Protein AF-A0A7G5ZIV3-F1 (afdb_monomer_lite)

Structure (mmCIF, N/CA/C/O backbone):
data_AF-A0A7G5ZIV3-F1
#
_entry.id   AF-A0A7G5ZIV3-F1
#
loop_
_atom_site.group_PDB
_atom_site.id
_atom_site.type_symbol
_atom_site.label_atom_id
_atom_site.label_alt_id
_atom_site.label_comp_id
_atom_site.label_asym_id
_atom_site.label_entity_id
_atom_site.label_seq_id
_atom_site.pdbx_PDB_ins_code
_atom_site.Cartn_x
_atom_site.Cartn_y
_atom_site.Cartn_z
_atom_site.occupancy
_atom_site.B_iso_or_equiv
_atom_site.auth_seq_id
_atom_site.auth_comp_id
_atom_site.auth_asym_id
_atom_site.auth_atom_id
_atom_site.pdbx_PDB_model_num
ATOM 1 N N . MET A 1 1 ? 13.479 -3.022 -31.106 1.00 50.84 1 MET A N 1
ATOM 2 C CA . MET A 1 1 ? 14.374 -3.658 -30.122 1.00 50.84 1 MET A CA 1
ATOM 3 C C . MET A 1 1 ? 15.587 -2.771 -29.956 1.00 50.84 1 MET A C 1
ATOM 5 O O . MET A 1 1 ? 16.370 -2.646 -30.895 1.00 50.84 1 MET A O 1
ATOM 9 N N . ALA A 1 2 ? 15.677 -2.111 -28.808 1.00 49.75 2 ALA A N 1
ATOM 10 C CA . ALA A 1 2 ? 16.757 -1.187 -28.486 1.00 49.75 2 ALA A CA 1
ATOM 11 C C . ALA A 1 2 ? 18.114 -1.908 -28.330 1.00 49.75 2 ALA A C 1
ATOM 13 O O . ALA A 1 2 ? 18.186 -3.049 -27.858 1.00 49.75 2 ALA A O 1
ATOM 14 N N . THR A 1 3 ? 19.214 -1.254 -28.712 1.00 56.09 3 THR A N 1
ATOM 15 C CA . THR A 1 3 ? 20.564 -1.765 -28.408 1.00 56.09 3 THR A CA 1
ATOM 16 C C . THR A 1 3 ? 20.894 -1.567 -26.920 1.00 56.09 3 THR A C 1
ATOM 18 O O . THR A 1 3 ? 20.277 -0.767 -26.223 1.00 56.09 3 THR A O 1
ATOM 21 N N . VAL A 1 4 ? 21.900 -2.274 -26.391 1.00 53.88 4 VAL A N 1
ATOM 22 C CA . VAL A 1 4 ? 22.325 -2.174 -24.970 1.00 53.88 4 VAL A CA 1
ATOM 23 C C . VAL A 1 4 ? 22.643 -0.733 -24.555 1.00 53.88 4 VAL A C 1
ATOM 25 O O . VAL A 1 4 ? 22.423 -0.357 -23.407 1.00 53.88 4 VAL A O 1
ATOM 28 N N . GLY A 1 5 ? 23.140 0.077 -25.496 1.00 61.19 5 GLY A N 1
ATOM 29 C CA . GLY A 1 5 ? 23.425 1.495 -25.275 1.00 61.19 5 GLY A CA 1
ATOM 30 C C . GLY A 1 5 ? 22.175 2.359 -25.078 1.00 61.19 5 GLY A C 1
ATOM 31 O O . GLY A 1 5 ? 22.263 3.406 -24.449 1.00 61.19 5 GLY A O 1
ATOM 32 N N . GLU A 1 6 ? 21.009 1.915 -25.551 1.00 72.00 6 GLU A N 1
ATOM 33 C CA . GLU A 1 6 ? 19.741 2.656 -25.491 1.00 72.00 6 GLU A CA 1
ATOM 34 C C . GLU A 1 6 ? 18.886 2.281 -24.267 1.00 72.00 6 GLU A C 1
ATOM 36 O O . GLU A 1 6 ? 18.101 3.102 -23.786 1.00 72.00 6 GLU A O 1
ATOM 41 N N . ALA A 1 7 ? 19.075 1.080 -23.708 1.00 71.88 7 ALA A N 1
ATOM 42 C CA . ALA A 1 7 ? 18.306 0.598 -22.558 1.00 71.88 7 ALA A CA 1
ATOM 43 C C . ALA A 1 7 ? 18.580 1.395 -21.269 1.00 71.88 7 ALA A C 1
ATOM 45 O O . ALA A 1 7 ? 17.646 1.719 -20.536 1.00 71.88 7 ALA A O 1
ATOM 46 N N . ALA A 1 8 ? 19.841 1.750 -20.994 1.00 78.25 8 ALA A N 1
ATOM 47 C CA . ALA A 1 8 ? 20.199 2.492 -19.781 1.00 78.25 8 ALA A CA 1
ATOM 48 C C . ALA A 1 8 ? 19.650 3.939 -19.772 1.00 78.25 8 ALA A C 1
ATOM 50 O O . ALA A 1 8 ? 19.022 4.318 -18.781 1.00 78.25 8 ALA A O 1
ATOM 51 N N . PRO A 1 9 ? 19.773 4.737 -20.855 1.00 86.50 9 PRO A N 1
ATOM 52 C CA . PRO A 1 9 ? 19.121 6.046 -20.935 1.00 86.50 9 PRO A CA 1
ATOM 53 C C . PRO A 1 9 ? 17.595 5.981 -20.810 1.00 86.50 9 PRO A C 1
ATOM 55 O O . PRO A 1 9 ? 16.996 6.853 -20.175 1.00 86.50 9 PRO A O 1
ATOM 58 N N . LEU A 1 10 ? 16.958 4.960 -21.398 1.00 87.25 10 LEU A N 1
ATOM 59 C CA . LEU A 1 10 ? 15.514 4.761 -21.275 1.00 87.25 10 LEU A CA 1
ATOM 60 C C . LEU A 1 10 ? 15.119 4.441 -19.826 1.00 87.25 10 LEU A C 1
ATOM 62 O O . LEU A 1 10 ? 14.209 5.081 -19.305 1.00 87.25 10 LEU A O 1
ATOM 66 N N . ALA A 1 11 ? 15.826 3.517 -19.165 1.00 86.25 11 ALA A N 1
ATOM 67 C CA . ALA A 1 11 ? 15.585 3.147 -17.770 1.00 86.25 11 ALA A CA 1
ATOM 68 C C . ALA A 1 11 ? 15.794 4.329 -16.807 1.00 86.25 11 ALA A C 1
ATOM 70 O O . ALA A 1 11 ? 14.958 4.570 -15.941 1.00 86.25 11 ALA A O 1
ATOM 71 N N . SER A 1 12 ? 16.866 5.107 -16.988 1.00 87.06 12 SER A N 1
ATOM 72 C CA . SER A 1 12 ? 17.149 6.295 -16.167 1.00 87.06 12 SER A CA 1
ATOM 73 C C . SER A 1 12 ? 16.023 7.331 -16.267 1.00 87.06 12 SER A C 1
ATOM 75 O O . SER A 1 12 ? 15.488 7.792 -15.256 1.00 87.06 12 SER A O 1
ATOM 77 N N . ARG A 1 13 ? 15.574 7.637 -17.494 1.00 91.62 13 ARG A N 1
ATOM 78 C CA . ARG A 1 13 ? 14.450 8.562 -17.713 1.00 91.62 13 ARG A CA 1
ATOM 79 C C . ARG A 1 13 ? 13.128 8.009 -17.187 1.00 91.62 13 ARG A C 1
ATOM 81 O O . ARG A 1 13 ? 12.363 8.766 -16.605 1.00 91.62 13 ARG A O 1
ATOM 88 N N . PHE A 1 14 ? 12.877 6.711 -17.357 1.00 92.81 14 PHE A N 1
ATOM 89 C CA . PHE A 1 14 ? 11.710 6.040 -16.787 1.00 92.81 14 PHE A CA 1
ATOM 90 C C . PHE A 1 14 ? 11.654 6.220 -15.264 1.00 92.81 14 PHE A C 1
ATOM 92 O O . PHE A 1 14 ? 10.630 6.639 -14.733 1.00 92.81 14 PHE A O 1
ATOM 99 N N . TRP A 1 15 ? 12.755 5.979 -14.551 1.00 90.81 15 TRP A N 1
ATOM 100 C CA . TRP A 1 15 ? 12.778 6.116 -13.093 1.00 90.81 15 TRP A CA 1
ATOM 101 C C . TRP A 1 15 ? 12.691 7.567 -12.613 1.00 90.81 15 TRP A C 1
ATOM 103 O O . TRP A 1 15 ? 12.091 7.830 -11.568 1.00 90.81 15 TRP A O 1
ATOM 113 N N . ALA A 1 16 ? 13.222 8.524 -13.379 1.00 91.19 16 ALA A N 1
ATOM 114 C CA . ALA A 1 16 ? 12.957 9.943 -13.147 1.00 91.19 16 ALA A CA 1
ATOM 115 C C . ALA A 1 16 ? 11.456 10.263 -13.276 1.00 91.19 16 ALA A C 1
ATOM 117 O O . ALA A 1 16 ? 10.886 10.861 -12.367 1.00 91.19 16 ALA A O 1
ATOM 118 N N . ASP A 1 17 ? 10.806 9.769 -14.333 1.00 95.12 17 ASP A N 1
ATOM 119 C CA . ASP A 1 17 ? 9.369 9.954 -14.553 1.00 95.12 17 ASP A CA 1
ATOM 120 C C . ASP A 1 17 ? 8.525 9.337 -13.418 1.00 95.12 17 ASP A C 1
ATOM 122 O O . ASP A 1 17 ? 7.592 9.969 -12.922 1.00 95.12 17 ASP A O 1
ATOM 126 N N . ILE A 1 18 ? 8.871 8.128 -12.951 1.00 95.19 18 ILE A N 1
ATOM 127 C CA . ILE A 1 18 ? 8.202 7.485 -11.806 1.00 95.19 18 ILE A CA 1
ATOM 128 C C . ILE A 1 18 ? 8.345 8.327 -10.531 1.00 95.19 18 ILE A C 1
ATOM 130 O O . ILE A 1 18 ? 7.365 8.490 -9.802 1.00 95.19 18 ILE A O 1
ATOM 134 N N . ARG A 1 19 ? 9.527 8.901 -10.264 1.00 92.69 19 ARG A N 1
ATOM 135 C CA . ARG A 1 19 ? 9.733 9.801 -9.114 1.00 92.69 19 ARG A CA 1
ATOM 136 C C . ARG A 1 19 ? 8.887 11.069 -9.216 1.00 92.69 19 ARG A C 1
ATOM 138 O O . ARG A 1 19 ? 8.292 11.468 -8.216 1.00 92.69 19 ARG A O 1
ATOM 145 N N . ASP A 1 20 ? 8.783 11.664 -10.402 1.00 95.00 20 ASP A N 1
ATOM 146 C CA . ASP A 1 20 ? 7.951 12.851 -10.622 1.00 95.00 20 ASP A CA 1
ATOM 147 C C . ASP A 1 20 ? 6.464 12.565 -10.395 1.00 95.00 20 ASP A C 1
ATOM 149 O O . ASP A 1 20 ? 5.793 13.333 -9.699 1.00 95.00 20 ASP A O 1
ATOM 153 N N . ILE A 1 21 ? 5.960 11.438 -10.912 1.00 96.69 21 ILE A N 1
ATOM 154 C CA . ILE A 1 21 ? 4.589 10.982 -10.641 1.00 96.69 21 ILE A CA 1
ATOM 155 C C . ILE A 1 21 ? 4.397 10.808 -9.135 1.00 96.69 21 ILE A C 1
ATOM 157 O O . ILE A 1 21 ? 3.449 11.348 -8.566 1.00 96.69 21 ILE A O 1
ATOM 161 N N . ASN A 1 22 ? 5.310 10.093 -8.479 1.00 95.38 22 ASN A N 1
ATOM 162 C CA . ASN A 1 22 ? 5.215 9.782 -7.059 1.00 95.38 22 ASN A CA 1
ATOM 163 C C . ASN A 1 22 ? 5.196 11.044 -6.180 1.00 95.38 22 ASN A C 1
ATOM 165 O O . ASN A 1 22 ? 4.379 11.138 -5.266 1.00 95.38 22 ASN A O 1
ATOM 169 N N . ARG A 1 23 ? 6.014 12.056 -6.506 1.00 95.56 23 ARG A N 1
ATOM 170 C CA . ARG A 1 23 ? 6.021 13.361 -5.824 1.00 95.56 23 ARG A CA 1
ATOM 171 C C . ARG A 1 23 ? 4.648 14.032 -5.864 1.00 95.56 23 ARG A C 1
ATOM 173 O O . ARG A 1 23 ? 4.171 14.509 -4.836 1.00 95.56 23 ARG A O 1
ATOM 180 N N . VAL A 1 24 ? 4.012 14.067 -7.037 1.00 96.69 24 VAL A N 1
ATOM 181 C CA . VAL A 1 24 ? 2.680 14.674 -7.191 1.00 96.69 24 VAL A CA 1
ATOM 182 C C . VAL A 1 24 ? 1.627 13.837 -6.471 1.00 96.69 24 VAL A C 1
ATOM 184 O O . VAL A 1 24 ? 0.825 14.373 -5.712 1.00 96.69 24 VAL A O 1
ATOM 187 N N . VAL A 1 25 ? 1.656 12.516 -6.662 1.00 96.69 25 VAL A N 1
ATOM 188 C CA . VAL A 1 25 ? 0.693 11.596 -6.051 1.00 96.69 25 VAL A CA 1
ATOM 189 C C . VAL A 1 25 ? 0.732 11.672 -4.527 1.00 96.69 25 VAL A C 1
ATOM 191 O O . VAL A 1 25 ? -0.319 11.796 -3.899 1.00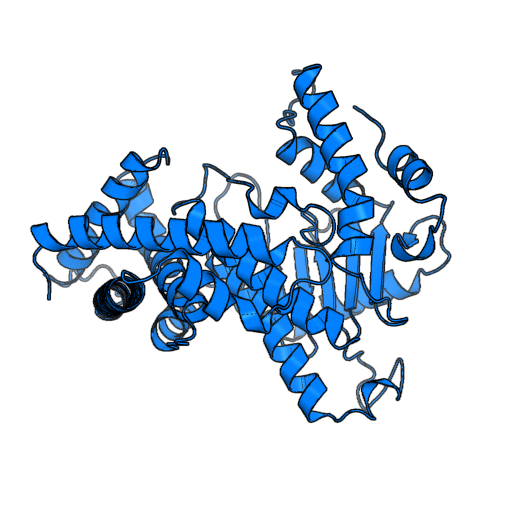 96.69 25 VAL A O 1
ATOM 194 N N . SER A 1 26 ? 1.927 11.657 -3.937 1.00 94.44 26 SER A N 1
ATOM 195 C CA . SER A 1 26 ? 2.112 11.761 -2.491 1.00 94.44 26 SER A CA 1
ATOM 196 C C . SER A 1 26 ? 1.568 13.082 -1.945 1.00 94.44 26 SER A C 1
ATOM 198 O O . SER A 1 26 ? 0.845 13.086 -0.950 1.00 94.44 26 SER A O 1
ATOM 200 N N . ALA A 1 27 ? 1.846 14.198 -2.631 1.00 95.12 27 ALA A N 1
ATOM 201 C CA . ALA A 1 27 ? 1.375 15.517 -2.221 1.00 95.12 27 ALA A CA 1
ATOM 202 C C . ALA A 1 27 ? -0.155 15.644 -2.265 1.00 95.12 27 ALA A C 1
ATOM 204 O O . ALA A 1 27 ? -0.731 16.315 -1.412 1.00 95.12 27 ALA A O 1
ATOM 205 N N . GLU A 1 28 ? -0.818 15.015 -3.238 1.00 95.31 28 GLU A N 1
ATOM 206 C CA . GLU A 1 28 ? -2.273 15.093 -3.393 1.00 95.31 28 GLU A CA 1
ATOM 207 C C . GLU A 1 28 ? -3.035 14.110 -2.496 1.00 95.31 28 GLU A C 1
ATOM 209 O O . GLU A 1 28 ? -4.037 14.492 -1.892 1.00 95.31 28 GLU A O 1
ATOM 214 N N . LEU A 1 29 ? -2.581 12.855 -2.381 1.00 93.56 29 LEU A N 1
ATOM 215 C CA . LEU A 1 29 ? -3.330 11.804 -1.674 1.00 93.56 29 LEU A CA 1
ATOM 216 C C . LEU A 1 29 ? -3.468 12.051 -0.172 1.00 93.56 29 LEU A C 1
ATOM 218 O O . LEU A 1 29 ? -4.449 11.616 0.426 1.00 93.56 29 LEU A O 1
ATOM 222 N N . VAL A 1 30 ? -2.497 12.731 0.435 1.00 92.75 30 VAL A N 1
ATOM 223 C CA . VAL A 1 30 ? -2.477 12.969 1.885 1.00 92.75 30 VAL A CA 1
ATOM 224 C C . VAL A 1 30 ? -3.296 14.188 2.311 1.00 92.75 30 VAL A C 1
ATOM 226 O O . VAL A 1 30 ? -3.423 14.435 3.509 1.00 92.75 30 VAL A O 1
ATOM 229 N N . LYS A 1 31 ? -3.844 14.960 1.361 1.00 93.31 31 LYS A N 1
ATOM 230 C CA . LYS A 1 31 ? -4.659 16.138 1.676 1.00 93.31 31 LYS A CA 1
ATOM 231 C C . LYS A 1 31 ? -6.011 15.708 2.265 1.00 93.31 31 LYS A C 1
ATOM 233 O O . LYS A 1 31 ? -6.705 14.890 1.648 1.00 93.31 31 LYS A O 1
ATOM 238 N N . PRO A 1 32 ? -6.446 16.300 3.390 1.00 91.00 32 PRO A N 1
ATOM 239 C CA . PRO A 1 32 ? -7.809 16.136 3.884 1.00 91.00 32 PRO A CA 1
ATOM 240 C C . PRO A 1 32 ? -8.831 16.434 2.782 1.00 91.00 32 PRO A C 1
ATOM 242 O O . PRO A 1 32 ? -8.736 17.442 2.080 1.00 91.00 32 PRO A O 1
ATOM 245 N N . GLY A 1 33 ? -9.779 15.519 2.569 1.00 87.75 33 GLY A N 1
ATOM 246 C CA . GLY A 1 33 ? -10.807 15.674 1.534 1.00 87.75 33 GLY A CA 1
ATOM 247 C C . GLY A 1 33 ? -10.303 15.658 0.080 1.00 87.75 33 GLY A C 1
ATOM 248 O O . GLY A 1 33 ? -11.062 16.049 -0.808 1.00 87.75 33 GLY A O 1
ATOM 249 N N . ALA A 1 34 ? -9.072 15.193 -0.193 1.00 91.00 34 ALA A N 1
ATOM 250 C CA . ALA A 1 34 ? -8.479 15.163 -1.538 1.00 91.00 34 ALA A CA 1
ATOM 251 C C . ALA A 1 34 ? -9.459 14.651 -2.602 1.00 91.00 34 ALA A C 1
ATOM 253 O O . ALA A 1 34 ? -10.043 13.578 -2.437 1.00 91.00 34 ALA A O 1
ATOM 254 N N . LYS A 1 35 ? -9.630 15.359 -3.720 1.00 93.44 35 LYS A N 1
ATOM 255 C CA . LYS A 1 35 ? -10.476 14.894 -4.828 1.00 93.44 35 LYS A CA 1
ATOM 256 C C . LYS A 1 35 ? -9.729 13.851 -5.653 1.00 93.44 35 LYS A C 1
ATOM 258 O O . LYS A 1 35 ? -9.036 14.162 -6.614 1.00 93.44 35 LYS A O 1
ATOM 263 N N . LEU A 1 36 ? -9.883 12.586 -5.271 1.00 92.12 36 LEU A N 1
ATOM 264 C CA . LEU A 1 36 ? -9.096 11.470 -5.812 1.00 92.12 36 LEU A CA 1
ATOM 265 C C . LEU A 1 36 ? -9.226 11.297 -7.336 1.00 92.12 36 LEU A C 1
ATOM 267 O O . LEU A 1 36 ? -8.306 10.793 -7.973 1.00 92.12 36 LEU A O 1
ATOM 271 N N . TRP A 1 37 ? -10.340 11.732 -7.935 1.00 89.25 37 TRP A N 1
ATOM 272 C CA . TRP A 1 37 ? -10.552 11.696 -9.388 1.00 89.25 37 TRP A CA 1
ATOM 273 C C . TRP A 1 37 ? -9.797 12.795 -10.156 1.00 89.25 37 TRP A C 1
ATOM 275 O O . TRP A 1 37 ? -9.647 12.685 -11.369 1.00 89.25 37 TRP A O 1
ATOM 285 N N . GLU A 1 38 ? -9.305 13.839 -9.481 1.00 93.81 38 GLU A N 1
ATOM 286 C CA . GLU A 1 38 ? -8.514 14.917 -10.095 1.00 93.81 38 GLU A CA 1
ATOM 287 C C . GLU A 1 38 ? -7.013 14.588 -10.134 1.00 93.81 38 GLU A C 1
ATOM 289 O O . GLU A 1 38 ? -6.235 15.325 -10.734 1.00 93.81 38 GLU A O 1
ATOM 294 N N . LEU A 1 39 ? -6.589 13.458 -9.558 1.00 94.06 39 LEU A N 1
ATOM 295 C CA . LEU A 1 39 ? -5.181 13.072 -9.482 1.00 94.06 39 LEU A CA 1
ATOM 296 C C . LEU A 1 39 ? -4.474 13.025 -10.854 1.00 94.06 39 LEU A C 1
ATOM 298 O O . LEU A 1 39 ? -3.392 13.604 -10.970 1.00 94.06 39 LEU A O 1
ATOM 302 N N . PRO A 1 40 ? -5.065 12.454 -11.928 1.00 93.44 40 PRO A N 1
ATOM 303 C CA . PRO A 1 40 ? -4.450 12.511 -13.257 1.00 93.44 40 PRO A CA 1
ATOM 304 C C . PRO A 1 40 ? -4.304 13.944 -13.793 1.00 93.44 40 PRO A C 1
ATOM 306 O O . PRO A 1 40 ? -3.342 14.245 -14.501 1.00 93.44 40 PRO A O 1
ATOM 309 N N . LEU A 1 41 ? -5.234 14.844 -13.444 1.00 94.69 41 LEU A N 1
ATOM 310 C CA . LEU A 1 41 ? -5.169 16.258 -13.824 1.00 94.69 41 LEU A CA 1
ATOM 311 C C . LEU A 1 41 ? -4.061 16.985 -13.061 1.00 94.69 41 LEU A C 1
ATOM 313 O O . LEU A 1 41 ? -3.329 17.759 -13.674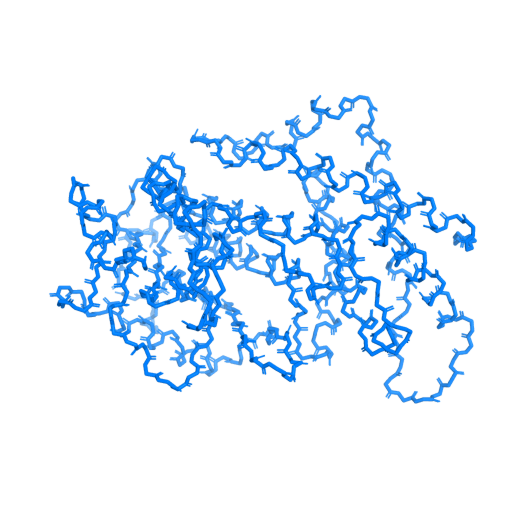 1.00 94.69 41 LEU A O 1
ATOM 317 N N . ALA A 1 42 ? -3.893 16.703 -11.766 1.00 96.25 42 ALA A N 1
ATOM 318 C CA . ALA A 1 42 ? -2.805 17.250 -10.959 1.00 96.25 42 ALA A CA 1
ATOM 319 C C . ALA A 1 42 ? -1.434 16.826 -11.509 1.00 96.25 42 ALA A C 1
ATOM 321 O O . ALA A 1 42 ? -0.553 17.664 -11.697 1.00 96.25 42 ALA A O 1
ATOM 322 N N . ILE A 1 43 ? -1.284 15.545 -11.865 1.00 96.50 43 ILE A N 1
ATOM 323 C CA . ILE A 1 43 ? -0.073 15.015 -12.505 1.00 96.50 43 ILE A CA 1
ATOM 324 C C . ILE A 1 43 ? 0.181 15.723 -13.841 1.00 96.50 43 ILE A C 1
ATOM 326 O O . ILE A 1 43 ? 1.283 16.218 -14.084 1.00 96.50 43 ILE A O 1
ATOM 330 N N . ARG A 1 44 ? -0.847 15.847 -14.691 1.00 96.62 44 ARG A N 1
ATOM 331 C CA . ARG A 1 44 ? -0.738 16.562 -15.971 1.00 96.62 44 ARG A CA 1
ATOM 332 C C . ARG A 1 44 ? -0.343 18.028 -15.790 1.00 96.62 44 ARG A C 1
ATOM 334 O O . ARG A 1 44 ? 0.510 18.509 -16.532 1.00 96.62 44 ARG A O 1
ATOM 341 N N . GLY A 1 45 ? -0.941 18.724 -14.826 1.00 96.88 45 GLY A N 1
ATOM 342 C CA . GLY A 1 45 ? -0.632 20.120 -14.520 1.00 96.88 45 GLY A CA 1
ATOM 343 C C . GLY A 1 45 ? 0.801 20.305 -14.025 1.00 96.88 45 GLY A C 1
ATOM 344 O O . GLY A 1 45 ? 1.499 21.194 -14.504 1.00 96.88 45 GLY A O 1
ATOM 345 N N . ALA A 1 46 ? 1.262 19.429 -13.131 1.00 96.94 46 ALA A N 1
ATOM 346 C CA . ALA A 1 46 ? 2.607 19.486 -12.565 1.00 96.94 46 ALA A CA 1
ATOM 347 C C . ALA A 1 46 ? 3.713 19.165 -13.585 1.00 96.94 46 ALA A C 1
ATOM 349 O O . ALA A 1 46 ? 4.786 19.760 -13.524 1.00 96.94 46 ALA A O 1
ATOM 350 N N . ILE A 1 47 ? 3.466 18.235 -14.515 1.00 95.44 47 ILE A N 1
ATOM 351 C CA . ILE A 1 47 ? 4.439 17.860 -15.558 1.00 95.44 47 ILE A CA 1
ATOM 352 C C . ILE A 1 47 ? 4.392 18.835 -16.750 1.00 95.44 47 ILE A C 1
ATOM 354 O O . ILE A 1 47 ? 5.392 19.036 -17.445 1.00 95.44 47 ILE A O 1
ATOM 358 N N . GLY A 1 48 ? 3.233 19.438 -17.024 1.00 96.25 48 GLY A N 1
ATOM 359 C CA . GLY A 1 48 ? 3.057 20.403 -18.106 1.00 96.25 48 GLY A CA 1
ATOM 360 C C . GLY A 1 48 ? 3.287 19.796 -19.495 1.00 96.25 48 GLY A C 1
ATOM 361 O O . GLY A 1 48 ? 2.759 18.735 -19.838 1.00 96.25 48 GLY A O 1
ATOM 362 N N . SER A 1 49 ? 4.083 20.476 -20.326 1.00 96.25 49 SER A N 1
ATOM 363 C CA . SER A 1 49 ? 4.345 20.076 -21.719 1.00 96.25 49 SER A CA 1
ATOM 364 C C . SER A 1 49 ? 5.115 18.755 -21.856 1.00 96.25 49 SER A C 1
ATOM 366 O O . SER A 1 49 ? 5.062 18.124 -22.912 1.00 96.25 49 SER A O 1
ATOM 368 N N . GLY A 1 50 ? 5.783 18.290 -20.792 1.00 96.50 50 GLY A N 1
ATOM 369 C CA . GLY A 1 50 ? 6.499 17.011 -20.770 1.00 96.50 50 GLY A CA 1
ATOM 370 C C . GLY A 1 50 ? 5.594 15.773 -20.709 1.00 96.50 50 GLY A C 1
ATOM 371 O O . GLY A 1 50 ? 6.066 14.660 -20.954 1.00 96.50 50 GLY A O 1
ATOM 372 N N . TYR A 1 51 ? 4.299 15.945 -20.425 1.00 96.12 51 TYR A N 1
ATOM 373 C CA . TYR A 1 51 ? 3.377 14.848 -20.121 1.00 96.12 51 TYR A CA 1
ATOM 374 C C . TYR A 1 51 ? 3.235 13.815 -21.259 1.00 96.12 51 TYR A C 1
ATOM 376 O O . TYR A 1 51 ? 3.391 12.619 -21.000 1.00 96.12 51 TYR A O 1
ATOM 384 N N . PRO A 1 52 ? 3.058 14.205 -22.542 1.00 96.69 52 PRO A N 1
ATOM 385 C CA . PRO A 1 52 ? 3.012 13.231 -23.636 1.00 96.69 52 PRO A CA 1
ATOM 386 C C . PRO A 1 52 ? 4.334 12.476 -23.830 1.00 96.69 52 PRO A C 1
ATOM 388 O O . PRO A 1 52 ? 4.334 11.307 -24.215 1.00 96.69 52 PRO A O 1
ATOM 391 N N . ALA A 1 53 ? 5.472 13.132 -23.579 1.00 96.31 53 ALA A N 1
ATOM 392 C CA . ALA A 1 53 ? 6.784 12.504 -23.708 1.00 96.31 53 ALA A CA 1
ATOM 393 C C . ALA A 1 53 ? 7.020 11.467 -22.598 1.00 96.31 53 ALA A C 1
ATOM 395 O O . ALA A 1 53 ? 7.574 10.405 -22.877 1.00 96.31 53 ALA A O 1
ATOM 396 N N . MET A 1 54 ? 6.556 11.749 -21.378 1.00 96.75 54 MET A N 1
ATOM 397 C CA . MET A 1 54 ? 6.568 10.807 -20.256 1.00 96.75 54 MET A CA 1
ATOM 398 C C . MET A 1 54 ? 5.753 9.546 -20.570 1.00 96.75 54 MET A C 1
ATOM 400 O O . MET A 1 54 ? 6.276 8.439 -20.454 1.00 96.75 54 MET A O 1
ATOM 404 N N . ILE A 1 55 ? 4.517 9.701 -21.065 1.00 96.50 55 ILE A N 1
ATOM 405 C CA . ILE A 1 55 ? 3.676 8.567 -21.491 1.00 96.50 55 ILE A CA 1
ATOM 406 C C . ILE A 1 55 ? 4.418 7.685 -22.500 1.00 96.50 55 ILE A C 1
ATOM 408 O O . ILE A 1 55 ? 4.493 6.471 -22.324 1.00 96.50 55 ILE A O 1
ATOM 412 N N . LYS A 1 56 ? 4.996 8.291 -23.547 1.00 95.81 56 LYS A N 1
ATOM 413 C CA . LYS A 1 56 ? 5.732 7.554 -24.585 1.00 95.81 56 LYS A CA 1
ATOM 414 C C . LYS A 1 56 ? 6.919 6.781 -24.012 1.00 95.81 56 LYS A C 1
ATOM 416 O O . LYS A 1 56 ? 7.134 5.644 -24.417 1.00 95.81 56 LYS A O 1
ATOM 421 N N . ARG A 1 57 ? 7.672 7.371 -23.077 1.00 95.19 57 ARG A N 1
ATOM 422 C CA . ARG A 1 57 ? 8.815 6.705 -22.433 1.00 95.19 57 ARG A CA 1
ATOM 423 C C . ARG A 1 57 ? 8.384 5.530 -21.569 1.00 95.19 57 ARG A C 1
ATOM 425 O O . ARG A 1 57 ? 8.954 4.455 -21.712 1.00 95.19 57 ARG A O 1
ATOM 432 N N . ILE A 1 58 ? 7.367 5.711 -20.727 1.00 95.50 58 ILE A N 1
ATOM 433 C CA . ILE A 1 58 ? 6.856 4.633 -19.874 1.00 95.50 58 ILE A CA 1
ATOM 434 C C . ILE A 1 58 ? 6.266 3.504 -20.728 1.00 95.50 58 ILE A C 1
ATOM 436 O O . ILE A 1 58 ? 6.534 2.339 -20.450 1.00 95.50 58 ILE A O 1
ATOM 440 N N . LEU A 1 59 ? 5.527 3.820 -21.800 1.00 94.94 59 LEU A N 1
ATOM 441 C CA . LEU A 1 59 ? 5.032 2.811 -22.745 1.00 94.94 59 LEU A CA 1
ATOM 442 C C . LEU A 1 59 ? 6.173 2.074 -23.451 1.00 94.94 59 LEU A C 1
ATOM 444 O O . LEU A 1 59 ? 6.144 0.850 -23.513 1.00 94.94 59 LEU A O 1
ATOM 448 N N . ALA A 1 60 ? 7.181 2.791 -23.954 1.00 92.00 60 ALA A N 1
ATOM 449 C CA . ALA A 1 60 ? 8.341 2.170 -24.593 1.00 92.00 60 ALA A CA 1
ATOM 450 C C . ALA A 1 60 ? 9.072 1.231 -23.623 1.00 92.00 60 ALA A C 1
ATOM 452 O O . ALA A 1 60 ? 9.392 0.101 -23.980 1.00 92.00 60 ALA A O 1
ATOM 453 N N . TYR A 1 61 ? 9.258 1.666 -22.376 1.00 91.31 61 TYR A N 1
ATOM 454 C CA . TYR A 1 61 ? 9.842 0.844 -21.323 1.00 91.31 61 TYR A CA 1
ATOM 455 C C . TYR A 1 61 ? 8.987 -0.395 -21.018 1.00 91.31 61 TYR A C 1
ATOM 457 O O . TYR A 1 61 ? 9.512 -1.502 -20.937 1.00 91.31 61 TYR A O 1
ATOM 465 N N . ALA A 1 62 ? 7.662 -0.236 -20.921 1.00 92.38 62 ALA A N 1
ATOM 466 C CA . ALA A 1 62 ? 6.730 -1.341 -20.712 1.00 92.38 62 ALA A CA 1
ATOM 467 C C . ALA A 1 62 ? 6.773 -2.370 -21.853 1.00 92.38 62 ALA A C 1
ATOM 469 O O . ALA A 1 62 ? 6.750 -3.566 -21.585 1.00 92.38 62 ALA A O 1
ATOM 470 N N . VAL A 1 63 ? 6.847 -1.925 -23.111 1.00 90.44 63 VAL A N 1
ATOM 471 C CA . VAL A 1 63 ? 6.950 -2.814 -24.280 1.00 90.44 63 VAL A CA 1
ATOM 472 C C . VAL A 1 63 ? 8.261 -3.596 -24.252 1.00 90.44 63 VAL A C 1
ATOM 474 O O . VAL A 1 63 ? 8.229 -4.819 -24.359 1.00 90.44 63 VAL A O 1
ATOM 477 N N . GLU A 1 64 ? 9.390 -2.927 -24.000 1.00 87.00 64 GLU A N 1
ATOM 478 C CA . GLU A 1 64 ? 10.688 -3.605 -23.876 1.00 87.00 64 GLU A CA 1
ATOM 479 C C . GLU A 1 64 ? 10.667 -4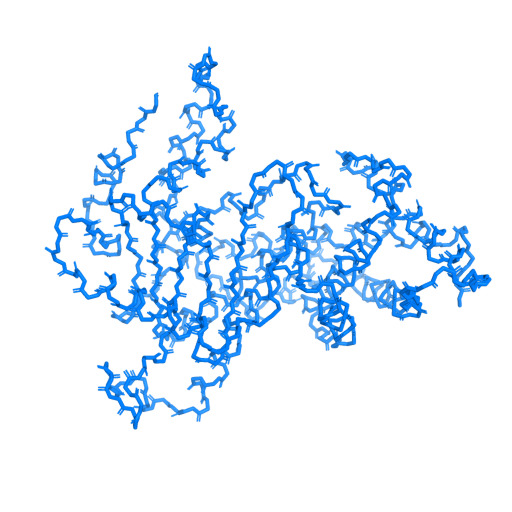.653 -22.747 1.00 87.00 64 GLU A C 1
ATOM 481 O O . GLU A 1 64 ? 11.169 -5.758 -22.933 1.00 87.00 64 GLU A O 1
ATOM 486 N N . LEU A 1 65 ? 10.013 -4.364 -21.611 1.00 86.94 65 LEU A N 1
ATOM 487 C CA . LEU A 1 65 ? 9.810 -5.332 -20.524 1.00 86.94 65 LEU A CA 1
ATOM 488 C C . LEU A 1 65 ? 8.890 -6.501 -20.911 1.00 86.94 65 LEU A C 1
ATOM 490 O O . LEU A 1 65 ? 9.083 -7.628 -20.441 1.00 86.94 65 LEU A O 1
ATOM 494 N N . LEU A 1 66 ? 7.854 -6.256 -21.715 1.00 87.81 66 LEU A N 1
ATOM 495 C CA . LEU A 1 66 ? 6.890 -7.273 -22.144 1.00 87.81 66 LEU A CA 1
ATOM 496 C C . LEU A 1 66 ? 7.511 -8.279 -23.109 1.00 87.81 66 LEU A C 1
ATOM 498 O O . LEU A 1 66 ? 7.255 -9.476 -22.953 1.00 87.81 66 LEU A O 1
ATOM 502 N N . ASP A 1 67 ? 8.384 -7.813 -23.997 1.00 82.75 67 ASP A N 1
ATOM 503 C CA . ASP A 1 67 ? 9.095 -8.649 -24.967 1.00 82.75 67 ASP A CA 1
ATOM 504 C C . ASP A 1 67 ? 10.123 -9.578 -24.317 1.00 82.75 67 ASP A C 1
ATOM 506 O O . ASP A 1 67 ? 10.577 -10.540 -24.939 1.00 82.75 67 ASP A O 1
ATOM 510 N N . VAL A 1 68 ? 10.484 -9.340 -23.052 1.00 76.25 68 VAL A N 1
ATOM 511 C CA . VAL A 1 68 ? 11.449 -10.200 -22.376 1.00 76.25 68 VAL A CA 1
ATOM 512 C C . VAL A 1 68 ? 10.839 -11.582 -22.097 1.00 76.25 68 VAL A C 1
ATOM 514 O O . VAL A 1 68 ? 9.899 -11.681 -21.307 1.00 76.25 68 VAL A O 1
ATOM 517 N N . PRO A 1 69 ? 11.333 -12.676 -22.695 1.00 69.50 69 PRO A N 1
ATOM 518 C CA . PRO A 1 69 ? 10.726 -13.985 -22.491 1.00 69.50 69 PRO A CA 1
ATOM 519 C C . PRO A 1 69 ? 10.874 -14.446 -21.037 1.00 69.50 69 PRO A C 1
ATOM 521 O O . PRO A 1 69 ? 11.819 -14.079 -20.336 1.00 69.50 69 PRO A O 1
ATOM 524 N N . ARG A 1 70 ? 9.942 -15.295 -20.591 1.00 66.56 70 ARG A N 1
ATOM 525 C CA . ARG A 1 70 ? 10.110 -16.070 -19.353 1.00 66.56 70 ARG A CA 1
ATOM 526 C C . ARG A 1 70 ? 11.310 -17.014 -19.517 1.00 66.56 70 ARG A C 1
ATOM 528 O O . ARG A 1 70 ? 11.527 -17.541 -20.608 1.00 66.56 70 ARG A O 1
ATOM 535 N N . MET A 1 71 ? 12.058 -17.277 -18.445 1.00 55.44 71 MET A N 1
ATOM 536 C CA . MET A 1 71 ? 13.068 -18.339 -18.473 1.00 55.44 71 MET A CA 1
ATOM 537 C C . MET A 1 71 ? 12.418 -19.730 -18.431 1.00 55.44 71 MET A C 1
ATOM 539 O O . MET A 1 71 ? 11.448 -19.957 -17.710 1.00 55.44 71 MET A O 1
ATOM 543 N N . ALA A 1 72 ? 12.965 -20.670 -19.203 1.00 56.06 72 ALA A N 1
ATOM 544 C CA . ALA A 1 72 ? 12.619 -22.080 -19.076 1.00 56.06 72 ALA A CA 1
ATOM 545 C C . ALA A 1 72 ? 13.212 -22.661 -17.779 1.00 56.06 72 ALA A C 1
ATOM 547 O O . ALA A 1 72 ? 14.376 -22.425 -17.462 1.00 56.06 72 ALA A O 1
ATOM 548 N N . ASP A 1 73 ? 12.421 -23.468 -17.075 1.00 50.09 73 ASP A N 1
ATOM 549 C CA . ASP A 1 73 ? 12.705 -24.018 -15.735 1.00 50.09 73 ASP A CA 1
ATOM 550 C C . ASP A 1 73 ? 13.867 -25.019 -15.691 1.00 50.09 73 ASP A C 1
ATOM 552 O O . ASP A 1 73 ? 14.262 -25.496 -14.632 1.00 50.09 73 ASP A O 1
ATOM 556 N N . SER A 1 74 ? 14.420 -25.377 -16.846 1.00 42.22 74 SER A N 1
ATOM 557 C CA . SER A 1 74 ? 15.472 -26.378 -16.966 1.00 42.22 74 SER A CA 1
ATOM 558 C C . SER A 1 74 ? 16.604 -25.810 -17.803 1.00 42.22 74 SER A C 1
ATOM 560 O O . SER A 1 74 ? 16.361 -25.175 -18.825 1.00 42.22 74 SER A O 1
ATOM 562 N N . GLY A 1 75 ? 17.844 -26.034 -17.360 1.00 45.25 75 GLY A N 1
ATOM 563 C CA . GLY A 1 75 ? 19.090 -25.446 -17.862 1.00 45.25 75 GLY A CA 1
ATOM 564 C C . GLY A 1 75 ? 19.479 -25.759 -19.313 1.00 45.25 75 GLY A C 1
ATOM 565 O O . GLY A 1 75 ? 20.665 -25.880 -19.621 1.00 45.25 75 GLY A O 1
ATOM 566 N N . ARG A 1 76 ? 18.525 -25.845 -20.242 1.00 46.75 76 ARG A N 1
ATOM 567 C CA . ARG A 1 76 ? 18.795 -25.671 -21.662 1.00 46.75 76 ARG A CA 1
ATOM 568 C C . ARG A 1 76 ? 19.119 -24.202 -21.884 1.00 46.75 76 ARG A C 1
ATOM 570 O O . ARG A 1 76 ? 18.243 -23.345 -21.886 1.00 46.75 76 ARG A O 1
ATOM 577 N N . ARG A 1 77 ? 20.413 -23.929 -22.048 1.00 48.47 77 ARG A N 1
ATOM 578 C CA . ARG A 1 77 ? 20.962 -22.651 -22.507 1.00 48.47 77 ARG A CA 1
ATOM 579 C C . ARG A 1 77 ? 20.306 -22.264 -23.839 1.00 48.47 77 ARG A C 1
ATOM 581 O O . ARG A 1 77 ? 20.839 -22.571 -24.900 1.00 48.47 77 ARG A O 1
ATOM 588 N N . SER A 1 78 ? 19.153 -21.603 -23.807 1.00 45.78 78 SER A N 1
ATOM 589 C CA . SER A 1 78 ? 18.634 -20.911 -24.980 1.00 45.78 78 SER A CA 1
ATOM 590 C C . SER A 1 78 ? 19.459 -19.638 -25.159 1.00 45.78 78 SER A C 1
ATOM 592 O O . SER A 1 78 ? 19.506 -18.781 -24.271 1.00 45.78 78 SER A O 1
ATOM 594 N N . GLY A 1 79 ? 20.167 -19.563 -26.286 1.00 59.06 79 GLY A N 1
ATOM 595 C CA . GLY A 1 79 ? 20.962 -18.411 -26.698 1.00 59.06 79 GLY A CA 1
ATOM 596 C C . GLY A 1 79 ? 20.160 -17.109 -26.815 1.00 59.06 79 GLY A C 1
ATOM 597 O O . GLY A 1 79 ? 18.941 -17.110 -26.685 1.00 59.06 79 GLY A O 1
ATOM 598 N N . SER A 1 80 ? 20.908 -16.017 -27.028 1.00 57.03 80 SER A N 1
ATOM 599 C CA . SER A 1 80 ? 20.535 -14.602 -27.273 1.00 57.03 80 SER A CA 1
ATOM 600 C C . SER A 1 80 ? 19.495 -13.931 -26.352 1.00 57.03 80 SER A C 1
ATOM 602 O O . SER A 1 80 ? 19.772 -12.843 -25.845 1.00 57.03 80 SER A O 1
ATOM 604 N N . ALA A 1 81 ? 18.351 -14.556 -26.077 1.00 56.16 81 ALA A N 1
ATOM 605 C CA . ALA A 1 81 ? 17.256 -14.029 -25.263 1.00 56.16 81 ALA A CA 1
ATOM 606 C C . ALA A 1 81 ? 17.650 -13.807 -23.791 1.00 56.16 81 ALA A C 1
ATOM 608 O O . ALA A 1 81 ? 17.434 -12.726 -23.244 1.00 56.16 81 ALA A O 1
ATOM 609 N N . ASN A 1 82 ? 18.334 -14.778 -23.172 1.00 65.44 82 ASN A N 1
ATOM 610 C CA . ASN A 1 82 ? 18.845 -14.628 -21.802 1.00 65.44 82 ASN A CA 1
ATOM 611 C C . ASN A 1 82 ? 19.901 -13.517 -21.703 1.00 65.44 82 ASN A C 1
ATOM 613 O O . ASN A 1 82 ? 19.939 -12.781 -20.721 1.00 65.44 82 ASN A O 1
ATOM 617 N N . ALA A 1 83 ? 20.712 -13.340 -22.750 1.00 69.12 83 ALA A N 1
ATOM 618 C CA . ALA A 1 83 ? 21.688 -12.258 -22.808 1.00 69.12 83 ALA A CA 1
ATOM 619 C C . ALA A 1 83 ? 21.017 -10.883 -22.965 1.00 69.12 83 ALA A C 1
ATOM 621 O O . ALA A 1 83 ? 21.572 -9.880 -22.531 1.00 69.12 83 ALA A O 1
ATOM 622 N N . GLN A 1 84 ? 19.842 -10.787 -23.592 1.00 67.75 84 GLN A N 1
ATOM 623 C CA . GLN A 1 84 ? 19.095 -9.528 -23.680 1.00 67.75 84 GLN A CA 1
ATOM 624 C C . GLN A 1 84 ? 18.473 -9.140 -22.333 1.00 67.75 84 GLN A C 1
ATOM 626 O O . GLN A 1 84 ? 18.670 -8.008 -21.898 1.00 67.75 84 GLN A O 1
ATOM 631 N N . MET A 1 85 ? 17.822 -10.087 -21.645 1.00 69.06 85 MET A N 1
ATOM 632 C CA . MET A 1 85 ? 17.335 -9.906 -20.268 1.00 69.06 85 MET A CA 1
ATOM 633 C C . MET A 1 85 ? 18.464 -9.441 -19.343 1.00 69.06 85 MET A C 1
ATOM 635 O O . MET A 1 85 ? 18.326 -8.444 -18.641 1.00 69.06 85 MET A O 1
ATOM 639 N N . GLU A 1 86 ? 19.606 -10.136 -19.364 1.00 71.94 86 GLU A N 1
ATOM 640 C CA . GLU A 1 86 ? 20.751 -9.779 -18.524 1.00 71.94 86 GLU A CA 1
ATOM 641 C C . GLU A 1 86 ? 21.253 -8.367 -18.797 1.00 71.94 86 GLU A C 1
ATOM 643 O O . GLU A 1 86 ? 21.536 -7.637 -17.853 1.00 71.94 86 GLU A O 1
ATOM 648 N N . ARG A 1 87 ? 21.323 -7.960 -20.067 1.00 73.94 87 ARG A N 1
ATOM 649 C CA . ARG A 1 87 ? 21.778 -6.618 -20.450 1.00 73.94 87 ARG A CA 1
ATOM 650 C C . ARG A 1 87 ? 20.785 -5.537 -20.029 1.00 73.94 87 ARG A C 1
ATOM 652 O O . ARG A 1 87 ? 21.207 -4.483 -19.560 1.00 73.94 87 ARG A O 1
ATOM 659 N N . PHE A 1 88 ? 19.487 -5.803 -20.143 1.00 72.69 88 PHE A N 1
ATOM 660 C CA . PHE A 1 88 ? 18.450 -4.878 -19.696 1.00 72.69 88 PHE A CA 1
ATOM 661 C C . PHE A 1 88 ? 18.435 -4.730 -18.166 1.00 72.69 88 PHE A C 1
ATOM 663 O O . PHE A 1 88 ? 18.467 -3.606 -17.663 1.00 72.69 88 PHE A O 1
ATOM 670 N N . LEU A 1 89 ? 18.480 -5.842 -17.424 1.00 72.19 89 LEU A N 1
ATOM 671 C CA . LEU A 1 89 ? 18.556 -5.820 -15.959 1.00 72.19 89 LEU A CA 1
ATOM 672 C C . LEU A 1 89 ? 19.861 -5.176 -15.471 1.00 72.19 89 LEU A C 1
ATOM 674 O O . LEU A 1 89 ? 19.832 -4.385 -14.542 1.00 72.19 89 LEU A O 1
ATOM 678 N N . GLN A 1 90 ? 20.997 -5.410 -16.137 1.00 74.44 90 GLN A N 1
ATOM 679 C CA . GLN A 1 90 ? 22.248 -4.691 -15.845 1.00 74.44 90 GLN A CA 1
ATOM 680 C C . GLN A 1 90 ? 22.118 -3.176 -16.052 1.00 74.44 90 GLN A C 1
ATOM 682 O O . GLN A 1 90 ? 22.689 -2.399 -15.287 1.00 74.44 90 GLN A O 1
ATOM 687 N N . GLY A 1 91 ? 21.383 -2.751 -17.085 1.00 71.94 91 GLY A N 1
ATOM 688 C CA . GLY A 1 91 ? 21.057 -1.343 -17.306 1.00 71.94 91 GLY A CA 1
ATOM 689 C C . GLY A 1 91 ? 20.204 -0.766 -16.177 1.00 71.94 91 GLY A C 1
ATOM 690 O O . GLY A 1 91 ? 20.472 0.344 -15.726 1.00 71.94 91 GLY A O 1
ATOM 691 N N . CYS A 1 92 ? 19.232 -1.534 -15.684 1.00 70.94 92 CYS A N 1
ATOM 692 C CA . CYS A 1 92 ? 18.391 -1.151 -14.552 1.00 70.94 92 CYS A CA 1
ATOM 693 C C . CYS A 1 92 ? 19.197 -1.044 -13.252 1.00 70.94 92 CYS A C 1
ATOM 695 O O . CYS A 1 92 ? 19.128 -0.013 -12.594 1.00 70.94 92 CYS A O 1
ATOM 697 N N . ASP A 1 93 ? 20.030 -2.037 -12.938 1.00 70.38 93 ASP A N 1
ATOM 698 C CA . ASP A 1 93 ? 20.892 -2.061 -11.750 1.00 70.38 93 ASP A CA 1
ATOM 699 C C . ASP A 1 93 ? 21.860 -0.877 -11.678 1.00 70.38 93 ASP A C 1
ATOM 701 O O . ASP A 1 93 ? 22.133 -0.364 -10.593 1.00 70.38 93 ASP A O 1
ATOM 705 N N . ARG A 1 94 ? 22.366 -0.413 -12.828 1.00 72.56 94 ARG A N 1
ATOM 706 C CA . ARG A 1 94 ? 23.189 0.803 -12.876 1.00 72.56 94 ARG A CA 1
ATOM 707 C C . ARG A 1 94 ? 22.411 2.013 -12.360 1.00 72.56 94 ARG A C 1
ATOM 709 O O . ARG A 1 94 ? 22.940 2.770 -11.555 1.00 72.56 94 ARG A O 1
ATOM 716 N N . VAL A 1 95 ? 21.153 2.144 -12.776 1.00 71.56 95 VAL A N 1
ATOM 717 C CA . VAL A 1 95 ? 20.259 3.216 -12.320 1.00 71.56 95 VAL A CA 1
ATOM 718 C C . VAL A 1 95 ? 19.910 3.056 -10.834 1.00 71.56 95 VAL A C 1
ATOM 720 O O . VAL A 1 95 ? 19.774 4.057 -10.139 1.00 71.56 95 VAL A O 1
ATOM 723 N N . LEU A 1 96 ? 19.830 1.824 -10.310 1.00 69.19 96 LEU A N 1
ATOM 724 C CA . LEU A 1 96 ? 19.642 1.594 -8.867 1.00 69.19 96 LEU A CA 1
ATOM 725 C C . LEU A 1 96 ? 20.816 2.147 -8.050 1.00 69.19 96 LEU A C 1
ATOM 727 O O . LEU A 1 96 ? 20.599 2.828 -7.049 1.00 69.19 96 LEU A O 1
ATOM 731 N N . GLY A 1 97 ? 22.051 1.914 -8.509 1.00 68.88 97 GLY A N 1
ATOM 732 C CA . GLY A 1 97 ? 23.253 2.462 -7.872 1.00 68.88 97 GLY A CA 1
ATOM 733 C C . GLY A 1 97 ? 23.303 3.995 -7.889 1.00 68.88 97 GLY A C 1
ATOM 734 O O . GLY A 1 97 ? 23.763 4.604 -6.928 1.00 68.88 97 GLY A O 1
ATOM 735 N N . GLU A 1 98 ? 22.774 4.628 -8.940 1.00 72.06 98 GLU A N 1
ATOM 736 C CA . GLU A 1 98 ? 22.632 6.093 -9.045 1.00 72.06 98 GLU A CA 1
ATOM 737 C C . GLU A 1 98 ? 21.533 6.667 -8.127 1.00 72.06 98 GLU A C 1
ATOM 739 O O . GLU A 1 98 ? 21.459 7.879 -7.920 1.00 72.06 98 GLU A O 1
ATOM 744 N N . HIS A 1 99 ? 20.666 5.815 -7.576 1.00 67.00 99 HIS A N 1
ATOM 745 C CA . HIS A 1 99 ? 19.576 6.182 -6.669 1.00 67.00 99 HIS A CA 1
ATOM 746 C C . HIS A 1 99 ? 19.804 5.684 -5.238 1.00 67.00 99 HIS A C 1
ATOM 748 O O . HIS A 1 99 ? 18.842 5.443 -4.513 1.00 67.00 99 HIS A O 1
ATOM 754 N N . GLU A 1 100 ? 21.075 5.547 -4.843 1.00 63.59 100 GLU A N 1
ATOM 755 C CA . GLU A 1 100 ? 21.507 5.194 -3.481 1.00 63.59 100 GLU A CA 1
ATOM 756 C C . GLU A 1 100 ? 20.984 3.835 -2.986 1.00 63.59 100 GLU A C 1
ATOM 758 O O . GLU A 1 100 ? 20.952 3.563 -1.786 1.00 63.59 100 GLU A O 1
ATOM 763 N N . GLN A 1 101 ? 20.610 2.939 -3.902 1.00 69.50 101 GLN A N 1
ATOM 764 C CA . GLN A 1 101 ? 20.217 1.584 -3.541 1.00 69.50 101 GLN A CA 1
ATOM 765 C C . GLN A 1 101 ? 21.392 0.624 -3.576 1.00 69.50 101 GLN A C 1
ATOM 767 O O . GLN A 1 101 ? 22.296 0.723 -4.412 1.00 69.50 101 GLN A O 1
ATOM 772 N N . ARG A 1 102 ? 21.355 -0.358 -2.671 1.00 67.19 102 ARG A N 1
ATOM 773 C CA . ARG A 1 102 ? 22.365 -1.407 -2.613 1.00 67.19 102 ARG A CA 1
ATOM 774 C C . ARG A 1 102 ? 22.336 -2.201 -3.916 1.00 67.19 102 ARG A C 1
ATOM 776 O O . ARG A 1 102 ? 21.399 -2.948 -4.182 1.00 67.19 102 ARG A O 1
ATOM 783 N N . ALA A 1 103 ? 23.388 -2.056 -4.717 1.00 68.75 103 ALA A N 1
ATOM 784 C CA . ALA A 1 103 ? 23.553 -2.852 -5.922 1.00 68.75 103 ALA A CA 1
ATOM 785 C C . ALA A 1 103 ? 23.562 -4.344 -5.559 1.00 68.75 103 ALA A C 1
ATOM 787 O O . ALA A 1 103 ? 24.309 -4.778 -4.675 1.00 68.75 103 ALA A O 1
ATOM 788 N N . LEU A 1 104 ? 22.743 -5.133 -6.253 1.00 72.50 104 LEU A N 1
ATOM 789 C CA . LEU A 1 104 ? 22.698 -6.574 -6.042 1.00 72.50 104 LEU A CA 1
ATOM 790 C C . LEU A 1 104 ? 23.995 -7.222 -6.509 1.00 72.50 104 LEU A C 1
ATOM 792 O O . LEU A 1 104 ? 24.561 -6.863 -7.552 1.00 72.50 104 LEU A O 1
ATOM 796 N N . SER A 1 105 ? 24.444 -8.233 -5.762 1.00 78.62 105 SER A N 1
ATOM 797 C CA . SER A 1 105 ? 25.554 -9.056 -6.223 1.00 78.62 105 SER A CA 1
ATOM 798 C C . SER A 1 105 ? 25.165 -9.750 -7.542 1.00 78.62 105 SER A C 1
ATOM 800 O O . SER A 1 105 ? 23.987 -10.031 -7.785 1.00 78.62 105 SER A O 1
ATOM 802 N N . PRO A 1 106 ? 26.123 -10.091 -8.422 1.00 78.06 106 PRO A N 1
ATOM 803 C CA . PRO A 1 106 ? 25.818 -10.848 -9.639 1.00 78.06 106 PRO A CA 1
ATOM 804 C C . PRO A 1 106 ? 25.138 -12.205 -9.381 1.00 78.06 106 PRO A C 1
ATOM 806 O O . PRO A 1 106 ? 24.526 -12.773 -10.290 1.00 78.06 106 PRO A O 1
ATOM 809 N N . VAL A 1 107 ? 25.285 -12.762 -8.174 1.00 79.44 107 VAL A N 1
ATOM 810 C CA . VAL A 1 107 ? 24.616 -13.996 -7.743 1.00 79.44 107 VAL A CA 1
ATOM 811 C C . VAL A 1 107 ? 23.166 -13.700 -7.363 1.00 79.44 107 VAL A C 1
ATOM 813 O O . VAL A 1 107 ? 22.278 -14.315 -7.946 1.00 79.44 107 VAL A O 1
ATOM 816 N N . ASP A 1 108 ? 22.915 -12.704 -6.513 1.00 78.19 108 ASP A N 1
ATOM 817 C CA . ASP A 1 108 ? 21.553 -12.321 -6.098 1.00 78.19 108 ASP A CA 1
ATOM 818 C C . ASP A 1 108 ? 20.717 -11.839 -7.282 1.00 78.19 108 ASP A C 1
ATOM 820 O O . ASP A 1 108 ? 19.562 -12.221 -7.458 1.00 78.19 108 ASP A O 1
ATOM 824 N N . ARG A 1 109 ? 21.336 -11.072 -8.185 1.00 75.69 109 ARG A N 1
ATOM 825 C CA . ARG A 1 109 ? 20.696 -10.671 -9.439 1.00 75.69 109 ARG A CA 1
ATOM 826 C C . ARG A 1 109 ? 20.283 -11.882 -10.262 1.00 75.69 109 ARG A C 1
ATOM 828 O O . ARG A 1 109 ? 19.275 -11.824 -10.947 1.00 75.69 109 ARG A O 1
ATOM 835 N N . ARG A 1 110 ? 21.068 -12.964 -10.259 1.00 75.31 110 ARG A N 1
ATOM 836 C CA . ARG A 1 110 ? 20.753 -14.202 -10.989 1.00 75.31 110 ARG A CA 1
ATOM 837 C C . ARG A 1 110 ? 19.596 -14.963 -10.365 1.00 75.31 110 ARG A C 1
ATOM 839 O O . ARG A 1 110 ? 18.765 -15.483 -11.106 1.00 75.31 110 ARG A O 1
ATOM 846 N N . THR A 1 111 ? 19.544 -15.021 -9.043 1.00 77.88 111 THR A N 1
ATOM 847 C CA . THR A 1 111 ? 18.510 -15.762 -8.316 1.00 77.88 111 THR A CA 1
ATOM 848 C C . THR A 1 111 ? 17.173 -15.014 -8.298 1.00 77.88 111 THR A C 1
ATOM 850 O O . THR A 1 111 ? 16.129 -15.655 -8.421 1.00 77.88 111 THR A O 1
ATOM 853 N N . ARG A 1 112 ? 17.196 -13.672 -8.269 1.00 80.38 112 ARG A N 1
ATOM 854 C CA . ARG A 1 112 ? 16.014 -12.794 -8.124 1.00 80.38 112 ARG A CA 1
ATOM 855 C C . ARG A 1 112 ? 15.549 -12.111 -9.422 1.00 80.38 112 ARG A C 1
ATOM 857 O O . ARG A 1 112 ? 14.859 -11.098 -9.385 1.00 80.38 112 ARG A O 1
ATOM 864 N N . ARG A 1 113 ? 15.912 -12.645 -10.597 1.00 80.31 113 ARG A N 1
ATOM 865 C CA . ARG A 1 113 ? 15.593 -12.025 -11.909 1.00 80.31 113 ARG A CA 1
ATOM 866 C C . ARG A 1 113 ? 14.106 -11.815 -12.154 1.00 80.31 113 ARG A C 1
ATOM 868 O O . ARG A 1 113 ? 13.722 -10.765 -12.655 1.00 80.31 113 ARG A O 1
ATOM 875 N N . ASP A 1 114 ? 13.292 -12.818 -11.840 1.00 83.50 114 ASP A N 1
ATOM 876 C CA . ASP A 1 114 ? 11.851 -12.729 -12.075 1.00 83.50 114 ASP A CA 1
ATOM 877 C C . ASP A 1 114 ? 11.210 -11.711 -11.129 1.00 83.50 114 ASP A C 1
ATOM 879 O O . ASP A 1 114 ? 10.347 -10.960 -11.562 1.00 83.50 114 ASP A O 1
ATOM 883 N N . GLU A 1 115 ? 11.683 -11.617 -9.882 1.00 84.44 115 GLU A N 1
ATOM 884 C CA . GLU A 1 115 ? 11.226 -10.606 -8.918 1.00 84.44 115 GLU A CA 1
ATOM 885 C C . GLU A 1 115 ? 11.525 -9.192 -9.425 1.00 84.44 115 GLU A C 1
ATOM 887 O O . GLU A 1 115 ? 10.633 -8.348 -9.460 1.00 84.44 115 GLU A O 1
ATOM 892 N N . LEU A 1 116 ? 12.753 -8.961 -9.908 1.00 85.25 116 LEU A N 1
ATOM 893 C CA . LEU A 1 116 ? 13.137 -7.702 -10.547 1.00 85.25 116 LEU A CA 1
ATOM 894 C C . LEU A 1 116 ? 12.208 -7.388 -11.724 1.00 85.25 116 LEU A C 1
ATOM 896 O O . LEU A 1 116 ? 11.613 -6.313 -11.778 1.00 85.25 116 LEU A O 1
ATOM 900 N N . LEU A 1 117 ? 12.034 -8.334 -12.651 1.00 87.12 117 LEU A N 1
ATOM 901 C CA . LEU A 1 117 ? 11.146 -8.148 -13.798 1.00 87.12 117 LEU A CA 1
ATOM 902 C C . LEU A 1 117 ? 9.714 -7.803 -13.360 1.00 87.12 117 LEU A C 1
ATOM 904 O O . LEU A 1 117 ? 9.098 -6.913 -13.948 1.00 87.12 117 LEU A O 1
ATOM 908 N N . MET A 1 118 ? 9.191 -8.486 -12.341 1.00 90.06 118 MET A N 1
ATOM 909 C CA . MET A 1 118 ? 7.849 -8.253 -11.812 1.00 90.06 118 MET A CA 1
ATOM 910 C C . MET A 1 118 ? 7.696 -6.850 -11.217 1.00 90.06 118 MET A C 1
ATOM 912 O O . MET A 1 118 ? 6.719 -6.164 -11.528 1.00 90.06 118 MET A O 1
ATOM 916 N N . GLU A 1 119 ? 8.663 -6.388 -10.427 1.00 90.00 119 GLU A N 1
ATOM 917 C CA . GLU A 1 119 ? 8.653 -5.038 -9.853 1.00 90.00 119 GLU A CA 1
ATOM 918 C C . GLU A 1 119 ? 8.797 -3.954 -10.933 1.00 90.00 119 GLU A C 1
ATOM 920 O O . GLU A 1 119 ? 8.063 -2.966 -10.923 1.00 90.00 119 GLU A O 1
ATOM 925 N N . HIS A 1 120 ? 9.651 -4.161 -11.940 1.00 91.00 120 HIS A N 1
ATOM 926 C CA . HIS A 1 120 ? 9.777 -3.246 -13.080 1.00 91.00 120 HIS A CA 1
ATOM 927 C C . HIS A 1 120 ? 8.486 -3.159 -13.916 1.00 91.00 120 HIS A C 1
ATOM 929 O O . HIS A 1 120 ? 8.041 -2.062 -14.269 1.00 91.00 120 HIS A O 1
ATOM 935 N N . LEU A 1 121 ? 7.850 -4.299 -14.209 1.00 93.31 121 LEU A N 1
ATOM 936 C CA . LEU A 1 121 ? 6.545 -4.343 -14.883 1.00 93.31 121 LEU A CA 1
ATOM 937 C C . LEU A 1 121 ? 5.457 -3.667 -14.041 1.00 93.31 121 LEU A C 1
ATOM 939 O O . LEU A 1 121 ? 4.602 -2.967 -14.588 1.00 93.31 121 LEU A O 1
ATOM 943 N N . THR A 1 122 ? 5.505 -3.840 -12.719 1.00 94.88 122 THR A N 1
ATOM 944 C CA . THR A 1 122 ? 4.580 -3.192 -11.786 1.00 94.88 122 THR A CA 1
ATOM 945 C C . THR A 1 122 ? 4.792 -1.683 -11.740 1.00 94.88 122 THR A C 1
ATOM 947 O O . THR A 1 122 ? 3.814 -0.943 -11.819 1.00 94.88 122 THR A O 1
ATOM 950 N N . ALA A 1 123 ? 6.038 -1.202 -11.718 1.00 94.50 123 ALA A N 1
ATOM 951 C CA . ALA A 1 123 ? 6.359 0.221 -11.810 1.00 94.50 123 ALA A CA 1
ATOM 952 C C . ALA A 1 123 ? 5.803 0.840 -13.100 1.00 94.50 123 ALA A C 1
ATOM 954 O O . ALA A 1 123 ? 5.165 1.893 -13.063 1.00 94.50 123 ALA A O 1
ATOM 955 N N . ALA A 1 124 ? 5.987 0.160 -14.237 1.00 95.25 124 ALA A N 1
ATOM 956 C CA . ALA A 1 124 ? 5.451 0.610 -15.517 1.00 95.25 124 ALA A CA 1
ATOM 957 C C . ALA A 1 124 ? 3.916 0.645 -15.508 1.00 95.25 124 ALA A C 1
ATOM 959 O O . ALA A 1 124 ? 3.319 1.633 -15.937 1.00 95.25 124 ALA A O 1
ATOM 960 N N . TRP A 1 125 ? 3.271 -0.393 -14.964 1.00 97.12 125 TRP A N 1
ATOM 961 C CA . TRP A 1 125 ? 1.818 -0.425 -14.802 1.00 97.12 125 TRP A CA 1
ATOM 962 C C . TRP A 1 125 ? 1.310 0.727 -13.928 1.00 97.12 125 TRP A C 1
ATOM 964 O O . TRP A 1 125 ? 0.378 1.425 -14.325 1.00 97.12 125 TRP A O 1
ATOM 974 N N . LEU A 1 126 ? 1.935 0.953 -12.768 1.00 96.69 126 LEU A N 1
ATOM 975 C CA . LEU A 1 126 ? 1.571 2.017 -11.829 1.00 96.69 126 LEU A CA 1
ATOM 976 C C . LEU A 1 126 ? 1.738 3.399 -12.468 1.00 96.69 126 LEU A C 1
ATOM 978 O O . LEU A 1 126 ? 0.821 4.216 -12.397 1.00 96.69 126 LEU A O 1
ATOM 982 N N . GLY A 1 127 ? 2.864 3.642 -13.145 1.00 96.69 127 GLY A N 1
ATOM 983 C CA . GLY A 1 127 ? 3.103 4.887 -13.873 1.00 96.69 127 GLY A CA 1
ATOM 984 C C . GLY A 1 127 ? 2.009 5.160 -14.906 1.00 96.69 127 GLY A C 1
ATOM 985 O O . GLY A 1 127 ? 1.400 6.228 -14.896 1.00 96.69 127 GLY A O 1
ATOM 986 N N . LEU A 1 128 ? 1.682 4.173 -15.745 1.00 96.50 128 LEU A N 1
ATOM 987 C CA . LEU A 1 128 ? 0.615 4.302 -16.744 1.00 96.50 128 LEU A CA 1
ATOM 988 C C . LEU A 1 128 ? -0.773 4.480 -16.111 1.00 96.50 128 LEU A C 1
ATOM 990 O O . LEU A 1 128 ? -1.562 5.294 -16.591 1.00 96.50 128 LEU A O 1
ATOM 994 N N . TYR A 1 129 ? -1.058 3.777 -15.010 1.00 96.50 129 TYR A N 1
ATOM 995 C CA . TYR A 1 129 ? -2.309 3.909 -14.265 1.00 96.50 129 TYR A CA 1
ATOM 996 C C . TYR A 1 129 ? -2.522 5.347 -13.771 1.00 96.50 129 TYR A C 1
ATOM 998 O O . TYR A 1 129 ? -3.573 5.937 -14.025 1.00 96.50 129 TYR A O 1
ATOM 1006 N N . PHE A 1 130 ? -1.519 5.941 -13.117 1.00 96.44 130 PHE A N 1
ATOM 1007 C CA . PHE A 1 130 ? -1.608 7.316 -12.610 1.00 96.44 130 PHE A CA 1
ATOM 1008 C C . PHE A 1 130 ? -1.632 8.367 -13.729 1.00 96.44 130 PHE A C 1
ATOM 1010 O O . PHE A 1 130 ? -2.222 9.434 -13.561 1.00 96.44 130 PHE A O 1
ATOM 1017 N N . LEU A 1 131 ? -1.086 8.044 -14.903 1.00 95.12 131 LEU A N 1
ATOM 1018 C CA . LEU A 1 131 ? -1.235 8.844 -16.121 1.00 95.12 131 LEU A CA 1
ATOM 1019 C C . LEU A 1 131 ? -2.593 8.639 -16.825 1.00 95.12 131 LEU A C 1
ATOM 1021 O O . LEU A 1 131 ? -2.803 9.175 -17.908 1.00 95.12 131 LEU A O 1
ATOM 1025 N N . GLY A 1 132 ? -3.531 7.885 -16.242 1.00 93.25 132 GLY A N 1
ATOM 1026 C CA . GLY A 1 132 ? -4.869 7.679 -16.808 1.00 93.25 132 GLY A CA 1
ATOM 1027 C C . GLY A 1 132 ? -4.903 6.749 -18.026 1.00 93.25 132 GLY A C 1
ATOM 1028 O O . GLY A 1 132 ? -5.881 6.750 -18.770 1.00 93.25 132 GLY A O 1
ATOM 1029 N N . LEU A 1 133 ? -3.855 5.949 -18.232 1.00 91.69 133 LEU A N 1
ATOM 1030 C CA . LEU A 1 133 ? -3.726 4.995 -19.332 1.00 91.69 133 LEU A CA 1
ATOM 1031 C C . LEU A 1 133 ? -3.594 3.574 -18.772 1.00 91.69 133 LEU A C 1
ATOM 1033 O O . LEU A 1 133 ? -2.500 3.015 -18.789 1.00 91.69 133 LEU A O 1
ATOM 1037 N N . PRO A 1 134 ? -4.669 2.957 -18.253 1.00 79.62 134 PRO A N 1
ATOM 1038 C CA . PRO A 1 134 ? -4.579 1.617 -17.686 1.00 79.62 134 PRO A CA 1
ATOM 1039 C C . PRO A 1 134 ? -4.234 0.594 -18.780 1.00 79.62 134 PRO A C 1
ATOM 1041 O O . PRO A 1 134 ? -5.097 0.095 -19.499 1.00 79.62 134 PRO A O 1
ATOM 1044 N N . PHE A 1 135 ? -2.950 0.268 -18.905 1.00 86.81 135 PHE A N 1
ATOM 1045 C CA . PHE A 1 135 ? -2.446 -0.742 -19.824 1.00 86.81 135 PHE A CA 1
ATOM 1046 C C . PHE A 1 135 ? -2.288 -2.057 -19.065 1.00 86.81 135 PHE A C 1
ATOM 1048 O O . PHE A 1 135 ? -1.432 -2.177 -18.196 1.00 86.81 135 PHE A O 1
ATOM 1055 N N . ILE A 1 136 ? -3.145 -3.042 -19.345 1.00 84.69 136 ILE A N 1
ATOM 1056 C CA . ILE A 1 136 ? -3.257 -4.253 -18.513 1.00 84.69 136 ILE A CA 1
ATOM 1057 C C . ILE A 1 136 ? -2.102 -5.251 -18.694 1.00 84.69 136 ILE A C 1
ATOM 1059 O O . ILE A 1 136 ? -1.776 -5.987 -17.765 1.00 84.69 136 ILE A O 1
ATOM 1063 N N . HIS A 1 137 ? -1.455 -5.257 -19.862 1.00 90.25 137 HIS A N 1
ATOM 1064 C CA . HIS A 1 137 ? -0.484 -6.283 -20.254 1.00 90.25 137 HIS A CA 1
ATOM 1065 C C . HIS A 1 137 ? 0.706 -6.448 -19.292 1.00 90.25 137 HIS A C 1
ATOM 1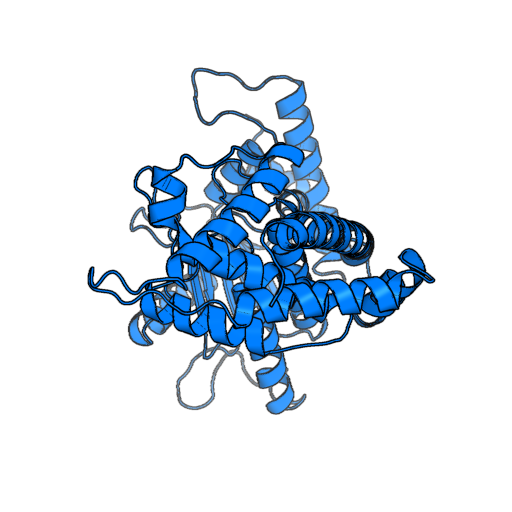067 O O . HIS A 1 137 ? 1.037 -7.597 -18.990 1.00 90.25 137 HIS A O 1
ATOM 1073 N N . PRO A 1 138 ? 1.338 -5.378 -18.757 1.00 92.44 138 PRO A N 1
ATOM 1074 C CA . PRO A 1 138 ? 2.421 -5.535 -17.793 1.00 92.44 138 PRO A CA 1
ATOM 1075 C C . PRO A 1 138 ? 1.977 -6.308 -16.554 1.00 92.44 138 PRO A C 1
ATOM 1077 O O . PRO A 1 138 ? 2.657 -7.238 -16.134 1.00 92.44 138 PRO A O 1
ATOM 1080 N N . TRP A 1 139 ? 0.793 -5.993 -16.021 1.00 93.25 139 TRP A N 1
ATOM 1081 C CA . TRP A 1 139 ? 0.271 -6.667 -14.836 1.00 93.25 139 TRP A CA 1
ATOM 1082 C C . TRP A 1 139 ? -0.132 -8.119 -15.100 1.00 93.25 139 TRP A C 1
ATOM 1084 O O . TRP A 1 139 ? 0.102 -8.982 -14.261 1.00 93.25 139 TRP A O 1
ATOM 1094 N N . GLU A 1 140 ? -0.696 -8.416 -16.269 1.00 90.19 140 GLU A N 1
ATOM 1095 C CA . GLU A 1 140 ? -1.017 -9.794 -16.657 1.00 90.19 140 GLU A CA 1
ATOM 1096 C C . GLU A 1 140 ? 0.241 -10.676 -16.692 1.00 90.19 140 GLU A C 1
ATOM 1098 O O . GLU A 1 140 ? 0.240 -11.809 -16.207 1.00 90.19 140 GLU A O 1
ATOM 1103 N N . LYS A 1 141 ? 1.355 -10.138 -17.198 1.00 91.75 141 LYS A N 1
ATOM 1104 C CA . LYS A 1 141 ? 2.642 -10.834 -17.163 1.00 91.75 141 LYS A CA 1
ATOM 1105 C C . LYS A 1 141 ? 3.154 -11.026 -15.733 1.00 91.75 141 LYS A C 1
ATOM 1107 O O . LYS A 1 141 ? 3.617 -12.120 -15.419 1.00 91.75 141 LYS A O 1
ATOM 1112 N N . VAL A 1 142 ? 3.028 -10.010 -14.871 1.00 91.19 142 VAL A N 1
ATOM 1113 C CA . VAL A 1 142 ? 3.353 -10.128 -13.437 1.00 91.19 142 VAL A CA 1
ATOM 1114 C C . VAL A 1 142 ? 2.551 -11.259 -12.802 1.00 91.19 142 VAL A C 1
ATOM 1116 O O . VAL A 1 142 ? 3.157 -12.129 -12.193 1.00 91.19 142 VAL A O 1
ATOM 1119 N N . ARG A 1 143 ? 1.227 -11.316 -13.006 1.00 88.31 143 ARG A N 1
ATOM 1120 C CA . ARG A 1 143 ? 0.373 -12.391 -12.470 1.00 88.31 143 ARG A CA 1
ATOM 1121 C C . ARG A 1 143 ? 0.866 -13.782 -12.866 1.00 88.31 143 ARG A C 1
ATOM 1123 O O . ARG A 1 143 ? 1.065 -14.618 -11.998 1.00 88.31 143 ARG A O 1
ATOM 1130 N N . ARG A 1 144 ? 1.149 -14.011 -14.153 1.00 86.62 144 ARG A N 1
ATOM 1131 C CA . ARG A 1 144 ? 1.638 -15.318 -14.638 1.00 86.62 144 ARG A CA 1
ATOM 1132 C C . ARG A 1 144 ? 2.994 -15.706 -14.048 1.00 86.62 144 ARG A C 1
ATOM 1134 O O . ARG A 1 144 ? 3.242 -16.884 -13.801 1.00 86.62 144 ARG A O 1
ATOM 1141 N N . LEU A 1 145 ? 3.890 -14.734 -13.868 1.00 86.62 145 LEU A N 1
ATOM 1142 C CA . LEU A 1 145 ? 5.183 -14.957 -13.214 1.00 86.62 145 LEU A CA 1
ATOM 1143 C C . LEU A 1 145 ? 5.000 -15.268 -11.730 1.00 86.62 145 LEU A C 1
ATOM 1145 O O . LEU A 1 145 ? 5.657 -16.170 -11.213 1.00 86.62 145 LEU A O 1
ATOM 1149 N N . ALA A 1 146 ? 4.079 -14.562 -11.080 1.00 85.06 146 ALA A N 1
ATOM 1150 C CA . ALA A 1 146 ? 3.725 -14.793 -9.697 1.00 85.06 146 ALA A CA 1
ATOM 1151 C C . ALA A 1 146 ? 3.195 -16.220 -9.525 1.00 85.06 146 ALA A C 1
ATOM 1153 O O . ALA A 1 146 ? 3.719 -16.960 -8.691 1.00 85.06 146 ALA A O 1
ATOM 1154 N N . ASP A 1 147 ? 2.215 -16.636 -10.341 1.00 81.12 147 ASP A N 1
ATOM 1155 C CA . ASP A 1 147 ? 1.610 -17.980 -10.326 1.00 81.12 147 ASP A CA 1
ATOM 1156 C C . ASP A 1 147 ? 2.670 -19.071 -10.447 1.00 81.12 147 ASP A C 1
ATOM 1158 O O . ASP A 1 147 ? 2.624 -20.085 -9.753 1.00 81.12 147 ASP A O 1
ATOM 1162 N N . TYR A 1 148 ? 3.671 -18.821 -11.287 1.00 77.88 148 TYR A N 1
ATOM 1163 C CA . TYR A 1 148 ? 4.798 -19.716 -11.461 1.00 77.88 148 TYR A CA 1
ATOM 1164 C C . TYR A 1 148 ? 5.738 -19.763 -10.242 1.00 77.88 148 TYR A C 1
ATOM 1166 O O . TYR A 1 148 ? 6.172 -20.842 -9.841 1.00 77.88 148 TYR A O 1
ATOM 1174 N N . ARG A 1 149 ? 6.059 -18.611 -9.643 1.00 74.94 149 ARG A N 1
ATOM 1175 C CA . ARG A 1 149 ? 6.961 -18.508 -8.481 1.00 74.94 149 ARG A CA 1
ATOM 1176 C C . ARG A 1 149 ? 6.299 -18.855 -7.147 1.00 74.94 149 ARG A C 1
ATOM 1178 O O . ARG A 1 149 ? 6.997 -18.995 -6.148 1.00 74.94 149 ARG A O 1
ATOM 1185 N N . GLY A 1 150 ? 4.978 -19.002 -7.129 1.00 74.31 150 GLY A N 1
ATOM 1186 C CA . GLY A 1 150 ? 4.205 -19.237 -5.914 1.00 74.31 150 GLY A CA 1
ATOM 1187 C C . GLY A 1 150 ? 3.886 -17.966 -5.125 1.00 74.31 150 GLY A C 1
ATOM 1188 O O . GLY A 1 150 ? 3.426 -18.074 -3.990 1.00 74.31 150 GLY A O 1
ATOM 1189 N N . GLY A 1 151 ? 4.092 -16.776 -5.700 1.00 81.12 151 GLY A N 1
ATOM 1190 C CA . GLY A 1 151 ? 3.683 -15.524 -5.070 1.00 81.12 151 GLY A CA 1
ATOM 1191 C C . GLY A 1 151 ? 4.162 -14.249 -5.763 1.00 81.12 151 GLY A C 1
ATOM 1192 O O . GLY A 1 151 ? 4.962 -14.293 -6.699 1.00 81.12 151 GLY A O 1
ATOM 1193 N N . PHE A 1 152 ? 3.728 -13.105 -5.240 1.00 84.94 152 PHE A N 1
ATOM 1194 C CA . PHE A 1 152 ? 4.276 -11.792 -5.586 1.00 84.94 152 PHE A CA 1
ATOM 1195 C C . PHE A 1 152 ? 5.512 -11.474 -4.733 1.00 84.94 152 PHE A C 1
ATOM 1197 O O . PHE A 1 152 ? 5.475 -11.759 -3.532 1.00 84.94 152 PHE A O 1
ATOM 1204 N N . PRO A 1 153 ? 6.564 -10.850 -5.301 1.00 82.12 153 PRO A N 1
ATOM 1205 C CA . PRO A 1 153 ? 7.666 -10.315 -4.512 1.00 82.12 153 PRO A CA 1
ATOM 1206 C C . PRO A 1 153 ? 7.177 -9.186 -3.599 1.00 82.12 153 PRO A C 1
ATOM 1208 O O . PRO A 1 153 ? 6.164 -8.536 -3.877 1.00 82.12 153 PRO A O 1
ATOM 1211 N N . SER A 1 154 ? 7.908 -8.938 -2.512 1.00 74.25 154 SER A N 1
ATOM 1212 C CA . SER A 1 154 ? 7.660 -7.790 -1.641 1.00 74.25 154 SER A CA 1
ATOM 1213 C C . SER A 1 154 ? 7.800 -6.456 -2.369 1.00 74.25 154 SER A C 1
ATOM 1215 O O . SER A 1 154 ? 8.519 -6.343 -3.354 1.00 74.25 154 SER A O 1
ATOM 1217 N N . GLY A 1 155 ? 7.124 -5.427 -1.847 1.00 83.75 155 GLY A N 1
ATOM 1218 C CA . GLY A 1 155 ? 7.208 -4.073 -2.384 1.00 83.75 155 GLY A CA 1
ATOM 1219 C C . GLY A 1 155 ? 6.029 -3.685 -3.268 1.00 83.75 155 GLY A C 1
ATOM 1220 O O . GLY A 1 155 ? 4.871 -3.733 -2.833 1.00 83.75 155 GLY A O 1
ATOM 1221 N N . GLY A 1 156 ? 6.326 -3.234 -4.489 1.00 89.00 156 GLY A N 1
ATOM 1222 C CA . GLY A 1 156 ? 5.348 -2.669 -5.413 1.00 89.00 156 GLY A CA 1
ATOM 1223 C C . GLY A 1 156 ? 4.286 -3.677 -5.842 1.00 89.00 156 GLY A C 1
ATOM 1224 O O . GLY A 1 156 ? 3.104 -3.323 -5.876 1.00 89.00 156 GLY A O 1
ATOM 1225 N N . CYS A 1 157 ? 4.670 -4.931 -6.110 1.00 90.50 157 CYS A N 1
ATOM 1226 C CA . CYS A 1 157 ? 3.743 -5.981 -6.547 1.00 90.50 157 CYS A CA 1
ATOM 1227 C C . CYS A 1 157 ? 2.665 -6.267 -5.497 1.00 90.50 157 CYS A C 1
ATOM 1229 O O . CYS A 1 157 ? 1.472 -6.239 -5.815 1.00 90.50 157 CYS A O 1
ATOM 1231 N N . ILE A 1 158 ? 3.069 -6.490 -4.240 1.00 87.50 158 ILE A N 1
ATOM 1232 C CA . ILE A 1 158 ? 2.131 -6.718 -3.131 1.00 87.50 158 ILE A CA 1
ATOM 1233 C C . ILE A 1 158 ? 1.264 -5.483 -2.898 1.00 87.50 158 ILE A C 1
ATOM 1235 O O . ILE A 1 158 ? 0.044 -5.613 -2.809 1.00 87.50 158 ILE A O 1
ATOM 1239 N N . ALA A 1 159 ? 1.848 -4.282 -2.845 1.00 91.19 159 ALA A N 1
ATOM 1240 C CA . ALA A 1 159 ? 1.074 -3.062 -2.614 1.00 91.19 159 ALA A CA 1
ATOM 1241 C C . ALA A 1 159 ? 0.027 -2.831 -3.721 1.00 91.19 159 ALA A C 1
ATOM 1243 O O . ALA A 1 159 ? -1.131 -2.500 -3.447 1.00 91.19 159 ALA A O 1
ATOM 1244 N N . LYS A 1 160 ? 0.390 -3.108 -4.977 1.00 93.25 160 LYS A N 1
ATOM 1245 C CA . LYS A 1 160 ? -0.550 -3.110 -6.099 1.00 93.25 160 LYS A CA 1
ATOM 1246 C C . LYS A 1 160 ? -1.653 -4.150 -5.890 1.00 93.25 160 LYS A C 1
ATOM 1248 O O . LYS A 1 160 ? -2.830 -3.811 -6.014 1.00 93.25 160 LYS A O 1
ATOM 1253 N N . TYR A 1 161 ? -1.312 -5.388 -5.539 1.00 90.88 161 TYR A N 1
ATOM 1254 C CA . TYR A 1 161 ? -2.306 -6.439 -5.302 1.00 90.88 161 TYR A CA 1
ATOM 1255 C C . TYR A 1 161 ? -3.284 -6.077 -4.173 1.00 90.88 161 TYR A C 1
ATOM 1257 O O . TYR A 1 161 ? -4.494 -6.231 -4.327 1.00 90.88 161 TYR A O 1
ATOM 1265 N N . ILE A 1 162 ? -2.784 -5.499 -3.077 1.00 91.19 162 ILE A N 1
ATOM 1266 C CA . ILE A 1 162 ? -3.607 -4.962 -1.986 1.00 91.19 162 ILE A CA 1
ATOM 1267 C C . ILE A 1 162 ? -4.620 -3.942 -2.521 1.00 91.19 162 ILE A C 1
ATOM 1269 O O . ILE A 1 162 ? -5.813 -4.043 -2.232 1.00 91.19 162 ILE A O 1
ATOM 1273 N N . GLY A 1 163 ? -4.172 -2.979 -3.332 1.00 93.25 163 GLY A N 1
ATOM 1274 C CA . GLY A 1 163 ? -5.074 -2.010 -3.955 1.00 93.25 163 GLY A CA 1
ATOM 1275 C C . GLY A 1 163 ? -6.124 -2.669 -4.858 1.00 93.25 163 GLY A C 1
ATOM 1276 O O . GLY A 1 163 ? -7.279 -2.242 -4.876 1.00 93.25 163 GLY A O 1
ATOM 1277 N N . ASP A 1 164 ? -5.768 -3.744 -5.564 1.00 92.38 164 ASP A N 1
ATOM 1278 C CA . ASP A 1 164 ? -6.725 -4.515 -6.361 1.00 92.38 164 ASP A CA 1
ATOM 1279 C C . ASP A 1 164 ? -7.796 -5.208 -5.515 1.00 92.38 164 ASP A C 1
ATOM 1281 O O . ASP A 1 164 ? -8.943 -5.237 -5.955 1.00 92.38 164 ASP A O 1
ATOM 1285 N N . VAL A 1 165 ? -7.483 -5.686 -4.304 1.00 90.88 165 VAL A N 1
ATOM 1286 C CA . VAL A 1 165 ? -8.500 -6.245 -3.392 1.00 90.88 165 VAL A CA 1
ATOM 1287 C C . VAL A 1 165 ? -9.573 -5.197 -3.081 1.00 90.88 165 VAL A C 1
ATOM 1289 O O . VAL A 1 165 ? -10.762 -5.467 -3.256 1.00 90.88 165 VAL A O 1
ATOM 1292 N N . TYR A 1 166 ? -9.173 -3.971 -2.719 1.00 93.69 166 TYR A N 1
ATOM 1293 C CA . TYR A 1 166 ? -10.118 -2.867 -2.497 1.00 93.69 166 TYR A CA 1
ATOM 1294 C C . TYR A 1 166 ? -10.886 -2.491 -3.769 1.00 93.69 166 TYR A C 1
ATOM 1296 O O . TYR A 1 166 ? -12.102 -2.287 -3.732 1.00 93.69 166 TYR A O 1
ATOM 1304 N N . ARG A 1 167 ? -10.196 -2.412 -4.915 1.00 92.81 167 ARG A N 1
ATOM 1305 C CA . ARG A 1 167 ? -10.809 -2.056 -6.202 1.00 92.81 167 ARG A CA 1
ATOM 1306 C C . ARG A 1 167 ? -11.865 -3.076 -6.627 1.00 92.81 167 ARG A C 1
ATOM 1308 O O . ARG A 1 167 ? -12.957 -2.681 -7.033 1.00 92.81 167 ARG A O 1
ATOM 1315 N N . LEU A 1 168 ? -11.554 -4.368 -6.535 1.00 89.75 168 LEU A N 1
ATOM 1316 C CA . LEU A 1 168 ? -12.462 -5.460 -6.887 1.00 89.75 168 LEU A CA 1
ATOM 1317 C C . LEU A 1 168 ? -13.657 -5.518 -5.936 1.00 89.75 168 LEU A C 1
ATOM 1319 O O . LEU A 1 168 ? -14.791 -5.595 -6.406 1.00 89.75 168 LEU A O 1
ATOM 1323 N N . ALA A 1 169 ? -13.423 -5.401 -4.626 1.00 89.75 169 ALA A N 1
ATOM 1324 C CA . ALA A 1 169 ? -14.496 -5.352 -3.638 1.00 89.75 169 ALA A CA 1
ATOM 1325 C C . ALA A 1 169 ? -15.441 -4.166 -3.889 1.00 89.75 169 ALA A C 1
ATOM 1327 O O . ALA A 1 169 ? -16.656 -4.343 -3.903 1.00 89.75 169 ALA A O 1
ATOM 1328 N N . ARG A 1 170 ? -14.900 -2.977 -4.196 1.00 91.12 170 ARG A N 1
ATOM 1329 C CA . ARG A 1 170 ? -15.691 -1.796 -4.581 1.00 91.12 170 ARG A CA 1
ATOM 1330 C C . ARG A 1 170 ? -16.558 -2.052 -5.814 1.00 91.12 170 ARG A C 1
ATOM 1332 O O . ARG A 1 170 ? -17.729 -1.687 -5.812 1.00 91.12 170 ARG A O 1
ATOM 1339 N N . HIS A 1 171 ? -16.002 -2.658 -6.865 1.00 89.50 171 HIS A N 1
ATOM 1340 C CA . HIS A 1 171 ? -16.774 -2.986 -8.068 1.00 89.50 171 HIS A CA 1
ATOM 1341 C C . HIS A 1 171 ? -17.891 -3.987 -7.782 1.00 89.50 171 HIS A C 1
ATOM 1343 O O . HIS A 1 171 ? -19.003 -3.805 -8.269 1.00 89.50 171 HIS A O 1
ATOM 1349 N N . TRP A 1 172 ? -17.603 -5.011 -6.983 1.00 85.38 172 TRP A N 1
ATOM 1350 C CA . TRP A 1 172 ? -18.593 -6.008 -6.600 1.00 85.38 172 TRP A CA 1
ATOM 1351 C C . TRP A 1 172 ? -19.727 -5.386 -5.773 1.00 85.38 172 TRP A C 1
ATOM 1353 O O . TRP A 1 172 ? -20.889 -5.548 -6.128 1.00 85.38 172 TRP A O 1
ATOM 1363 N N . MET A 1 173 ? -19.405 -4.578 -4.759 1.00 85.75 173 MET A N 1
ATOM 1364 C CA . MET A 1 173 ? -20.407 -3.858 -3.961 1.00 85.75 173 MET A CA 1
ATOM 1365 C C . MET A 1 173 ? -21.265 -2.914 -4.812 1.00 85.75 173 MET A C 1
ATOM 1367 O O . MET A 1 173 ? -22.475 -2.838 -4.630 1.00 85.75 173 MET A O 1
ATOM 1371 N N . ALA A 1 174 ? -20.665 -2.224 -5.787 1.00 87.12 174 ALA A N 1
ATOM 1372 C CA . ALA A 1 174 ? -21.409 -1.362 -6.702 1.00 87.12 174 ALA A CA 1
ATOM 1373 C C . ALA A 1 174 ? -22.404 -2.140 -7.588 1.00 87.12 174 ALA A C 1
ATOM 1375 O O . ALA A 1 174 ? -23.466 -1.612 -7.911 1.00 87.12 174 ALA A O 1
ATOM 1376 N N . GLN A 1 175 ? -22.088 -3.386 -7.963 1.00 84.88 175 GLN A N 1
ATOM 1377 C CA . GLN A 1 175 ? -22.981 -4.252 -8.748 1.00 84.88 175 GLN A CA 1
ATOM 1378 C C . GLN A 1 175 ? -24.185 -4.755 -7.943 1.00 84.88 175 GLN A C 1
ATOM 1380 O O . GLN A 1 175 ? -25.246 -4.957 -8.523 1.00 84.88 175 GLN A O 1
ATOM 1385 N N . GLN A 1 176 ? -24.042 -4.905 -6.623 1.00 78.50 176 GLN A N 1
ATOM 1386 C CA . GLN A 1 176 ? -25.130 -5.320 -5.726 1.00 78.50 176 GLN A CA 1
ATOM 1387 C C . GLN A 1 176 ? -26.169 -4.208 -5.472 1.00 78.50 176 GLN A C 1
ATOM 1389 O O . GLN A 1 176 ? -27.165 -4.425 -4.785 1.00 78.50 176 GLN A O 1
ATOM 1394 N N . GLY A 1 177 ? -25.947 -3.004 -6.008 1.00 65.06 177 GLY A N 1
ATOM 1395 C CA . GLY A 1 177 ? -26.862 -1.871 -5.911 1.00 65.06 177 GLY A CA 1
ATOM 1396 C C . GLY A 1 177 ? -26.859 -1.160 -4.545 1.00 65.06 177 GLY A C 1
ATOM 1397 O O . GLY A 1 177 ? -26.431 -1.712 -3.534 1.00 65.06 177 GLY A O 1
ATOM 1398 N N . PRO A 1 178 ? -27.356 0.088 -4.482 1.00 55.94 178 PRO A N 1
ATOM 1399 C CA . PRO A 1 178 ? -27.325 0.919 -3.272 1.00 55.94 178 PRO A CA 1
ATOM 1400 C C . PRO A 1 178 ? -28.213 0.424 -2.110 1.00 55.94 178 PRO A C 1
ATOM 1402 O O . PRO A 1 178 ? -28.126 0.980 -1.020 1.00 55.94 178 PRO A O 1
ATOM 1405 N N . GLY A 1 179 ? -29.044 -0.607 -2.316 1.00 52.19 179 GLY A N 1
ATOM 1406 C CA . GLY A 1 179 ? -29.930 -1.183 -1.292 1.00 52.19 179 GLY A CA 1
ATOM 1407 C C . GLY A 1 179 ? -29.359 -2.384 -0.526 1.00 52.19 179 GLY A C 1
ATOM 1408 O O . GLY A 1 179 ? -29.842 -2.687 0.560 1.00 52.19 179 GLY A O 1
ATOM 1409 N N . SER A 1 180 ? -28.315 -3.043 -1.039 1.00 50.16 180 SER A N 1
ATOM 1410 C CA . SER A 1 180 ? -27.694 -4.203 -0.373 1.00 50.16 180 SER A CA 1
ATOM 1411 C C . SER A 1 180 ? -26.744 -3.805 0.761 1.00 50.16 180 SER A C 1
ATOM 1413 O O . SER A 1 180 ? -26.499 -4.592 1.665 1.00 50.16 180 SER A O 1
ATOM 1415 N N . ALA A 1 181 ? -26.260 -2.558 0.771 1.00 47.25 181 ALA A N 1
ATOM 1416 C CA . ALA A 1 181 ? -25.379 -2.046 1.822 1.00 47.25 181 ALA A CA 1
ATOM 1417 C C . ALA A 1 181 ? -26.102 -1.793 3.162 1.00 47.25 181 ALA A C 1
ATOM 1419 O O . ALA A 1 181 ? -25.460 -1.822 4.206 1.00 47.25 181 ALA A O 1
ATOM 1420 N N . GLN A 1 182 ? -27.423 -1.562 3.147 1.00 44.53 182 GLN A N 1
ATOM 1421 C CA . GLN A 1 182 ? -28.248 -1.436 4.361 1.00 44.53 182 GLN A CA 1
ATOM 1422 C C . GLN A 1 182 ? -28.862 -2.768 4.809 1.00 44.53 182 GLN A C 1
ATOM 1424 O O . GLN A 1 182 ? -29.342 -2.881 5.937 1.00 44.53 182 GLN A O 1
ATOM 1429 N N . ALA A 1 183 ? -28.852 -3.784 3.946 1.00 42.06 183 ALA A N 1
ATOM 1430 C CA . ALA A 1 183 ? -29.462 -5.067 4.227 1.00 42.06 183 ALA A CA 1
ATOM 1431 C C . ALA A 1 183 ? -28.404 -6.051 4.734 1.00 42.06 183 ALA A C 1
ATOM 1433 O O . ALA A 1 183 ? -27.755 -6.763 3.977 1.00 42.06 183 ALA A O 1
ATOM 1434 N N . THR A 1 184 ? -28.338 -6.120 6.062 1.00 41.34 184 THR A N 1
ATOM 1435 C CA . THR A 1 184 ? -27.832 -7.231 6.875 1.00 41.34 184 THR A CA 1
ATOM 1436 C C . THR A 1 184 ? -26.328 -7.277 7.161 1.00 41.34 184 THR A C 1
ATOM 1438 O O . THR A 1 184 ? -25.481 -7.615 6.339 1.00 41.34 184 THR A O 1
ATOM 1441 N N . LEU A 1 185 ? -26.017 -7.068 8.443 1.00 40.31 185 LEU A N 1
ATOM 1442 C CA . LEU A 1 185 ? -24.915 -7.730 9.139 1.00 40.31 185 LEU A CA 1
ATOM 1443 C C . LEU A 1 185 ? -25.204 -9.255 9.157 1.00 40.31 185 LEU A C 1
ATOM 1445 O O . LEU A 1 185 ? -25.444 -9.783 10.231 1.00 40.31 185 LEU A O 1
ATOM 1449 N N . PHE A 1 186 ? -25.202 -9.917 7.981 1.00 36.28 186 PHE A N 1
ATOM 1450 C CA . PHE A 1 186 ? -25.494 -11.344 7.665 1.00 36.28 186 PHE A CA 1
ATOM 1451 C C . PHE A 1 186 ? -27.000 -11.729 7.505 1.00 36.28 186 PHE A C 1
ATOM 1453 O O . PHE A 1 186 ? -27.757 -11.382 8.415 1.00 36.28 186 PHE A O 1
ATOM 1460 N N . PRO A 1 187 ? -27.476 -12.518 6.487 1.00 44.09 187 PRO A N 1
ATOM 1461 C CA . PRO A 1 187 ? -26.805 -13.145 5.316 1.00 44.09 187 PRO A CA 1
ATOM 1462 C C . PRO A 1 187 ? -27.567 -13.128 3.941 1.00 44.09 187 PRO A C 1
ATOM 1464 O O . PRO A 1 187 ? -28.783 -12.967 3.893 1.00 44.09 187 PRO A O 1
ATOM 1467 N N . GLU A 1 188 ? -26.877 -13.474 2.835 1.00 46.59 188 GLU A N 1
ATOM 1468 C CA . GLU A 1 188 ? -27.433 -14.328 1.752 1.00 46.59 188 GLU A CA 1
ATOM 1469 C C . GLU A 1 188 ? -26.749 -15.711 1.830 1.00 46.59 188 GLU A C 1
ATOM 1471 O O . GLU A 1 188 ? -25.537 -15.764 2.040 1.00 46.59 188 GLU A O 1
ATOM 1476 N N . GLU A 1 189 ? -27.565 -16.775 1.750 1.00 52.06 189 GLU A N 1
ATOM 1477 C CA . GLU A 1 189 ? -27.391 -18.256 1.789 1.00 52.06 189 GLU A CA 1
ATOM 1478 C C . GLU A 1 189 ? -26.193 -18.935 2.515 1.00 52.06 189 GLU A C 1
ATOM 1480 O O . GLU A 1 189 ? -26.397 -20.009 3.076 1.00 52.06 189 GLU A O 1
ATOM 1485 N N . ASP A 1 190 ? -25.012 -18.318 2.639 1.00 54.09 190 ASP A N 1
ATOM 1486 C CA . ASP A 1 190 ? -23.790 -18.895 3.242 1.00 54.09 190 ASP A CA 1
ATOM 1487 C C . ASP A 1 190 ? -23.285 -18.180 4.516 1.00 54.09 190 ASP A C 1
ATOM 1489 O O . ASP A 1 190 ? -22.249 -18.550 5.077 1.00 54.09 190 ASP A O 1
ATOM 1493 N N . GLY A 1 191 ? -23.969 -17.138 5.000 1.00 51.09 191 GLY A N 1
ATOM 1494 C CA . GLY A 1 191 ? -23.658 -16.559 6.317 1.00 51.09 191 GLY A CA 1
ATOM 1495 C C . GLY A 1 191 ? -22.387 -15.704 6.416 1.00 51.09 191 GLY A C 1
ATOM 1496 O O . GLY A 1 191 ? -21.977 -15.395 7.530 1.00 51.09 191 GLY A O 1
ATOM 1497 N N . LYS A 1 192 ? -21.748 -15.308 5.305 1.00 54.75 192 LYS A N 1
ATOM 1498 C CA . LYS A 1 192 ? -20.461 -14.574 5.318 1.00 54.75 192 LYS A CA 1
ATOM 1499 C C . LYS A 1 192 ? -20.615 -13.088 4.984 1.00 54.75 192 LYS A C 1
ATOM 1501 O O . LYS A 1 192 ? -21.350 -12.718 4.073 1.00 54.75 192 LYS A O 1
ATOM 1506 N N . SER A 1 193 ? -19.891 -12.230 5.708 1.00 62.88 193 SER A N 1
ATOM 1507 C CA . SER A 1 193 ? -19.970 -10.770 5.579 1.00 62.88 193 SER A CA 1
ATOM 1508 C C . SER A 1 193 ? -19.256 -10.301 4.317 1.00 62.88 193 SER A C 1
ATOM 1510 O O . SER A 1 193 ? -18.120 -10.692 4.041 1.00 62.88 193 SER A O 1
ATOM 1512 N N . ALA A 1 194 ? -19.899 -9.387 3.593 1.00 76.19 194 ALA A N 1
ATOM 1513 C CA . ALA A 1 194 ? -19.345 -8.657 2.457 1.00 76.19 194 ALA A CA 1
ATOM 1514 C C . ALA A 1 194 ? -18.176 -7.710 2.819 1.00 76.19 194 ALA A C 1
ATOM 1516 O O . ALA A 1 194 ? -17.619 -7.052 1.938 1.00 76.19 194 ALA A O 1
ATOM 1517 N N . ALA A 1 195 ? -17.810 -7.603 4.101 1.00 87.50 195 ALA A N 1
ATOM 1518 C CA . ALA A 1 195 ? -16.765 -6.705 4.570 1.00 87.50 195 ALA A CA 1
ATOM 1519 C C . ALA A 1 195 ? -15.356 -7.133 4.135 1.00 87.50 195 ALA A C 1
ATOM 1521 O O . ALA A 1 195 ? -15.008 -8.323 4.096 1.00 87.50 195 ALA A O 1
ATOM 1522 N N . ILE A 1 196 ? -14.510 -6.123 3.902 1.00 91.94 196 ILE A N 1
ATOM 1523 C CA . ILE A 1 196 ? -13.060 -6.318 3.862 1.00 91.94 196 ILE A CA 1
ATOM 1524 C C . ILE A 1 196 ? -12.551 -6.467 5.296 1.00 91.94 196 ILE A C 1
ATOM 1526 O O . ILE A 1 196 ? -12.804 -5.618 6.151 1.00 91.94 196 ILE A O 1
ATOM 1530 N N . LEU A 1 197 ? -11.793 -7.528 5.550 1.00 92.75 197 LEU A N 1
ATOM 1531 C CA . LEU A 1 197 ? -11.125 -7.764 6.825 1.00 92.75 197 LEU A CA 1
ATOM 1532 C C . LEU A 1 197 ? -9.625 -7.571 6.646 1.00 92.75 197 LEU A C 1
ATOM 1534 O O . LEU A 1 197 ? -9.028 -8.155 5.741 1.00 92.75 197 LEU A O 1
ATOM 1538 N N . VAL A 1 198 ? -9.017 -6.759 7.502 1.00 92.50 198 VAL A N 1
ATOM 1539 C CA . VAL A 1 198 ? -7.587 -6.457 7.452 1.00 92.50 198 VAL A CA 1
ATOM 1540 C C . VAL A 1 198 ? -6.965 -6.809 8.788 1.00 92.50 198 VAL A C 1
ATOM 1542 O O . VAL A 1 198 ? -7.349 -6.234 9.798 1.00 92.50 198 VAL A O 1
ATOM 1545 N N . LEU A 1 199 ? -5.980 -7.702 8.795 1.00 91.31 199 LEU A N 1
ATOM 1546 C CA . LEU A 1 199 ? -5.044 -7.859 9.905 1.00 91.31 199 LEU A CA 1
ATOM 1547 C C . LEU A 1 199 ? -3.710 -7.275 9.457 1.00 91.31 199 LEU A C 1
ATOM 1549 O O . LEU A 1 199 ? -3.117 -7.791 8.515 1.00 91.31 199 LEU A O 1
ATOM 1553 N N . SER A 1 200 ? -3.241 -6.206 10.097 1.00 89.19 200 SER A N 1
ATOM 1554 C CA . SER A 1 200 ? -2.024 -5.519 9.657 1.00 89.19 200 SER A CA 1
ATOM 1555 C C . SER A 1 200 ? -1.064 -5.277 10.808 1.00 89.19 200 SER A C 1
ATOM 1557 O O . SER A 1 2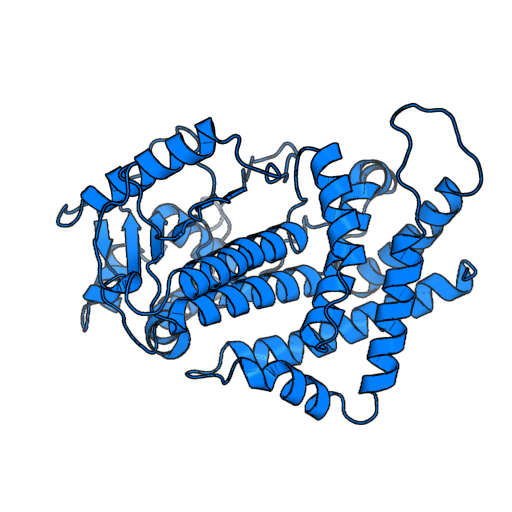00 ? -1.395 -4.552 11.746 1.00 89.19 200 SER A O 1
ATOM 1559 N N . TYR A 1 201 ? 0.144 -5.824 10.683 1.00 85.12 201 TYR A N 1
ATOM 1560 C CA . TYR A 1 201 ? 1.249 -5.567 11.610 1.00 85.12 201 TYR A CA 1
ATOM 1561 C C . TYR A 1 201 ? 2.002 -4.271 11.271 1.00 85.12 201 TYR A C 1
ATOM 1563 O O . TYR A 1 201 ? 2.547 -3.654 12.176 1.00 85.12 201 TYR A O 1
ATOM 1571 N N . THR A 1 202 ? 1.899 -3.780 10.027 1.00 83.56 202 THR A N 1
ATOM 1572 C CA . THR A 1 202 ? 2.390 -2.453 9.597 1.00 83.56 202 THR A CA 1
ATOM 1573 C C . THR A 1 202 ? 1.246 -1.613 9.012 1.00 83.56 202 THR A C 1
ATOM 1575 O O . THR A 1 202 ? 1.087 -1.508 7.794 1.00 83.56 202 THR A O 1
ATOM 1578 N N . PRO A 1 203 ? 0.345 -1.084 9.860 1.00 84.50 203 PRO A N 1
ATOM 1579 C CA . PRO A 1 203 ? -0.937 -0.527 9.428 1.00 84.50 203 PRO A CA 1
ATOM 1580 C C . PRO A 1 203 ? -0.796 0.822 8.706 1.00 84.50 203 PRO A C 1
ATOM 1582 O O . PRO A 1 203 ? -0.812 1.876 9.340 1.00 84.50 203 PRO A O 1
ATOM 1585 N N . LEU A 1 204 ? -0.797 0.809 7.365 1.00 83.19 204 LEU A N 1
ATOM 1586 C CA . LEU A 1 204 ? -0.880 2.026 6.528 1.00 83.19 204 LEU A CA 1
ATOM 1587 C C . LEU A 1 204 ? -2.090 2.916 6.876 1.00 83.19 204 LEU A C 1
ATOM 1589 O O . LEU A 1 204 ? -2.053 4.130 6.692 1.00 83.19 204 LEU A O 1
ATOM 1593 N N . VAL A 1 205 ? -3.168 2.318 7.394 1.00 87.88 205 VAL A N 1
ATOM 1594 C CA . VAL A 1 205 ? -4.361 3.045 7.856 1.00 87.88 205 VAL A CA 1
ATOM 1595 C C . VAL A 1 205 ? -4.074 3.956 9.060 1.00 87.88 205 VAL A C 1
ATOM 1597 O O . VAL A 1 205 ? -4.779 4.941 9.243 1.00 87.88 205 VAL A O 1
ATOM 1600 N N . LEU A 1 206 ? -3.040 3.657 9.855 1.00 91.56 206 LEU A N 1
ATOM 1601 C CA . LEU A 1 206 ? -2.627 4.457 11.014 1.00 91.56 206 LEU A CA 1
ATOM 1602 C C . LEU A 1 206 ? -1.365 5.282 10.751 1.00 91.56 206 LEU A C 1
ATOM 1604 O O . LEU A 1 206 ? -1.245 6.376 11.286 1.00 91.56 206 LEU A O 1
ATOM 1608 N N . LEU A 1 207 ? -0.433 4.768 9.947 1.00 92.50 207 LEU A N 1
ATOM 1609 C CA . LEU A 1 207 ? 0.918 5.316 9.826 1.00 92.50 207 LEU A CA 1
ATOM 1610 C C . LEU A 1 207 ? 1.131 5.912 8.434 1.00 92.50 207 LEU A C 1
ATOM 1612 O O . LEU A 1 207 ? 1.440 5.196 7.480 1.00 92.50 207 LEU A O 1
ATOM 1616 N N . ARG A 1 208 ? 0.996 7.236 8.314 1.00 94.62 208 ARG A N 1
ATOM 1617 C CA . ARG A 1 208 ? 1.241 7.958 7.055 1.00 94.62 208 ARG A CA 1
ATOM 1618 C C . ARG A 1 208 ? 2.679 7.767 6.569 1.00 94.62 208 ARG A C 1
ATOM 1620 O O . ARG A 1 208 ? 2.920 7.607 5.376 1.00 94.62 208 ARG A O 1
ATOM 1627 N N . GLU A 1 209 ? 3.632 7.760 7.487 1.00 93.69 209 GLU A N 1
ATOM 1628 C CA . GLU A 1 209 ? 5.070 7.645 7.240 1.00 93.69 209 GLU A CA 1
ATOM 1629 C C . GLU A 1 209 ? 5.436 6.300 6.606 1.00 93.69 209 GLU A C 1
ATOM 1631 O O . GLU A 1 209 ? 6.416 6.200 5.866 1.00 93.69 209 GLU A O 1
ATOM 1636 N N . ALA A 1 210 ? 4.608 5.271 6.806 1.00 91.44 210 ALA A N 1
ATOM 1637 C CA . ALA A 1 210 ? 4.790 3.987 6.148 1.00 91.44 210 ALA A CA 1
ATOM 1638 C C . ALA A 1 210 ? 4.574 4.054 4.622 1.00 91.44 210 ALA A C 1
ATOM 1640 O O . ALA A 1 210 ? 4.997 3.132 3.926 1.00 91.44 210 ALA A O 1
ATOM 1641 N N . LEU A 1 211 ? 3.997 5.135 4.071 1.00 91.44 211 LEU A N 1
ATOM 1642 C CA . LEU A 1 211 ? 3.888 5.362 2.619 1.00 91.44 211 LEU A CA 1
ATOM 1643 C C . LEU A 1 211 ? 5.243 5.623 1.954 1.00 91.44 211 LEU A C 1
ATOM 1645 O O . LEU A 1 211 ? 5.444 5.218 0.808 1.00 91.44 211 LEU A O 1
ATOM 1649 N N . THR A 1 212 ? 6.163 6.271 2.671 1.00 90.38 212 THR A N 1
ATOM 1650 C CA . THR A 1 212 ? 7.499 6.644 2.178 1.00 90.38 212 THR A CA 1
ATOM 1651 C C . THR A 1 212 ? 8.614 5.803 2.793 1.00 90.38 212 THR A C 1
ATOM 1653 O O . THR A 1 212 ? 9.780 5.983 2.463 1.00 90.38 212 THR A O 1
ATOM 1656 N N . TYR A 1 213 ? 8.281 4.861 3.679 1.00 87.44 213 TYR A N 1
ATOM 1657 C CA . TYR A 1 213 ? 9.263 3.984 4.310 1.00 87.44 213 TYR A CA 1
ATOM 1658 C C . TYR A 1 213 ? 10.051 3.167 3.282 1.00 87.44 213 TYR A C 1
ATOM 1660 O O . TYR A 1 213 ? 9.463 2.487 2.442 1.00 87.44 213 TYR A O 1
ATOM 1668 N N . HIS A 1 214 ? 11.373 3.175 3.357 1.00 81.25 214 HIS A N 1
ATOM 1669 C CA . HIS A 1 214 ? 12.208 2.394 2.456 1.00 81.25 214 HIS A CA 1
ATOM 1670 C C . HIS A 1 214 ? 12.974 1.329 3.235 1.00 81.25 214 HIS A C 1
ATOM 1672 O O . HIS A 1 214 ? 13.713 1.659 4.157 1.00 81.25 214 HIS A O 1
ATOM 1678 N N . ASP A 1 215 ? 12.813 0.067 2.837 1.00 78.44 215 ASP A N 1
ATOM 1679 C CA . ASP A 1 215 ? 13.677 -1.017 3.289 1.00 78.44 215 ASP A CA 1
ATOM 1680 C C . ASP A 1 215 ? 14.778 -1.240 2.244 1.00 78.44 215 ASP A C 1
ATOM 1682 O O . ASP A 1 215 ? 14.513 -1.506 1.069 1.00 78.44 215 ASP A O 1
ATOM 1686 N N . SER A 1 216 ? 16.024 -1.112 2.694 1.00 74.00 216 SER A N 1
ATOM 1687 C CA . SER A 1 216 ? 17.225 -1.293 1.874 1.00 74.00 216 SER A CA 1
ATOM 1688 C C . SER A 1 216 ? 17.444 -2.732 1.385 1.00 74.00 216 SER A C 1
ATOM 1690 O O . SER A 1 216 ? 18.288 -2.959 0.517 1.00 74.00 216 SER A O 1
ATOM 1692 N N . THR A 1 217 ? 16.706 -3.708 1.925 1.00 74.56 217 THR A N 1
ATOM 1693 C CA . THR A 1 217 ? 16.747 -5.113 1.483 1.00 74.56 217 THR A CA 1
ATOM 1694 C C . THR A 1 217 ? 15.986 -5.351 0.174 1.00 74.56 217 THR A C 1
ATOM 1696 O O . THR A 1 217 ? 16.141 -6.400 -0.469 1.00 74.56 217 THR A O 1
ATOM 1699 N N . TYR A 1 218 ? 15.177 -4.379 -0.249 1.00 74.75 218 TYR A N 1
ATOM 1700 C CA . TYR A 1 218 ? 14.419 -4.452 -1.484 1.00 74.75 218 TYR A CA 1
ATOM 1701 C C . TYR A 1 218 ? 15.296 -4.311 -2.731 1.00 74.75 218 TYR A C 1
ATOM 1703 O O . TYR A 1 218 ? 16.266 -3.563 -2.771 1.00 74.75 218 TYR A O 1
ATOM 1711 N N . VAL A 1 219 ? 14.916 -5.040 -3.782 1.00 71.12 219 VAL A N 1
ATOM 1712 C CA . VAL A 1 219 ? 15.682 -5.158 -5.035 1.00 71.12 219 VAL A CA 1
ATOM 1713 C C . VAL A 1 219 ? 15.396 -4.059 -6.053 1.00 71.12 219 VAL A C 1
ATOM 1715 O O . VAL A 1 219 ? 16.035 -4.018 -7.099 1.00 71.12 219 VAL A O 1
ATOM 1718 N N . THR A 1 220 ? 14.430 -3.188 -5.775 1.00 74.75 220 THR A N 1
ATOM 1719 C CA . THR A 1 220 ? 13.927 -2.176 -6.708 1.00 74.75 220 THR A CA 1
ATOM 1720 C C . THR A 1 220 ? 13.842 -0.790 -6.082 1.00 74.75 220 THR A C 1
ATOM 1722 O O . THR A 1 220 ? 13.777 -0.689 -4.852 1.00 74.75 220 THR A O 1
ATOM 1725 N N . PRO A 1 221 ? 13.806 0.288 -6.903 1.00 78.25 221 PRO A N 1
ATOM 1726 C CA . PRO A 1 221 ? 13.760 1.672 -6.439 1.00 78.25 221 PRO A CA 1
ATOM 1727 C C . PRO A 1 221 ? 12.689 1.898 -5.390 1.00 78.25 221 PRO A C 1
ATOM 1729 O O . PRO A 1 221 ? 11.542 1.508 -5.588 1.00 78.25 221 PRO A O 1
ATOM 1732 N N . GLY A 1 222 ? 13.023 2.609 -4.311 1.00 82.75 222 GLY A N 1
ATOM 1733 C CA . GLY A 1 222 ? 12.040 2.991 -3.293 1.00 82.75 222 GLY A CA 1
ATOM 1734 C C . GLY A 1 222 ? 10.804 3.654 -3.910 1.00 82.75 222 GLY A C 1
ATOM 1735 O O . GLY A 1 222 ? 9.682 3.387 -3.490 1.00 82.75 222 GLY A O 1
ATOM 1736 N N . SER A 1 223 ? 10.987 4.387 -5.013 1.00 85.94 223 SER A N 1
ATOM 1737 C CA . SER A 1 223 ? 9.913 5.036 -5.765 1.00 85.94 223 SER A CA 1
ATOM 1738 C C . SER A 1 223 ? 8.823 4.090 -6.288 1.00 85.94 223 SER A C 1
ATOM 1740 O O . SER A 1 223 ? 7.664 4.502 -6.308 1.00 85.94 223 SER A O 1
ATOM 1742 N N . VAL A 1 224 ? 9.119 2.836 -6.668 1.00 88.25 224 VAL A N 1
ATOM 1743 C CA . VAL A 1 224 ? 8.055 1.881 -7.050 1.00 88.25 224 VAL A CA 1
ATOM 1744 C C . VAL A 1 224 ? 7.274 1.398 -5.829 1.00 88.25 224 VAL A C 1
ATOM 1746 O O . VAL A 1 224 ? 6.056 1.245 -5.907 1.00 88.25 224 VAL A O 1
ATOM 1749 N N . HIS A 1 225 ? 7.932 1.225 -4.683 1.00 89.00 225 HIS A N 1
ATOM 1750 C CA . HIS A 1 225 ? 7.269 0.766 -3.459 1.00 89.00 225 HIS A CA 1
ATOM 1751 C C . HIS A 1 225 ? 6.366 1.860 -2.899 1.00 89.00 225 HIS A C 1
ATOM 1753 O O . HIS A 1 225 ? 5.218 1.606 -2.537 1.00 89.00 225 HIS A O 1
ATOM 1759 N N . GLU A 1 226 ? 6.861 3.095 -2.891 1.00 92.69 226 GLU A N 1
ATOM 1760 C CA . GLU A 1 226 ? 6.074 4.281 -2.575 1.00 92.69 226 GLU A CA 1
ATOM 1761 C C . GLU A 1 226 ? 4.868 4.412 -3.502 1.00 92.69 226 GLU A C 1
ATOM 1763 O O . GLU A 1 226 ? 3.737 4.479 -3.024 1.00 92.69 226 GLU A O 1
ATOM 1768 N N . LEU A 1 227 ? 5.075 4.351 -4.821 1.00 94.44 227 LEU A N 1
ATOM 1769 C CA . LEU A 1 227 ? 3.982 4.477 -5.782 1.00 94.44 227 LEU A CA 1
ATOM 1770 C C . LEU A 1 227 ? 2.958 3.334 -5.652 1.00 94.44 227 LEU A C 1
ATOM 1772 O O . LEU A 1 227 ? 1.753 3.565 -5.771 1.00 94.44 227 LEU A O 1
ATOM 1776 N N . GLY A 1 228 ? 3.415 2.115 -5.356 1.00 95.00 228 GLY A N 1
ATOM 1777 C CA . GLY A 1 228 ? 2.557 0.968 -5.064 1.00 95.00 228 GLY A CA 1
ATOM 1778 C C . GLY A 1 228 ? 1.715 1.179 -3.803 1.00 95.00 228 GLY A C 1
ATOM 1779 O O . GLY A 1 228 ? 0.505 0.946 -3.824 1.00 95.00 228 GLY A O 1
ATOM 1780 N N . ARG A 1 229 ? 2.313 1.685 -2.716 1.00 94.88 229 ARG A N 1
ATOM 1781 C CA . ARG A 1 229 ? 1.586 2.033 -1.481 1.00 94.88 229 ARG A CA 1
ATOM 1782 C C . ARG A 1 229 ? 0.611 3.184 -1.691 1.00 94.88 229 ARG A C 1
ATOM 1784 O O . ARG A 1 229 ? -0.499 3.134 -1.170 1.00 94.88 229 ARG A O 1
ATOM 1791 N N . HIS A 1 230 ? 0.969 4.171 -2.507 1.00 96.38 230 HIS A N 1
ATOM 1792 C CA . HIS A 1 230 ? 0.051 5.228 -2.918 1.00 96.38 230 HIS A CA 1
ATOM 1793 C C . HIS A 1 230 ? -1.131 4.683 -3.729 1.00 96.38 230 HIS A C 1
ATOM 1795 O O . HIS A 1 230 ? -2.261 5.123 -3.527 1.00 96.38 230 HIS A O 1
ATOM 1801 N N . TYR A 1 231 ? -0.917 3.693 -4.601 1.00 96.88 231 TYR A N 1
ATOM 1802 C CA . TYR A 1 231 ? -2.018 3.004 -5.278 1.00 96.88 231 TYR A CA 1
ATOM 1803 C C . TYR A 1 231 ? -2.911 2.245 -4.287 1.00 96.88 231 TYR A C 1
ATOM 1805 O O . TYR A 1 231 ? -4.135 2.380 -4.353 1.00 96.88 231 TYR A O 1
ATOM 1813 N N . ALA A 1 232 ? -2.324 1.498 -3.346 1.00 95.75 232 ALA A N 1
ATOM 1814 C CA . ALA A 1 232 ? -3.070 0.810 -2.292 1.00 95.75 232 ALA A CA 1
ATOM 1815 C C . ALA A 1 232 ? -3.931 1.790 -1.479 1.00 95.75 232 ALA A C 1
ATOM 1817 O O . ALA A 1 232 ? -5.134 1.574 -1.320 1.00 95.75 232 ALA A O 1
ATOM 1818 N N . LEU A 1 233 ? -3.331 2.902 -1.041 1.00 96.25 233 LEU A N 1
ATOM 1819 C CA . LEU A 1 233 ? -4.004 3.986 -0.331 1.00 96.25 233 LEU A CA 1
ATOM 1820 C C . LEU A 1 233 ? -5.134 4.591 -1.168 1.00 96.25 233 LEU A C 1
ATOM 1822 O O . LEU A 1 233 ? -6.239 4.752 -0.661 1.00 96.25 233 LEU A O 1
ATOM 1826 N N . LEU A 1 234 ? -4.893 4.892 -2.446 1.00 96.62 234 LEU A N 1
ATOM 1827 C CA . LEU A 1 234 ? -5.913 5.432 -3.344 1.00 96.62 234 LEU A CA 1
ATOM 1828 C C . LEU A 1 234 ? -7.131 4.503 -3.430 1.00 96.62 234 LEU A C 1
ATOM 1830 O O . LEU A 1 234 ? -8.261 4.965 -3.270 1.00 96.62 234 LEU A O 1
ATOM 1834 N N . GLN A 1 235 ? -6.924 3.204 -3.673 1.00 96.75 235 GLN A N 1
ATOM 1835 C CA . GLN A 1 235 ? -8.040 2.256 -3.778 1.00 96.75 235 GLN A CA 1
ATOM 1836 C C . GLN A 1 235 ? -8.759 2.070 -2.439 1.00 96.75 235 GLN A C 1
ATOM 1838 O O . GLN A 1 235 ? -9.989 2.011 -2.421 1.00 96.75 235 GLN A O 1
ATOM 1843 N N . MET A 1 236 ? -8.018 2.049 -1.328 1.00 95.88 236 MET A N 1
ATOM 1844 C CA . MET A 1 236 ? -8.583 2.015 0.020 1.00 95.88 236 MET A CA 1
ATOM 1845 C C . MET A 1 236 ? -9.436 3.260 0.301 1.00 95.88 236 MET A C 1
ATOM 1847 O O . MET A 1 236 ? -10.583 3.120 0.706 1.00 95.88 236 MET A O 1
ATOM 1851 N N . LEU A 1 237 ? -8.942 4.472 0.024 1.00 95.62 237 LEU A N 1
ATOM 1852 C CA . LEU A 1 237 ? -9.705 5.712 0.208 1.00 95.62 237 LEU A CA 1
ATOM 1853 C C . LEU A 1 237 ? -10.958 5.749 -0.678 1.00 95.62 237 LEU A C 1
ATOM 1855 O O . LEU A 1 237 ? -12.017 6.182 -0.224 1.00 95.62 237 LEU A O 1
ATOM 1859 N N . LEU A 1 238 ? -10.869 5.282 -1.929 1.00 94.81 238 LEU A N 1
ATOM 1860 C CA . LEU A 1 238 ? -12.034 5.156 -2.811 1.00 94.81 238 LEU A CA 1
ATOM 1861 C C . LEU A 1 238 ? -13.069 4.172 -2.247 1.00 94.81 238 LEU A C 1
ATOM 1863 O O . LEU A 1 238 ? -14.261 4.447 -2.340 1.00 94.81 238 LEU A O 1
ATOM 1867 N N . TYR A 1 239 ? -12.632 3.056 -1.659 1.00 94.12 239 TYR A N 1
ATOM 1868 C CA . TYR A 1 239 ? -13.510 2.089 -0.996 1.00 94.12 239 TYR A CA 1
ATOM 1869 C C . TYR A 1 239 ? -14.166 2.687 0.260 1.00 94.12 239 TYR A C 1
ATOM 1871 O O . TYR A 1 239 ? -15.388 2.647 0.400 1.00 94.12 239 TYR A O 1
ATOM 1879 N N . LEU A 1 240 ? -13.368 3.312 1.133 1.00 93.75 240 LEU A N 1
ATOM 1880 C CA . LEU A 1 240 ? -13.818 3.934 2.381 1.00 93.75 240 LEU A CA 1
ATOM 1881 C C . LEU A 1 240 ? -14.863 5.026 2.145 1.00 93.75 240 LEU A C 1
ATOM 1883 O O . LEU A 1 240 ? -15.888 5.065 2.821 1.00 93.75 240 LEU A O 1
ATOM 1887 N N . ARG A 1 241 ? -14.644 5.888 1.147 1.00 92.62 241 ARG A N 1
ATOM 1888 C CA . ARG A 1 241 ? -15.548 7.005 0.828 1.00 92.62 241 ARG A CA 1
ATOM 1889 C C . ARG A 1 241 ? -16.888 6.571 0.246 1.00 92.62 241 ARG A C 1
ATOM 1891 O O . ARG A 1 241 ? -17.840 7.347 0.306 1.00 92.62 241 ARG A O 1
ATOM 1898 N N . CYS A 1 242 ? -16.973 5.357 -0.293 1.00 91.38 242 CYS A N 1
ATOM 1899 C CA . CYS A 1 242 ? -18.246 4.753 -0.672 1.00 91.38 242 CYS A CA 1
ATOM 1900 C C . CYS A 1 242 ? -19.055 4.260 0.542 1.00 91.38 242 CYS A C 1
ATOM 1902 O O . CYS A 1 242 ? -20.193 3.844 0.361 1.00 91.38 242 CYS A O 1
ATOM 1904 N N . GLY A 1 243 ? -18.494 4.308 1.755 1.00 91.25 243 GLY A N 1
ATOM 1905 C CA . GLY A 1 243 ? -19.153 3.832 2.969 1.00 91.25 243 GLY A CA 1
ATOM 1906 C C . GLY A 1 243 ? -19.242 2.316 3.067 1.00 91.25 243 GLY A C 1
ATOM 1907 O O . GLY A 1 243 ? -20.052 1.803 3.826 1.00 91.25 243 GLY A O 1
ATOM 1908 N N . TYR A 1 244 ? -18.436 1.583 2.294 1.00 91.50 244 TYR A N 1
ATOM 1909 C CA . TYR A 1 244 ? -18.482 0.128 2.327 1.00 91.50 244 TYR A CA 1
ATOM 1910 C C . TYR A 1 244 ? -17.863 -0.433 3.619 1.00 91.50 244 TYR A C 1
ATOM 1912 O O . TYR A 1 244 ? -16.916 0.169 4.146 1.00 91.50 244 TYR A O 1
ATOM 1920 N N . PRO A 1 245 ? -18.346 -1.593 4.109 1.00 91.75 245 PRO A N 1
ATOM 1921 C CA . PRO A 1 245 ? -17.863 -2.209 5.338 1.00 91.75 245 PRO A CA 1
ATOM 1922 C C . PRO A 1 245 ? -16.392 -2.616 5.245 1.00 91.75 245 PRO A C 1
ATOM 1924 O O . PRO A 1 245 ? -15.965 -3.264 4.277 1.00 91.75 245 PRO A O 1
ATOM 1927 N N . VAL A 1 246 ? -15.614 -2.254 6.263 1.00 93.88 246 VAL A N 1
ATOM 1928 C CA . VAL A 1 246 ? -14.218 -2.681 6.413 1.00 93.88 246 VAL A CA 1
ATOM 1929 C C . VAL A 1 246 ? -13.791 -2.649 7.873 1.00 93.88 246 VAL A C 1
ATOM 1931 O O . VAL A 1 246 ? -14.081 -1.707 8.613 1.00 93.88 246 VAL A O 1
ATOM 1934 N N . HIS A 1 247 ? -13.036 -3.663 8.277 1.00 94.44 247 HIS A N 1
ATOM 1935 C CA . HIS A 1 247 ? -12.533 -3.773 9.635 1.00 94.44 247 HIS A CA 1
ATOM 1936 C C . HIS A 1 247 ? -11.019 -3.958 9.641 1.00 94.44 247 HIS A C 1
ATOM 1938 O O . HIS A 1 247 ? -10.502 -4.984 9.198 1.00 94.44 247 HIS A O 1
ATOM 1944 N N . PHE A 1 248 ? -10.319 -2.963 10.182 1.00 95.19 248 PHE A N 1
ATOM 1945 C CA . PHE A 1 248 ? -8.890 -3.029 10.450 1.00 95.19 248 PHE A CA 1
ATOM 1946 C C . PHE A 1 248 ? -8.654 -3.558 11.859 1.00 95.19 248 PHE A C 1
ATOM 1948 O O . PHE A 1 248 ? -9.137 -2.997 12.841 1.00 95.19 248 PHE A O 1
ATOM 1955 N N . LEU A 1 249 ? -7.890 -4.634 11.941 1.00 93.69 249 LEU A N 1
ATOM 1956 C CA . LEU A 1 249 ? -7.431 -5.294 13.147 1.00 93.69 249 LEU A CA 1
ATOM 1957 C C . LEU A 1 249 ? -5.921 -5.074 13.227 1.00 93.69 249 LEU A C 1
ATOM 1959 O O . LEU A 1 249 ? -5.165 -5.525 12.364 1.00 93.69 249 LEU A O 1
ATOM 1963 N N . VAL A 1 250 ? -5.488 -4.338 14.242 1.00 93.12 250 VAL A N 1
ATOM 1964 C CA . VAL A 1 250 ? -4.096 -3.918 14.401 1.00 93.12 250 VAL A CA 1
ATOM 1965 C C . VAL A 1 250 ? -3.587 -4.404 15.754 1.00 93.12 250 VAL A C 1
ATOM 1967 O O . VAL A 1 250 ? -4.047 -3.928 16.793 1.00 93.12 250 VAL A O 1
ATOM 1970 N N . PRO A 1 251 ? -2.643 -5.351 15.790 1.00 91.50 251 PRO A N 1
ATOM 1971 C CA . PRO A 1 251 ? -1.991 -5.742 17.032 1.00 91.50 251 PRO A CA 1
ATOM 1972 C C . PRO A 1 251 ? -1.211 -4.569 17.633 1.00 91.50 251 PRO A C 1
ATOM 1974 O O . PRO A 1 251 ? -0.432 -3.926 16.930 1.00 91.50 251 PRO A O 1
ATOM 1977 N N . VAL A 1 252 ? -1.378 -4.312 18.936 1.00 92.00 252 VAL A N 1
ATOM 1978 C CA . VAL A 1 252 ? -0.654 -3.230 19.639 1.00 92.00 252 VAL A CA 1
ATOM 1979 C C . VAL A 1 252 ? 0.861 -3.413 19.509 1.00 92.00 252 VAL A C 1
ATOM 1981 O O . VAL A 1 252 ? 1.569 -2.449 19.241 1.00 92.00 252 VAL A O 1
ATOM 1984 N N . ALA A 1 253 ? 1.346 -4.655 19.607 1.00 88.81 253 ALA A N 1
ATOM 1985 C CA . ALA A 1 253 ? 2.760 -4.977 19.425 1.00 88.81 253 ALA A CA 1
ATOM 1986 C C . ALA A 1 253 ? 3.273 -4.633 18.013 1.00 88.81 253 ALA A C 1
ATOM 1988 O O . ALA A 1 253 ? 4.330 -4.026 17.885 1.00 88.81 253 ALA A O 1
ATOM 1989 N N . GLY A 1 254 ? 2.507 -4.950 16.961 1.00 88.44 254 GLY A N 1
ATOM 1990 C CA . GLY A 1 254 ? 2.883 -4.615 15.580 1.00 88.44 254 GLY A CA 1
ATOM 1991 C C . GLY A 1 254 ? 2.891 -3.105 15.326 1.00 88.44 254 GLY A C 1
ATOM 1992 O O . GLY A 1 254 ? 3.796 -2.579 14.679 1.00 88.44 254 GLY A O 1
ATOM 1993 N N . LEU A 1 255 ? 1.930 -2.379 15.909 1.00 91.75 255 LEU A N 1
ATOM 1994 C CA . LEU A 1 255 ? 1.914 -0.917 15.863 1.00 91.75 255 LEU A CA 1
ATOM 1995 C C . LEU A 1 255 ? 3.127 -0.307 16.583 1.00 91.75 255 LEU A C 1
ATOM 1997 O O . LEU A 1 255 ? 3.748 0.598 16.033 1.00 91.75 255 LEU A O 1
ATOM 2001 N N . ALA A 1 256 ? 3.488 -0.813 17.767 1.00 91.38 256 ALA A N 1
ATOM 2002 C CA . ALA A 1 256 ? 4.682 -0.375 18.491 1.00 91.38 256 ALA A CA 1
ATOM 2003 C C . ALA A 1 256 ? 5.961 -0.614 17.671 1.00 91.38 256 ALA A C 1
ATOM 2005 O O . ALA A 1 256 ? 6.706 0.331 17.429 1.00 91.38 256 ALA A O 1
ATOM 2006 N N . GLN A 1 257 ? 6.147 -1.830 17.150 1.00 89.62 257 GLN A N 1
ATOM 2007 C CA . GLN A 1 257 ? 7.295 -2.180 16.308 1.00 89.62 257 GLN A CA 1
ATOM 2008 C C . GLN A 1 257 ? 7.381 -1.299 15.054 1.00 89.62 257 GLN A C 1
ATOM 2010 O O . GLN A 1 257 ? 8.454 -0.825 14.682 1.00 89.62 257 GLN A O 1
ATOM 2015 N N . SER A 1 258 ? 6.240 -1.030 14.414 1.00 90.44 258 SER A N 1
ATOM 2016 C CA . SER A 1 258 ? 6.189 -0.151 13.244 1.00 90.44 258 SER A CA 1
ATOM 2017 C C . SER A 1 258 ? 6.572 1.288 13.592 1.00 90.44 258 SER A C 1
ATOM 2019 O O . SER A 1 258 ? 7.280 1.931 12.820 1.00 90.44 258 SER A O 1
ATOM 2021 N N . LEU A 1 259 ? 6.136 1.805 14.746 1.00 93.06 259 LEU A N 1
ATOM 2022 C CA . LEU A 1 259 ? 6.548 3.126 15.226 1.00 93.06 259 LEU A CA 1
ATOM 2023 C C . LEU A 1 259 ? 8.057 3.185 15.465 1.00 93.06 259 LEU A C 1
ATOM 2025 O O . LEU A 1 259 ? 8.692 4.154 15.048 1.00 93.06 259 LEU A O 1
ATOM 2029 N N . ASP A 1 260 ? 8.623 2.157 16.089 1.00 92.56 260 ASP A N 1
ATOM 2030 C CA . ASP A 1 260 ? 10.053 2.081 16.385 1.00 92.56 260 ASP A CA 1
ATOM 2031 C C . ASP A 1 260 ? 10.868 2.032 15.082 1.00 92.56 260 ASP A C 1
ATOM 2033 O O . ASP A 1 260 ? 11.732 2.887 14.861 1.00 92.56 260 ASP A O 1
ATOM 2037 N N . THR A 1 261 ? 10.470 1.165 14.143 1.00 90.75 261 THR A N 1
ATOM 2038 C CA . THR A 1 261 ? 11.067 1.053 12.801 1.00 90.75 261 THR A CA 1
ATOM 2039 C C . THR A 1 261 ? 11.031 2.385 12.043 1.00 90.75 261 THR A C 1
ATOM 2041 O O . THR A 1 261 ? 12.049 2.848 11.526 1.00 90.75 261 THR A O 1
ATOM 2044 N N . LEU A 1 262 ? 9.872 3.054 11.989 1.00 92.00 262 LEU A N 1
ATOM 2045 C CA . LEU A 1 262 ? 9.716 4.335 11.281 1.00 92.00 262 LEU A CA 1
ATOM 2046 C C . LEU A 1 262 ? 10.461 5.493 11.959 1.00 92.00 262 LEU A C 1
ATOM 2048 O O . LEU A 1 262 ? 10.763 6.502 11.310 1.00 92.00 262 LEU A O 1
ATOM 2052 N N . SER A 1 263 ? 10.755 5.352 13.250 1.00 93.88 263 SER A N 1
ATOM 2053 C CA . SER A 1 263 ? 11.510 6.325 14.043 1.00 93.88 263 SER A CA 1
ATOM 2054 C C . SER A 1 263 ? 13.016 6.069 14.029 1.00 93.88 263 SER A C 1
ATOM 2056 O O . SER A 1 263 ? 13.771 6.922 14.496 1.00 93.88 263 SER A O 1
ATOM 2058 N N . GLY A 1 264 ? 13.453 4.936 13.467 1.00 92.06 264 GLY A N 1
ATOM 2059 C CA . GLY A 1 264 ? 14.849 4.502 13.455 1.00 92.06 264 GLY A CA 1
ATOM 2060 C C . GLY A 1 264 ? 15.339 3.966 14.800 1.00 92.06 264 GLY A C 1
ATOM 2061 O O . GLY A 1 264 ? 16.546 3.924 15.017 1.00 92.06 264 GLY A O 1
ATOM 2062 N N . ILE A 1 265 ? 14.428 3.595 15.704 1.00 92.44 265 ILE A N 1
ATOM 2063 C CA . ILE A 1 265 ? 14.780 2.951 16.971 1.00 92.44 265 ILE A CA 1
ATOM 2064 C C . ILE A 1 265 ? 15.224 1.517 16.651 1.00 92.44 265 ILE A C 1
ATOM 2066 O O . ILE A 1 265 ? 14.482 0.809 15.970 1.00 92.44 265 ILE A O 1
ATOM 2070 N N . PRO A 1 266 ? 16.424 1.096 17.081 1.00 88.75 266 PRO A N 1
ATOM 2071 C CA . PRO A 1 266 ? 16.909 -0.250 16.815 1.00 88.75 266 PRO A CA 1
ATOM 2072 C C . PRO A 1 266 ? 16.125 -1.287 17.627 1.00 88.75 266 PRO A C 1
ATOM 2074 O O . PRO A 1 266 ? 15.751 -1.035 18.769 1.00 88.75 266 PRO A O 1
ATOM 2077 N N . ASP A 1 267 ? 15.959 -2.482 17.060 1.00 84.56 267 ASP A N 1
ATOM 2078 C CA . ASP A 1 267 ? 15.344 -3.622 17.755 1.00 84.56 267 ASP A CA 1
ATOM 2079 C C . ASP A 1 267 ? 16.252 -4.207 18.860 1.00 84.56 267 ASP A C 1
ATOM 2081 O O . ASP A 1 267 ? 15.809 -5.014 19.675 1.00 84.56 267 ASP A O 1
ATOM 2085 N N . ASP A 1 268 ? 17.535 -3.825 18.885 1.00 87.62 268 ASP A N 1
ATOM 2086 C CA . ASP A 1 268 ? 18.513 -4.289 19.869 1.00 87.62 268 ASP A CA 1
ATOM 2087 C C . ASP A 1 268 ? 18.315 -3.596 21.233 1.00 87.62 268 ASP A C 1
ATOM 2089 O O . ASP A 1 268 ? 18.577 -2.394 21.351 1.00 87.62 268 ASP A O 1
ATOM 2093 N N . PRO A 1 269 ? 17.946 -4.335 22.300 1.00 83.25 269 PRO A N 1
ATOM 2094 C CA . PRO A 1 269 ? 17.743 -3.759 23.627 1.00 83.25 269 PRO A CA 1
ATOM 2095 C C . PRO A 1 269 ? 19.021 -3.177 24.252 1.00 83.25 269 PRO A C 1
ATOM 2097 O O . PRO A 1 269 ? 18.923 -2.389 25.194 1.00 83.25 269 PRO A O 1
ATOM 2100 N N . ALA A 1 270 ? 20.215 -3.537 23.763 1.00 89.62 270 ALA A N 1
ATOM 2101 C CA . ALA A 1 270 ? 21.474 -2.954 24.230 1.00 89.62 270 ALA A CA 1
ATOM 2102 C C . ALA A 1 270 ? 21.749 -1.555 23.647 1.00 89.62 270 ALA A C 1
ATOM 2104 O O . ALA A 1 270 ? 22.625 -0.843 24.145 1.00 89.62 270 ALA A O 1
ATOM 2105 N N . SER A 1 271 ? 20.996 -1.149 22.622 1.00 90.56 271 SER A N 1
ATOM 2106 C CA . SER A 1 271 ? 21.173 0.106 21.896 1.00 90.56 271 SER A CA 1
ATOM 2107 C C . SER A 1 271 ? 20.035 1.083 22.237 1.00 90.56 271 SER A C 1
ATOM 2109 O O . SER A 1 271 ? 19.023 1.112 21.537 1.00 90.56 271 SER A O 1
ATOM 2111 N N . PRO A 1 272 ? 20.144 1.894 23.312 1.00 91.44 272 PRO A N 1
ATOM 2112 C CA . PRO A 1 272 ? 19.044 2.754 23.739 1.00 91.44 272 PRO A CA 1
ATOM 2113 C C . PRO A 1 272 ? 18.707 3.811 22.671 1.00 91.44 272 PRO A C 1
ATOM 2115 O O . PRO A 1 272 ? 19.618 4.361 22.042 1.00 91.44 272 PRO A O 1
ATOM 2118 N N . PRO A 1 273 ? 17.421 4.168 22.492 1.00 93.56 273 PRO A N 1
ATOM 2119 C CA . PRO A 1 273 ? 17.027 5.155 21.496 1.00 93.56 273 PRO A CA 1
ATOM 2120 C C . PRO A 1 273 ? 17.599 6.537 21.828 1.00 93.56 273 PRO A C 1
ATOM 2122 O O . PRO A 1 273 ? 17.637 6.957 22.993 1.00 93.56 273 PRO A O 1
ATOM 2125 N N . THR A 1 274 ? 18.012 7.284 20.802 1.00 95.81 274 THR A N 1
ATOM 2126 C CA . THR A 1 274 ? 18.472 8.666 20.991 1.00 95.81 274 THR A CA 1
ATOM 2127 C C . THR A 1 274 ? 17.290 9.603 21.294 1.00 95.81 274 THR A C 1
ATOM 2129 O O . THR A 1 274 ? 16.131 9.259 21.023 1.00 95.81 274 THR A O 1
ATOM 2132 N N . PRO A 1 275 ? 17.532 10.804 21.859 1.00 96.25 275 PRO A N 1
ATOM 2133 C CA . PRO A 1 275 ? 16.485 11.813 22.024 1.00 96.25 275 PRO A CA 1
ATOM 2134 C C . PRO A 1 275 ? 15.755 12.148 20.715 1.00 96.25 275 PRO A C 1
ATOM 2136 O O . PRO A 1 275 ? 14.533 12.286 20.724 1.00 96.25 275 PRO A O 1
ATOM 2139 N N . GLU A 1 276 ? 16.471 12.212 19.590 1.00 96.62 276 GLU A N 1
ATOM 2140 C CA . GLU A 1 276 ? 15.901 12.496 18.268 1.00 96.62 276 GLU A CA 1
ATOM 2141 C C . GLU A 1 276 ? 14.968 11.374 17.802 1.00 96.62 276 GLU A C 1
ATOM 2143 O O . GLU A 1 276 ? 13.878 11.650 17.298 1.00 96.62 276 GLU A O 1
ATOM 2148 N N . MET A 1 277 ? 15.351 10.111 18.016 1.00 96.00 277 MET A N 1
ATOM 2149 C CA . MET A 1 277 ? 14.509 8.956 17.686 1.00 96.00 277 MET A CA 1
ATOM 2150 C C . MET A 1 277 ? 13.223 8.939 18.525 1.00 96.00 277 MET A C 1
ATOM 2152 O O . MET A 1 277 ? 12.133 8.750 17.983 1.00 96.00 277 MET A O 1
ATOM 2156 N N . ARG A 1 278 ? 13.315 9.216 19.836 1.00 95.00 278 ARG A N 1
ATOM 2157 C CA . ARG A 1 278 ? 12.136 9.336 20.720 1.00 95.00 278 ARG A CA 1
ATOM 2158 C C . ARG A 1 278 ? 11.221 10.496 20.317 1.00 95.00 278 ARG A C 1
ATOM 2160 O O . ARG A 1 278 ? 9.996 10.340 20.313 1.00 95.00 278 ARG A O 1
ATOM 2167 N N . ALA A 1 279 ? 11.802 11.643 19.961 1.00 95.06 279 ALA A N 1
ATOM 2168 C CA . ALA A 1 279 ? 11.050 12.798 19.478 1.00 95.06 279 ALA A CA 1
ATOM 2169 C C . ALA A 1 279 ? 10.319 12.462 18.170 1.00 95.06 279 ALA A C 1
ATOM 2171 O O . ALA A 1 279 ? 9.120 12.710 18.053 1.00 95.06 279 ALA A O 1
ATOM 2172 N N . ARG A 1 280 ? 11.003 11.806 17.223 1.00 95.44 280 ARG A N 1
ATOM 2173 C CA . ARG A 1 280 ? 10.402 11.342 15.966 1.00 95.44 280 ARG A CA 1
ATOM 2174 C C . ARG A 1 280 ? 9.250 10.366 16.207 1.00 95.44 280 ARG A C 1
ATOM 2176 O O . ARG A 1 280 ? 8.187 10.546 15.621 1.00 95.44 280 ARG A O 1
ATOM 2183 N N . ARG A 1 281 ? 9.417 9.400 17.113 1.00 94.56 281 ARG A N 1
ATOM 2184 C CA . ARG A 1 281 ? 8.352 8.459 17.494 1.00 94.56 281 ARG A CA 1
ATOM 2185 C C . ARG A 1 281 ? 7.122 9.163 18.046 1.00 94.56 281 ARG A C 1
ATOM 2187 O O . ARG A 1 281 ? 6.000 8.817 17.684 1.00 94.56 281 ARG A O 1
ATOM 2194 N N . THR A 1 282 ? 7.340 10.157 18.903 1.00 93.94 282 THR A N 1
ATOM 2195 C CA . THR A 1 282 ? 6.265 10.973 19.480 1.00 93.94 282 THR A CA 1
ATOM 2196 C C . THR A 1 282 ? 5.503 11.723 18.390 1.00 93.94 282 THR A C 1
ATOM 2198 O O . THR A 1 282 ? 4.283 11.608 18.335 1.00 93.94 282 THR A O 1
ATOM 2201 N N . ILE A 1 283 ? 6.217 12.380 17.468 1.00 95.44 283 ILE A N 1
ATOM 2202 C CA . ILE A 1 283 ? 5.619 13.105 16.334 1.00 95.44 283 ILE A CA 1
ATOM 2203 C C . ILE A 1 283 ? 4.767 12.172 15.465 1.00 95.44 283 ILE A C 1
ATOM 2205 O O . ILE A 1 283 ? 3.633 12.509 15.133 1.00 95.44 283 ILE A O 1
ATOM 2209 N N . ILE A 1 284 ? 5.287 10.987 15.120 1.00 94.75 284 ILE A N 1
ATOM 2210 C CA . ILE A 1 284 ? 4.542 10.007 14.314 1.00 94.75 284 ILE A CA 1
ATOM 2211 C C . ILE A 1 284 ? 3.270 9.577 15.053 1.00 94.75 284 ILE A C 1
ATOM 2213 O O . ILE A 1 284 ? 2.192 9.569 14.463 1.00 94.75 284 ILE A O 1
ATOM 2217 N N . ARG A 1 285 ? 3.373 9.264 16.353 1.00 94.62 285 ARG A N 1
ATOM 2218 C CA . ARG A 1 285 ? 2.225 8.858 17.177 1.00 94.62 285 ARG A CA 1
ATOM 2219 C C . ARG A 1 285 ? 1.150 9.945 17.235 1.00 94.62 285 ARG A C 1
ATOM 2221 O O . ARG A 1 285 ? -0.023 9.638 17.043 1.00 94.62 285 ARG A O 1
ATOM 2228 N N . GLU A 1 286 ? 1.540 11.191 17.480 1.00 93.62 286 GLU A N 1
ATOM 2229 C CA . GLU A 1 286 ? 0.627 12.344 17.520 1.00 93.62 286 GLU A CA 1
ATOM 2230 C C . GLU A 1 286 ? -0.030 12.603 16.154 1.00 93.62 286 GLU A C 1
ATOM 2232 O O . GLU A 1 286 ? -1.185 13.023 16.084 1.00 93.62 286 GLU A O 1
ATOM 2237 N N . GLY A 1 287 ? 0.660 12.273 15.057 1.00 95.31 287 GLY A N 1
ATOM 2238 C CA . GLY A 1 287 ? 0.130 12.344 13.695 1.00 95.31 287 GLY A CA 1
ATOM 2239 C C . GLY A 1 287 ? -0.955 11.310 13.364 1.00 95.31 287 GLY A C 1
ATOM 2240 O O . GLY A 1 287 ? -1.706 11.514 12.406 1.00 95.31 287 GLY A O 1
ATOM 2241 N N . ILE A 1 288 ? -1.096 10.232 14.150 1.00 96.44 288 ILE A N 1
ATOM 2242 C CA . ILE A 1 288 ? -2.067 9.156 13.878 1.00 96.44 288 ILE A CA 1
ATOM 2243 C C . ILE A 1 288 ? -3.502 9.688 13.928 1.00 96.44 288 ILE A C 1
ATOM 2245 O O . ILE A 1 288 ? -4.305 9.377 13.047 1.00 96.44 288 ILE A O 1
ATOM 2249 N N . ARG A 1 289 ? -3.839 10.496 14.940 1.00 95.44 289 ARG A N 1
ATOM 2250 C CA . ARG A 1 289 ? -5.193 11.034 15.127 1.00 95.44 289 ARG A CA 1
ATOM 2251 C C . ARG A 1 289 ? -5.663 11.875 13.928 1.00 95.44 289 ARG A C 1
ATOM 2253 O O . ARG A 1 289 ? -6.684 11.506 13.341 1.00 95.44 289 ARG A O 1
ATOM 2260 N N . PRO A 1 290 ? -4.965 12.957 13.523 1.00 95.25 290 PRO A N 1
ATOM 2261 C CA . PRO A 1 290 ? -5.386 13.753 12.371 1.00 95.25 290 PRO A CA 1
ATOM 2262 C C . PRO A 1 290 ? -5.349 12.939 11.073 1.00 95.25 290 PRO A C 1
ATOM 2264 O O . PRO A 1 290 ? -6.258 13.050 10.256 1.00 95.25 290 PRO A O 1
ATOM 2267 N N . TRP A 1 291 ? -4.373 12.043 10.889 1.00 95.38 291 TRP A N 1
ATOM 2268 C CA . TRP A 1 291 ? -4.357 11.153 9.723 1.00 95.38 291 TRP A CA 1
ATOM 2269 C C . TRP A 1 291 ? -5.628 10.297 9.625 1.00 95.38 291 TRP A C 1
ATOM 2271 O O . TRP A 1 291 ? -6.262 10.210 8.566 1.00 95.38 291 TRP A O 1
ATOM 2281 N N . LEU A 1 292 ? -6.025 9.698 10.747 1.00 94.94 292 LEU A N 1
ATOM 2282 C CA . LEU A 1 292 ? -7.174 8.813 10.817 1.00 94.94 292 LEU A CA 1
ATOM 2283 C C . LEU A 1 292 ? -8.490 9.569 10.603 1.00 94.94 292 LEU A C 1
ATOM 2285 O O . LEU A 1 292 ? -9.326 9.120 9.818 1.00 94.94 292 LEU A O 1
ATOM 2289 N N . PHE A 1 293 ? -8.680 10.703 11.277 1.00 94.00 293 PHE A N 1
ATOM 2290 C CA . PHE A 1 293 ? -9.967 11.403 11.289 1.00 94.00 293 PHE A CA 1
ATOM 2291 C C . PHE A 1 293 ? -10.126 12.464 10.208 1.00 94.00 293 PHE A C 1
ATOM 2293 O O . PHE A 1 293 ? -11.243 12.637 9.731 1.00 94.00 293 PHE A O 1
ATOM 2300 N N . ASP A 1 294 ? -9.049 13.112 9.770 1.00 93.44 294 ASP A N 1
ATOM 2301 C CA . ASP A 1 294 ? -9.141 14.207 8.798 1.00 93.44 294 ASP A CA 1
ATOM 2302 C C . ASP A 1 294 ? -8.904 13.715 7.364 1.00 93.44 294 ASP A C 1
ATOM 2304 O O . ASP A 1 294 ? -9.394 14.321 6.405 1.00 93.44 294 ASP A O 1
ATOM 2308 N N . THR A 1 295 ? -8.201 12.584 7.198 1.00 92.75 295 THR A N 1
ATOM 2309 C CA . THR A 1 295 ? -7.877 12.031 5.873 1.00 92.75 295 THR A CA 1
ATOM 2310 C C . THR A 1 295 ? -8.544 10.685 5.603 1.00 92.75 295 THR A C 1
ATOM 2312 O O . THR A 1 295 ? -9.315 10.575 4.645 1.00 92.75 295 THR A O 1
ATOM 2315 N N . MET A 1 296 ? -8.269 9.663 6.419 1.00 93.75 296 MET A N 1
ATOM 2316 C CA . MET A 1 296 ? -8.724 8.289 6.156 1.00 93.75 296 MET A CA 1
ATOM 2317 C C . MET A 1 296 ? -10.241 8.129 6.312 1.00 93.75 296 MET A C 1
ATOM 2319 O O . MET A 1 296 ? -10.912 7.641 5.401 1.00 93.75 296 MET A O 1
ATOM 2323 N N . PHE A 1 297 ? -10.779 8.587 7.444 1.00 93.56 297 PHE A N 1
ATOM 2324 C CA . PHE A 1 297 ? -12.189 8.484 7.829 1.00 93.56 297 PHE A CA 1
ATOM 2325 C C . PHE A 1 297 ? -12.827 9.866 8.016 1.00 93.56 297 PHE A C 1
ATOM 2327 O O . PHE A 1 297 ? -13.661 10.057 8.901 1.00 93.56 297 PHE A O 1
ATOM 2334 N N . ALA A 1 298 ? -12.473 10.815 7.135 1.00 88.81 298 ALA A N 1
ATOM 2335 C CA . ALA A 1 298 ? -13.052 12.166 7.087 1.00 88.81 298 ALA A CA 1
ATOM 2336 C C . ALA A 1 298 ? -14.589 12.159 7.096 1.00 88.81 298 ALA A C 1
ATOM 2338 O O . ALA A 1 298 ? -15.237 13.061 7.621 1.00 88.81 298 ALA A O 1
ATOM 2339 N N . ARG A 1 299 ? -15.180 11.102 6.530 1.00 90.12 299 ARG A N 1
ATOM 2340 C CA . ARG A 1 299 ? -16.582 10.749 6.715 1.00 90.12 299 ARG A CA 1
ATOM 2341 C C . ARG A 1 299 ? -16.657 9.398 7.415 1.00 90.12 299 ARG A C 1
ATOM 2343 O O . ARG A 1 299 ? -16.161 8.410 6.880 1.00 90.12 299 ARG A O 1
ATOM 2350 N N . ARG A 1 300 ? -17.301 9.362 8.582 1.00 86.94 300 ARG A N 1
ATOM 2351 C CA . ARG A 1 300 ? -17.505 8.130 9.351 1.00 86.94 300 ARG A CA 1
ATOM 2352 C C . ARG A 1 300 ? -18.732 7.370 8.860 1.00 86.94 300 ARG A C 1
ATOM 2354 O O . ARG A 1 300 ? -19.781 7.972 8.630 1.00 86.94 300 ARG A O 1
ATOM 2361 N N . PHE A 1 301 ? -18.590 6.054 8.760 1.00 90.50 301 PHE A N 1
ATOM 2362 C CA . PHE A 1 301 ? -19.671 5.118 8.468 1.00 90.50 301 PHE A CA 1
ATOM 2363 C C . PHE A 1 301 ? -19.710 4.039 9.562 1.00 90.50 301 PHE A C 1
ATOM 2365 O O . PHE A 1 301 ? -18.637 3.597 9.978 1.00 90.50 301 PHE A O 1
ATOM 2372 N N . PRO A 1 302 ? -20.895 3.629 10.052 1.00 86.50 302 PRO A N 1
ATOM 2373 C CA . PRO A 1 302 ? -21.020 2.668 11.156 1.00 86.50 302 PRO A CA 1
ATOM 2374 C C . PRO A 1 302 ? -20.339 1.314 10.907 1.00 86.50 302 PRO A C 1
ATOM 2376 O O . PRO A 1 302 ? -19.873 0.664 11.839 1.00 86.50 302 PRO A O 1
ATOM 2379 N N . GLU A 1 303 ? -20.256 0.891 9.648 1.00 88.06 303 GLU A N 1
ATOM 2380 C CA . GLU A 1 303 ? -19.728 -0.410 9.231 1.00 88.06 303 GLU A CA 1
ATOM 2381 C C . GLU A 1 303 ? -18.195 -0.416 9.086 1.00 88.06 303 GLU A C 1
ATOM 2383 O O . GLU A 1 303 ? -17.602 -1.397 8.630 1.00 88.06 303 GLU A O 1
ATOM 2388 N N . GLN A 1 304 ? -17.538 0.687 9.450 1.00 93.00 304 GLN A N 1
ATOM 2389 C CA . GLN A 1 304 ? -16.096 0.859 9.358 1.00 93.00 304 GLN A CA 1
ATOM 2390 C C . GLN A 1 304 ? -15.476 0.915 10.750 1.00 93.00 304 GLN A C 1
ATOM 2392 O O . GLN A 1 304 ? -15.924 1.667 11.612 1.00 93.00 304 GLN A O 1
ATOM 2397 N N . SER A 1 305 ? -14.413 0.143 10.984 1.00 93.75 305 SER A N 1
ATOM 2398 C CA . SER A 1 305 ? -13.743 0.146 12.290 1.00 93.75 305 SER A CA 1
ATOM 2399 C C . SER A 1 305 ? -12.234 -0.015 12.190 1.00 93.75 305 SER A C 1
ATOM 2401 O O . SER A 1 305 ? -11.752 -0.815 11.387 1.00 93.75 305 SER A O 1
ATOM 2403 N N . VAL A 1 306 ? -11.506 0.646 13.092 1.00 95.38 306 VAL A N 1
ATOM 2404 C CA . VAL A 1 306 ? -10.081 0.400 13.342 1.00 95.38 306 VAL A CA 1
ATOM 2405 C C . VAL A 1 306 ? -9.906 -0.027 14.790 1.00 95.38 306 VAL A C 1
ATOM 2407 O O . VAL A 1 306 ? -10.206 0.737 15.704 1.00 95.38 306 VAL A O 1
ATOM 2410 N N . ARG A 1 307 ? -9.459 -1.264 15.000 1.00 93.75 307 ARG A N 1
ATOM 2411 C CA . ARG A 1 307 ? -9.424 -1.912 16.310 1.00 93.75 307 ARG A CA 1
ATOM 2412 C C . ARG A 1 307 ? -8.002 -2.295 16.691 1.00 93.75 307 ARG A C 1
ATOM 2414 O O . ARG A 1 307 ? -7.347 -3.037 15.960 1.00 93.75 307 ARG A O 1
ATOM 2421 N N . LEU A 1 308 ? -7.560 -1.839 17.858 1.00 93.06 308 LEU A N 1
ATOM 2422 C CA . LEU A 1 308 ? -6.318 -2.283 18.476 1.00 93.06 308 LEU A CA 1
ATOM 2423 C C . LEU A 1 308 ? -6.549 -3.565 19.276 1.00 93.06 308 LEU A C 1
ATOM 2425 O O . LEU A 1 308 ? -7.447 -3.624 20.120 1.00 93.06 308 LEU A O 1
ATOM 2429 N N . LEU A 1 309 ? -5.721 -4.577 19.026 1.00 91.25 309 LEU A N 1
ATOM 2430 C CA . LEU A 1 309 ? -5.742 -5.861 19.725 1.00 91.25 309 LEU A CA 1
ATOM 2431 C C . LEU A 1 309 ? -4.637 -5.874 20.785 1.00 91.25 309 LEU A C 1
ATOM 2433 O O . LEU A 1 309 ? -3.452 -5.833 20.448 1.00 91.25 309 LEU A O 1
ATOM 2437 N N . LYS A 1 310 ? -5.024 -5.903 22.068 1.00 86.31 310 LYS A N 1
ATOM 2438 C CA . LYS A 1 310 ? -4.081 -5.813 23.202 1.00 86.31 310 LYS A CA 1
ATOM 2439 C C . LYS A 1 310 ? -3.376 -7.124 23.531 1.00 86.31 310 LYS A C 1
ATOM 2441 O O . LYS A 1 310 ? -2.371 -7.123 24.229 1.00 86.31 310 LYS A O 1
ATOM 2446 N N . PHE A 1 311 ? -3.945 -8.243 23.112 1.00 78.50 311 PHE A N 1
ATOM 2447 C CA . PHE A 1 311 ? -3.356 -9.549 23.352 1.00 78.50 311 PHE A CA 1
ATOM 2448 C C . PHE A 1 311 ? -2.393 -9.872 22.211 1.00 78.50 311 PHE A C 1
ATOM 2450 O O . PHE A 1 311 ? -2.673 -9.505 21.064 1.00 78.50 311 PHE A O 1
ATOM 2457 N N . PRO A 1 312 ? -1.281 -10.568 22.494 1.00 67.25 312 PRO A N 1
ATOM 2458 C CA . PRO A 1 312 ? -0.534 -11.206 21.430 1.00 67.25 312 PRO A CA 1
ATOM 2459 C C . PRO A 1 312 ? -1.510 -12.157 20.738 1.00 67.25 312 PRO A C 1
ATOM 2461 O O . PRO A 1 312 ? -2.048 -13.069 21.368 1.00 67.25 312 PRO A O 1
ATOM 2464 N N . LEU A 1 313 ? -1.815 -11.898 19.464 1.00 67.19 313 LEU A N 1
ATOM 2465 C CA . LEU A 1 313 ? -2.416 -12.932 18.634 1.00 67.19 313 LEU A CA 1
ATOM 2466 C C . LEU A 1 313 ? -1.446 -14.102 18.709 1.00 67.19 313 LEU A C 1
ATOM 2468 O O . LEU A 1 313 ? -0.277 -13.930 18.369 1.00 67.19 313 LEU A O 1
ATOM 2472 N N . ASP A 1 314 ? -1.925 -15.207 19.283 1.00 49.97 314 ASP A N 1
ATOM 2473 C CA . ASP A 1 314 ? -1.123 -16.361 19.675 1.00 49.97 314 ASP A CA 1
ATOM 2474 C C . ASP A 1 314 ? -0.077 -16.669 18.601 1.00 49.97 314 ASP A C 1
ATOM 2476 O O . ASP A 1 314 ? -0.411 -16.638 17.408 1.00 49.97 314 ASP A O 1
ATOM 2480 N N . ALA A 1 315 ? 1.156 -16.968 19.028 1.00 42.25 315 ALA A N 1
ATOM 2481 C CA . ALA A 1 315 ? 2.392 -17.143 18.246 1.00 42.25 315 ALA A CA 1
ATOM 2482 C C . ALA A 1 315 ? 2.351 -18.238 17.147 1.00 42.25 315 ALA A C 1
ATOM 2484 O O . ALA A 1 315 ? 3.372 -18.720 16.674 1.00 42.25 315 ALA A O 1
ATOM 2485 N N . SER A 1 316 ? 1.160 -18.616 16.702 1.00 43.94 316 SER A N 1
ATOM 2486 C CA . SER A 1 316 ? 0.827 -19.454 15.555 1.00 43.94 316 SER A CA 1
ATOM 2487 C C . SER A 1 316 ? 1.141 -18.845 14.176 1.00 43.94 316 SER A C 1
ATOM 2489 O O . SER A 1 316 ? 0.767 -19.439 13.167 1.00 43.94 316 SER A O 1
ATOM 2491 N N . GLY A 1 317 ? 1.815 -17.691 14.094 1.00 57.50 317 GLY A N 1
ATOM 2492 C CA . GLY A 1 317 ? 2.321 -17.167 12.820 1.00 57.50 317 GLY A CA 1
ATOM 2493 C C . GLY A 1 317 ? 1.237 -16.683 11.854 1.00 57.50 317 GLY A C 1
ATOM 2494 O O . GLY A 1 317 ? 1.313 -16.977 10.663 1.00 57.50 317 GLY A O 1
ATOM 2495 N N . MET A 1 318 ? 0.215 -15.961 12.339 1.00 72.06 318 MET A N 1
ATOM 2496 C CA . MET A 1 318 ? -0.750 -15.323 11.437 1.00 72.06 318 MET A CA 1
ATOM 2497 C C . MET A 1 318 ? -0.071 -14.180 10.656 1.00 72.06 318 MET A C 1
ATOM 2499 O O . MET A 1 318 ? 0.330 -13.195 11.274 1.00 72.06 318 MET A O 1
ATOM 2503 N N . PRO A 1 319 ? 0.042 -14.269 9.319 1.00 75.94 319 PRO A N 1
ATOM 2504 C CA . PRO A 1 319 ? 0.571 -13.191 8.496 1.00 75.94 319 PRO A CA 1
ATOM 2505 C C . PRO A 1 319 ? -0.341 -11.962 8.517 1.00 75.94 319 PRO A C 1
ATOM 2507 O O . PRO A 1 319 ? -1.560 -12.073 8.695 1.00 75.94 319 PRO A O 1
ATOM 2510 N N . THR A 1 320 ? 0.237 -10.794 8.220 1.00 84.00 320 THR A N 1
ATOM 2511 C CA . THR A 1 320 ? -0.542 -9.639 7.750 1.00 84.00 320 THR A CA 1
ATOM 2512 C C . THR A 1 320 ? -1.413 -10.098 6.578 1.00 84.00 320 THR A C 1
ATOM 2514 O O . THR A 1 320 ? -0.932 -10.786 5.679 1.00 84.00 320 THR A O 1
ATOM 2517 N N . CYS A 1 321 ? -2.701 -9.764 6.577 1.00 86.12 321 CYS A N 1
ATOM 2518 C CA . CYS A 1 321 ? -3.613 -10.155 5.510 1.00 86.12 321 CYS A CA 1
ATOM 2519 C C . CYS A 1 321 ? -4.709 -9.121 5.247 1.00 86.12 321 CYS A C 1
ATOM 2521 O O . CYS A 1 321 ? -5.107 -8.356 6.127 1.00 86.12 321 CYS A O 1
ATOM 2523 N N . ILE A 1 322 ? -5.193 -9.112 4.005 1.00 88.94 322 ILE A N 1
ATOM 2524 C CA . ILE A 1 322 ? -6.293 -8.270 3.529 1.00 88.94 322 ILE A CA 1
ATOM 2525 C C . ILE A 1 322 ? -7.239 -9.169 2.743 1.00 88.94 322 ILE A C 1
ATOM 2527 O O . ILE A 1 322 ? -6.874 -9.704 1.694 1.00 88.94 322 ILE A O 1
ATOM 2531 N N . LEU A 1 323 ? -8.442 -9.366 3.278 1.00 86.62 323 LEU A N 1
ATOM 2532 C CA . LEU A 1 323 ? -9.404 -10.363 2.824 1.00 86.62 323 LEU A CA 1
ATOM 2533 C C . LEU A 1 323 ? -10.692 -9.673 2.366 1.00 86.62 323 LEU A C 1
ATOM 2535 O O . LEU A 1 323 ? -11.465 -9.172 3.180 1.00 86.62 323 LEU A O 1
ATOM 2539 N N . GLY A 1 324 ? -10.947 -9.672 1.061 1.00 83.12 324 GLY A N 1
ATOM 2540 C CA . GLY A 1 324 ? -12.255 -9.365 0.481 1.00 83.12 324 GLY A CA 1
ATOM 2541 C C . GLY A 1 324 ? -13.123 -10.621 0.357 1.00 83.12 324 GLY A C 1
ATOM 2542 O O . GLY A 1 324 ? -12.680 -11.730 0.665 1.00 83.12 324 GLY A O 1
ATOM 2543 N N . THR A 1 325 ? -14.369 -10.462 -0.093 1.00 72.75 325 THR A N 1
ATOM 2544 C CA . THR A 1 325 ? -15.363 -11.553 -0.164 1.00 72.75 325 THR A CA 1
ATOM 2545 C C . THR A 1 325 ? -14.884 -12.748 -0.990 1.00 72.75 325 THR A C 1
ATOM 2547 O O . THR A 1 325 ? -15.073 -13.890 -0.593 1.00 72.75 325 THR A O 1
ATOM 2550 N N . ARG A 1 326 ? -14.252 -12.482 -2.141 1.00 71.19 326 ARG A N 1
ATOM 2551 C CA . ARG A 1 326 ? -13.830 -13.509 -3.115 1.00 71.19 326 ARG A CA 1
ATOM 2552 C C . ARG A 1 326 ? -12.319 -13.627 -3.285 1.00 71.19 326 ARG A C 1
ATOM 2554 O O . ARG A 1 326 ? -11.842 -14.568 -3.900 1.00 71.19 326 ARG A O 1
ATOM 2561 N N . THR A 1 327 ? -11.572 -12.646 -2.795 1.00 77.00 327 THR A N 1
ATOM 2562 C CA . THR A 1 327 ? -10.133 -12.516 -3.033 1.00 77.00 327 THR A CA 1
ATOM 2563 C C . THR A 1 327 ? -9.460 -12.046 -1.762 1.00 77.00 327 THR A C 1
ATOM 2565 O O . THR A 1 327 ? -10.012 -11.208 -1.052 1.00 77.00 327 THR A O 1
ATOM 2568 N N . GLY A 1 328 ? -8.243 -12.500 -1.508 1.00 77.94 328 GLY A N 1
ATOM 2569 C CA . GLY A 1 328 ? -7.442 -12.001 -0.403 1.00 77.94 328 GLY A CA 1
ATOM 2570 C C . GLY A 1 328 ? -5.961 -12.202 -0.656 1.00 77.94 328 GLY A C 1
ATOM 2571 O O . GLY A 1 328 ? -5.568 -12.916 -1.578 1.00 77.94 328 GLY A O 1
ATOM 2572 N N . ILE A 1 329 ? -5.157 -11.561 0.178 1.00 79.19 329 ILE A N 1
ATOM 2573 C CA . ILE A 1 329 ? -3.706 -11.711 0.207 1.00 79.19 329 ILE A CA 1
ATOM 2574 C C . ILE A 1 329 ? -3.246 -11.840 1.649 1.00 79.19 329 ILE A C 1
ATOM 2576 O O . ILE A 1 329 ? -3.826 -11.224 2.546 1.00 79.19 329 ILE A O 1
ATOM 2580 N N . TYR A 1 330 ? -2.193 -12.621 1.859 1.00 76.25 330 TYR A N 1
ATOM 2581 C CA . TYR A 1 330 ? -1.417 -12.601 3.085 1.00 76.25 330 TYR A CA 1
ATOM 2582 C C . TYR A 1 330 ? 0.062 -12.398 2.773 1.00 76.25 330 TYR A C 1
ATOM 2584 O O . TYR A 1 330 ? 0.554 -12.828 1.730 1.00 76.25 330 TYR A O 1
ATOM 2592 N N . THR A 1 331 ? 0.771 -11.760 3.693 1.00 71.56 331 THR A N 1
ATOM 2593 C CA . THR A 1 331 ? 2.208 -11.526 3.609 1.00 71.56 331 THR A CA 1
ATOM 2594 C C . THR A 1 331 ? 2.874 -12.202 4.799 1.00 71.56 331 THR A C 1
ATOM 2596 O O . THR A 1 331 ? 2.689 -11.795 5.947 1.00 71.56 331 THR A O 1
ATOM 2599 N N . LEU A 1 332 ? 3.622 -13.269 4.526 1.00 63.44 332 LEU A N 1
ATOM 2600 C CA . LEU A 1 332 ? 4.496 -13.885 5.516 1.00 63.44 332 LEU A CA 1
ATOM 2601 C C . LEU A 1 332 ? 5.787 -13.069 5.545 1.00 63.44 332 LEU A C 1
ATOM 2603 O O . LEU A 1 332 ? 6.620 -13.183 4.652 1.00 63.44 332 LEU A O 1
ATOM 2607 N N . GLU A 1 333 ? 5.948 -12.226 6.557 1.00 51.97 333 GLU A N 1
ATOM 2608 C CA . GLU A 1 333 ? 7.254 -11.654 6.877 1.00 51.97 333 GLU A CA 1
ATOM 2609 C C . GLU A 1 333 ? 8.048 -12.728 7.635 1.00 51.97 333 GLU A C 1
ATOM 2611 O O . GLU A 1 333 ? 8.092 -12.745 8.860 1.00 51.97 333 GLU A O 1
ATOM 2616 N N . SER A 1 334 ? 8.592 -13.724 6.927 1.00 40.81 334 SER A N 1
ATOM 2617 C CA . SER A 1 334 ? 9.479 -14.706 7.560 1.00 40.81 334 SER A CA 1
ATOM 2618 C C . SER A 1 334 ? 10.873 -14.101 7.724 1.00 40.81 334 SER A C 1
ATOM 2620 O O . SER A 1 334 ? 11.519 -13.781 6.722 1.00 40.81 334 SER A O 1
ATOM 2622 N N . GLY A 1 335 ? 11.335 -13.983 8.970 1.00 35.47 335 GLY A N 1
ATOM 2623 C CA . GLY A 1 335 ? 12.698 -13.581 9.307 1.00 35.47 335 GLY A CA 1
ATOM 2624 C C . GLY A 1 335 ? 13.775 -14.451 8.643 1.00 35.47 335 GLY A C 1
ATOM 2625 O O . GLY A 1 335 ? 13.585 -15.641 8.389 1.00 35.47 335 GLY A O 1
ATOM 2626 N N . GLU A 1 336 ? 14.900 -13.801 8.356 1.00 32.19 336 GLU A N 1
ATOM 2627 C CA . GLU A 1 336 ? 16.241 -14.321 8.033 1.00 32.19 336 GLU A CA 1
ATOM 2628 C C . GLU A 1 336 ? 16.438 -15.256 6.816 1.00 32.19 336 GLU A C 1
ATOM 2630 O O . GLU A 1 336 ? 17.548 -15.275 6.293 1.00 32.19 336 GLU A O 1
ATOM 2635 N N . ASN A 1 337 ? 15.425 -15.951 6.272 1.00 31.98 337 ASN A N 1
ATOM 2636 C CA . ASN A 1 337 ? 15.624 -16.959 5.204 1.00 31.98 337 ASN A CA 1
ATOM 2637 C C . ASN A 1 337 ? 14.697 -16.852 3.969 1.00 31.98 337 ASN A C 1
ATOM 2639 O O . ASN A 1 337 ? 14.300 -17.858 3.383 1.00 31.98 337 ASN A O 1
ATOM 2643 N N . GLY A 1 338 ? 14.416 -15.634 3.498 1.00 38.16 338 GLY A N 1
ATOM 2644 C CA . GLY A 1 338 ? 14.286 -15.402 2.050 1.00 38.16 338 GLY A CA 1
ATOM 2645 C C . GLY A 1 338 ? 13.059 -15.962 1.317 1.00 38.16 338 GLY A C 1
ATOM 2646 O O . GLY A 1 338 ? 13.183 -16.341 0.153 1.00 38.16 338 GLY A O 1
ATOM 2647 N N . LEU A 1 339 ? 11.865 -15.941 1.914 1.00 38.34 339 LEU A N 1
ATOM 2648 C CA . LEU A 1 339 ? 10.616 -16.033 1.143 1.00 38.34 339 LEU A CA 1
ATOM 2649 C C . LEU A 1 339 ? 9.720 -14.819 1.408 1.00 38.34 339 LEU A C 1
ATOM 2651 O O . LEU A 1 339 ? 8.732 -14.886 2.129 1.00 38.34 339 LEU A O 1
ATOM 2655 N N . HIS A 1 340 ? 10.041 -13.708 0.742 1.00 47.16 340 HIS A N 1
ATOM 2656 C CA . HIS A 1 340 ? 9.187 -12.518 0.635 1.00 47.16 340 HIS A CA 1
ATOM 2657 C C . HIS A 1 340 ? 8.067 -12.710 -0.404 1.00 47.16 340 HIS A C 1
ATOM 2659 O O . HIS A 1 340 ? 7.846 -11.847 -1.254 1.00 47.16 340 HIS A O 1
ATOM 2665 N N . PHE A 1 341 ? 7.405 -13.868 -0.391 1.00 50.00 341 PHE A N 1
ATOM 2666 C CA . PHE A 1 341 ? 6.376 -14.213 -1.368 1.00 50.00 341 PHE A CA 1
ATOM 2667 C C . PHE A 1 341 ? 4.995 -14.179 -0.716 1.00 50.00 341 PHE A C 1
ATOM 2669 O O . PHE A 1 341 ? 4.699 -14.955 0.194 1.00 50.00 341 PHE A O 1
ATOM 2676 N N . ALA A 1 342 ? 4.127 -13.292 -1.200 1.00 51.81 342 ALA A N 1
ATOM 2677 C CA . ALA A 1 342 ? 2.702 -13.371 -0.903 1.00 51.81 342 ALA A CA 1
ATOM 2678 C C . ALA A 1 342 ? 2.059 -14.399 -1.836 1.00 51.81 342 ALA A C 1
ATOM 2680 O O . ALA A 1 342 ? 2.067 -14.194 -3.048 1.00 51.81 342 ALA A O 1
ATOM 2681 N N . GLY A 1 343 ? 1.523 -15.498 -1.293 1.00 50.78 343 GLY A N 1
ATOM 2682 C CA . GLY A 1 343 ? 0.856 -16.537 -2.084 1.00 50.78 343 GLY A CA 1
ATOM 2683 C C . GLY A 1 343 ? -0.272 -15.943 -2.932 1.00 50.78 343 GLY A C 1
ATOM 2684 O O . GLY A 1 343 ? -1.114 -15.221 -2.400 1.00 50.78 343 GLY A O 1
ATOM 2685 N N . ASN A 1 344 ? -0.260 -16.205 -4.244 1.00 48.56 344 ASN A N 1
ATOM 2686 C CA . ASN A 1 344 ? -1.024 -15.411 -5.222 1.00 48.56 344 ASN A CA 1
ATOM 2687 C C . ASN A 1 344 ? -2.525 -15.405 -5.007 1.00 48.56 344 ASN A C 1
ATOM 2689 O O . ASN A 1 344 ? -3.177 -14.402 -5.257 1.00 48.56 344 ASN A O 1
ATOM 2693 N N . GLU A 1 345 ? -3.066 -16.493 -4.496 1.00 50.88 345 GLU A N 1
ATOM 2694 C CA . GLU A 1 345 ? -4.453 -16.617 -4.111 1.00 50.88 345 GLU A CA 1
ATOM 2695 C C . GLU A 1 345 ? -4.436 -17.505 -2.876 1.00 50.88 345 GLU A C 1
ATOM 2697 O O . GLU A 1 345 ? -3.843 -18.590 -2.866 1.00 50.88 345 GLU A O 1
ATOM 2702 N N . ILE A 1 346 ? -5.037 -17.029 -1.789 1.00 52.03 346 ILE A N 1
ATOM 2703 C CA . ILE A 1 346 ? -5.261 -17.900 -0.648 1.00 52.03 346 ILE A CA 1
ATOM 2704 C C . ILE A 1 346 ? -6.125 -19.050 -1.165 1.00 52.03 346 ILE A C 1
ATOM 2706 O O . ILE A 1 346 ? -7.234 -18.800 -1.638 1.00 52.03 346 ILE A O 1
ATOM 2710 N N . ARG A 1 347 ? -5.635 -20.298 -1.087 1.00 58.34 347 ARG A N 1
ATOM 2711 C CA . ARG A 1 347 ? -6.484 -21.473 -1.342 1.00 58.34 347 ARG A CA 1
ATOM 2712 C C . ARG A 1 347 ? -7.774 -21.267 -0.565 1.00 58.34 347 ARG A C 1
ATOM 2714 O O . ARG A 1 347 ? -7.704 -20.939 0.615 1.00 58.34 347 ARG A O 1
ATOM 2721 N N . GLU A 1 348 ? -8.919 -21.448 -1.204 1.00 62.59 348 GLU A N 1
ATOM 2722 C CA . GLU A 1 348 ? -10.226 -21.089 -0.646 1.00 62.59 348 GLU A CA 1
ATOM 2723 C C . GLU A 1 348 ? -10.405 -21.535 0.820 1.00 62.59 348 GLU A C 1
ATOM 2725 O O . GLU A 1 348 ? -10.822 -20.751 1.668 1.00 62.59 348 GLU A O 1
ATOM 2730 N N . ALA A 1 349 ? -9.942 -22.742 1.165 1.00 64.19 349 ALA A N 1
ATOM 2731 C CA . ALA A 1 349 ? -9.941 -23.261 2.535 1.00 64.19 349 ALA A CA 1
ATOM 2732 C C . ALA A 1 349 ? -9.164 -22.396 3.556 1.00 64.19 349 ALA A C 1
ATOM 2734 O O . ALA A 1 349 ? -9.629 -22.184 4.676 1.00 64.19 349 ALA A O 1
ATOM 2735 N N . LEU A 1 350 ? -7.988 -21.876 3.189 1.00 68.75 350 LEU A N 1
ATOM 2736 C CA . LEU A 1 350 ? -7.225 -20.950 4.029 1.00 68.75 350 LEU A CA 1
ATOM 2737 C C . LEU A 1 350 ? -7.942 -19.594 4.119 1.00 68.75 350 LEU A C 1
ATOM 2739 O O . LEU A 1 350 ? -8.002 -19.026 5.205 1.00 68.75 350 LEU A O 1
ATOM 2743 N N . LEU A 1 351 ? -8.539 -19.097 3.028 1.00 72.50 351 LEU A N 1
ATOM 2744 C CA . LEU A 1 351 ? -9.245 -17.808 3.017 1.00 72.50 351 LEU A CA 1
ATOM 2745 C C . LEU A 1 351 ? -10.403 -17.831 4.015 1.00 72.50 351 LEU A C 1
ATOM 2747 O O . LEU A 1 351 ? -10.537 -16.915 4.826 1.00 72.50 351 LEU A O 1
ATOM 2751 N N . VAL A 1 352 ? -11.190 -18.909 3.979 1.00 75.44 352 VAL A N 1
ATOM 2752 C CA . VAL A 1 352 ? -12.291 -19.156 4.915 1.00 75.44 352 VAL A CA 1
ATOM 2753 C C . VAL A 1 352 ? -11.766 -19.262 6.345 1.00 75.44 352 VAL A C 1
ATOM 2755 O O . VAL A 1 352 ? -12.234 -18.537 7.213 1.00 75.44 352 VAL A O 1
ATOM 2758 N N . SER A 1 353 ? -10.725 -20.064 6.587 1.00 81.19 353 SER A N 1
ATOM 2759 C CA . SER A 1 353 ? -10.149 -20.228 7.931 1.00 81.19 353 SER A CA 1
ATOM 2760 C C . SER A 1 353 ? -9.658 -18.909 8.547 1.00 81.19 353 SER A C 1
ATOM 2762 O O . SER A 1 353 ? -9.928 -18.628 9.717 1.00 81.19 353 SER A O 1
ATOM 2764 N N . TYR A 1 354 ? -8.958 -18.071 7.772 1.00 82.06 354 TYR A N 1
ATOM 2765 C CA . TYR A 1 354 ? -8.511 -16.756 8.240 1.00 82.06 354 TYR A CA 1
ATOM 2766 C C . TYR A 1 354 ? -9.687 -15.809 8.471 1.00 82.06 354 TYR A C 1
ATOM 2768 O O . TYR A 1 354 ? -9.725 -15.147 9.507 1.00 82.06 354 TYR A O 1
ATOM 2776 N N . ARG A 1 355 ? -10.665 -15.776 7.560 1.00 84.50 355 ARG A N 1
ATOM 2777 C CA . ARG A 1 355 ? -11.882 -14.973 7.719 1.00 84.50 355 ARG A CA 1
ATOM 2778 C C . ARG A 1 355 ? -12.628 -15.345 8.999 1.00 84.50 355 ARG A C 1
ATOM 2780 O O . ARG A 1 355 ? -12.831 -14.465 9.827 1.00 84.50 355 ARG A O 1
ATOM 2787 N N . ASP A 1 356 ? -12.905 -16.627 9.223 1.00 84.44 356 ASP A N 1
ATOM 2788 C CA . ASP A 1 356 ? -13.599 -17.114 10.422 1.00 84.44 356 ASP A CA 1
ATOM 2789 C C . ASP A 1 356 ? -12.858 -16.737 11.713 1.00 84.44 356 ASP A C 1
ATOM 2791 O O . ASP A 1 356 ? -13.471 -16.494 12.757 1.00 84.44 356 ASP A O 1
ATOM 2795 N N . LYS A 1 357 ? -11.518 -16.716 11.677 1.00 86.38 357 LYS A N 1
ATOM 2796 C CA . LYS A 1 357 ? -10.702 -16.247 12.804 1.00 86.38 357 LYS A CA 1
ATOM 2797 C C . LYS A 1 357 ? -10.867 -14.743 13.014 1.00 86.38 357 LYS A C 1
ATOM 2799 O O . LYS A 1 357 ? -11.132 -14.331 14.140 1.00 86.38 357 LYS A O 1
ATOM 2804 N N . LEU A 1 358 ? -10.732 -13.928 11.967 1.00 86.88 358 LEU A N 1
ATOM 2805 C CA . LEU A 1 358 ? -10.863 -12.471 12.078 1.00 86.88 358 LEU A CA 1
ATOM 2806 C C . LEU A 1 358 ? -12.286 -12.050 12.477 1.00 86.88 358 LEU A C 1
ATOM 2808 O O . LEU A 1 358 ? -12.443 -11.158 13.306 1.00 86.88 358 LEU A O 1
ATOM 2812 N N . GLU A 1 359 ? -13.319 -12.720 11.970 1.00 86.31 359 GLU A N 1
ATOM 2813 C CA . GLU A 1 359 ? -14.715 -12.486 12.360 1.00 86.31 359 GLU A CA 1
ATOM 2814 C C . GLU A 1 359 ? -14.956 -12.840 13.832 1.00 86.31 359 GLU A C 1
ATOM 2816 O O . GLU A 1 359 ? -15.576 -12.063 14.559 1.00 86.31 359 GLU A O 1
ATOM 2821 N N . ARG A 1 360 ? -14.373 -13.942 14.329 1.00 85.38 360 ARG A N 1
ATOM 2822 C CA . ARG A 1 360 ? -14.384 -14.252 15.769 1.00 85.38 360 ARG A CA 1
ATOM 2823 C C . ARG A 1 360 ? -13.725 -13.156 16.601 1.00 85.38 360 ARG A C 1
ATOM 2825 O O . ARG A 1 360 ? -14.262 -12.796 17.645 1.00 85.38 360 ARG A O 1
ATOM 2832 N N . LEU A 1 361 ? -12.604 -12.596 16.140 1.00 84.19 361 LEU A N 1
ATOM 2833 C CA . LEU A 1 361 ? -11.956 -11.464 16.812 1.00 84.19 361 LEU A CA 1
ATOM 2834 C C . LEU A 1 361 ? -12.833 -10.207 16.805 1.00 84.19 361 LEU A C 1
ATOM 2836 O O . LEU A 1 361 ? -12.880 -9.489 17.805 1.00 84.19 361 LEU A O 1
ATOM 2840 N N . LEU A 1 362 ? -13.557 -9.954 15.712 1.00 83.25 362 LEU A N 1
ATOM 2841 C CA . LEU A 1 362 ? -14.532 -8.866 15.644 1.00 83.25 362 LEU A CA 1
ATOM 2842 C C . LEU A 1 362 ? -15.705 -9.079 16.605 1.00 83.25 362 LEU A C 1
ATOM 2844 O O . LEU A 1 362 ? -16.190 -8.110 17.188 1.00 83.25 362 LEU A O 1
ATOM 2848 N N . GLY A 1 363 ? -16.121 -10.324 16.834 1.00 82.31 363 GLY A N 1
ATOM 2849 C CA . GLY A 1 363 ? -17.156 -10.673 17.810 1.00 82.31 363 GLY A CA 1
ATOM 2850 C C . GLY A 1 363 ? -16.803 -10.321 19.262 1.00 82.31 363 GLY A C 1
ATOM 2851 O O . GLY A 1 363 ? -17.702 -10.132 20.073 1.00 82.31 363 GLY A O 1
ATOM 2852 N N . LEU A 1 364 ? -15.521 -10.132 19.599 1.00 76.81 364 LEU A N 1
ATOM 2853 C CA . LEU A 1 364 ? -15.054 -9.792 20.957 1.00 76.81 364 LEU A CA 1
ATOM 2854 C C . LEU A 1 364 ? -15.287 -8.315 21.357 1.00 76.81 364 LEU A C 1
ATOM 2856 O O . LEU A 1 364 ? -14.588 -7.784 22.231 1.00 76.81 364 LEU A O 1
ATOM 2860 N N . THR A 1 365 ? -16.237 -7.635 20.709 1.00 64.12 365 THR A N 1
ATOM 2861 C CA . THR A 1 365 ? -16.556 -6.217 20.945 1.00 64.12 365 THR A CA 1
ATOM 2862 C C . THR A 1 365 ? -17.013 -6.017 22.397 1.00 64.12 365 THR A C 1
ATOM 2864 O O . THR A 1 365 ? -17.835 -6.777 22.897 1.00 64.12 365 THR A O 1
ATOM 2867 N N . GLY A 1 366 ? -16.454 -5.022 23.098 1.00 60.25 366 GLY A N 1
ATOM 2868 C CA . GLY A 1 366 ? -16.740 -4.763 24.520 1.00 60.25 366 GLY A CA 1
ATOM 2869 C C . GLY A 1 366 ? -15.846 -5.518 25.515 1.00 60.25 366 GLY A C 1
ATOM 2870 O O . GLY A 1 366 ? -15.940 -5.297 26.720 1.00 60.25 366 GLY A O 1
ATOM 2871 N N . SER A 1 367 ? -14.933 -6.371 25.043 1.00 71.25 367 SER A N 1
ATOM 2872 C CA . SER A 1 367 ? -13.888 -6.934 25.904 1.00 71.25 367 SER A CA 1
ATOM 2873 C C . SER A 1 367 ? -12.788 -5.901 26.185 1.00 71.25 367 SER A C 1
ATOM 2875 O O . SER A 1 367 ? -12.388 -5.148 25.299 1.00 71.25 367 SER A O 1
ATOM 2877 N N . ALA A 1 368 ? -12.187 -5.932 27.383 1.00 70.38 368 ALA A N 1
ATOM 2878 C CA . ALA A 1 368 ? -11.025 -5.094 27.733 1.00 70.38 368 ALA A CA 1
ATOM 2879 C C . ALA A 1 368 ? -9.797 -5.291 26.806 1.00 70.38 368 ALA A C 1
ATOM 2881 O O . ALA A 1 368 ? -8.805 -4.564 26.912 1.00 70.38 368 ALA A O 1
ATOM 2882 N N . ARG A 1 369 ? -9.865 -6.289 25.912 1.00 77.62 369 ARG A N 1
ATOM 2883 C CA . ARG A 1 369 ? -8.817 -6.765 25.004 1.00 77.62 369 ARG A CA 1
ATOM 2884 C C . ARG A 1 369 ? -8.836 -6.100 23.624 1.00 77.62 369 ARG A C 1
ATOM 2886 O O . ARG A 1 369 ? -7.860 -6.257 22.891 1.00 77.62 369 ARG A O 1
ATOM 2893 N N . VAL A 1 370 ? -9.903 -5.377 23.275 1.00 82.81 370 VAL A N 1
ATOM 2894 C CA . VAL A 1 370 ? -10.067 -4.721 21.969 1.00 82.81 370 VAL A CA 1
ATOM 2895 C C . VAL A 1 370 ? -10.452 -3.260 22.177 1.00 82.81 370 VAL A C 1
ATOM 2897 O O . VAL A 1 370 ? -11.382 -2.970 22.923 1.00 82.81 370 VAL A O 1
ATOM 2900 N N . VAL A 1 371 ? -9.750 -2.339 21.516 1.00 86.38 371 VAL A N 1
ATOM 2901 C CA . VAL A 1 371 ? -10.051 -0.897 21.573 1.00 86.38 371 VAL A CA 1
ATOM 2902 C C . VAL A 1 371 ? -10.401 -0.404 20.182 1.00 86.38 371 VAL A C 1
ATOM 2904 O O . VAL A 1 371 ? -9.588 -0.532 19.272 1.00 86.38 371 VAL A O 1
ATOM 2907 N N . SER A 1 372 ? -11.594 0.158 20.007 1.00 90.88 372 SER A N 1
ATOM 2908 C CA . SER A 1 372 ? -11.991 0.780 18.745 1.00 90.88 372 SER A CA 1
ATOM 2909 C C . SER A 1 372 ? -11.519 2.228 18.715 1.00 90.88 372 SER A C 1
ATOM 2911 O O . SER A 1 372 ? -12.040 3.071 19.439 1.00 90.88 372 SER A O 1
ATOM 2913 N N . LEU A 1 373 ? -10.523 2.517 17.881 1.00 91.50 373 LEU A N 1
ATOM 2914 C CA . LEU A 1 373 ? -9.916 3.843 17.785 1.00 91.50 373 LEU A CA 1
ATOM 2915 C C . LEU A 1 373 ? -10.893 4.901 17.278 1.00 91.50 373 LEU A C 1
ATOM 2917 O O . LEU A 1 373 ? -10.825 6.049 17.706 1.00 91.50 373 LEU A O 1
ATOM 2921 N N . LEU A 1 374 ? -11.820 4.522 16.396 1.00 90.62 374 LEU A N 1
ATOM 2922 C CA . LEU A 1 374 ? -12.809 5.458 15.864 1.00 90.62 374 LEU A CA 1
ATOM 2923 C C . LEU A 1 374 ? -13.830 5.897 16.929 1.00 90.62 374 LEU A C 1
ATOM 2925 O O . LEU A 1 374 ? -14.419 6.969 16.785 1.00 90.62 374 LEU A O 1
ATOM 2929 N N . ASP A 1 375 ? -13.973 5.144 18.022 1.00 91.31 375 ASP A N 1
ATOM 2930 C CA . ASP A 1 375 ? -14.981 5.385 19.060 1.00 91.31 375 ASP A CA 1
ATOM 2931 C C . ASP A 1 375 ? -14.442 6.161 20.276 1.00 91.31 375 ASP A C 1
ATOM 2933 O O . ASP A 1 375 ? -15.222 6.568 21.130 1.00 91.31 375 ASP A O 1
ATOM 2937 N N . LEU A 1 376 ? -13.128 6.417 20.354 1.00 89.00 376 LEU A N 1
ATOM 2938 C CA . LEU A 1 376 ? -12.489 7.031 21.532 1.00 89.00 376 LEU A CA 1
ATOM 2939 C C . LEU A 1 376 ? -12.791 8.524 21.729 1.00 89.00 376 LEU A C 1
ATOM 2941 O O . LEU A 1 376 ? -12.588 9.045 22.819 1.00 89.00 376 LEU A O 1
ATOM 2945 N N . GLY A 1 377 ? -13.256 9.234 20.697 1.00 87.81 377 GLY A N 1
ATOM 2946 C CA . GLY A 1 377 ? -13.602 10.655 20.805 1.00 87.81 377 GLY A CA 1
ATOM 2947 C C . GLY A 1 377 ? -12.459 11.508 21.398 1.00 87.81 377 GLY A C 1
ATOM 2948 O O . GLY A 1 377 ? -11.389 11.573 20.786 1.00 87.81 377 GLY A O 1
ATOM 2949 N N . PRO A 1 378 ? -12.658 12.213 22.529 1.00 88.88 378 PRO A N 1
ATOM 2950 C CA . PRO A 1 378 ? -11.611 13.023 23.162 1.00 88.88 378 PRO A CA 1
ATOM 2951 C C . PRO A 1 378 ? -10.451 12.181 23.721 1.00 88.88 378 PRO A C 1
ATOM 2953 O O . PRO A 1 378 ? -9.306 12.599 23.562 1.00 88.88 378 PRO A O 1
ATOM 2956 N N . ASP A 1 379 ? -10.718 10.972 24.224 1.00 92.06 379 ASP A N 1
ATOM 2957 C CA . ASP A 1 379 ? -9.764 10.122 24.962 1.00 92.06 379 ASP A CA 1
ATOM 2958 C C . ASP A 1 379 ? -8.765 9.372 24.058 1.00 92.06 379 ASP A C 1
ATOM 2960 O O . ASP A 1 379 ? -8.045 8.474 24.508 1.00 92.06 379 ASP A O 1
ATOM 2964 N N . PHE A 1 380 ? -8.741 9.689 22.759 1.00 94.31 380 PHE A N 1
ATOM 2965 C CA . PHE A 1 380 ? -7.922 8.994 21.766 1.00 94.31 380 PHE A CA 1
ATOM 2966 C C . PHE A 1 380 ? -6.435 9.012 22.128 1.00 94.31 380 PHE A C 1
ATOM 2968 O O . PHE A 1 380 ? -5.799 7.959 22.151 1.00 94.31 380 PHE A O 1
ATOM 2975 N N . ASP A 1 381 ? -5.894 10.198 22.410 1.00 91.31 381 ASP A N 1
ATOM 2976 C CA . ASP A 1 381 ? -4.455 10.389 22.596 1.00 91.31 381 ASP A CA 1
ATOM 2977 C C . ASP A 1 381 ? -3.978 9.756 23.909 1.00 91.31 381 ASP A C 1
ATOM 2979 O O . ASP A 1 381 ? -2.989 9.021 23.910 1.00 91.31 381 ASP A O 1
ATOM 2983 N N . ASP A 1 382 ? -4.742 9.927 24.993 1.00 91.94 382 ASP A N 1
ATOM 2984 C CA . ASP A 1 382 ? -4.460 9.318 26.298 1.00 91.94 382 ASP A CA 1
ATOM 2985 C C . ASP A 1 382 ? -4.515 7.788 26.231 1.00 91.94 382 ASP A C 1
ATOM 2987 O O . ASP A 1 382 ? -3.621 7.093 26.723 1.00 91.94 382 ASP A O 1
ATOM 2991 N N . THR A 1 383 ? -5.534 7.241 25.561 1.00 91.50 383 THR A N 1
ATOM 2992 C CA . THR A 1 383 ? -5.670 5.791 25.382 1.00 91.50 383 THR A CA 1
ATOM 2993 C C . THR A 1 383 ? -4.533 5.233 24.533 1.00 91.50 383 THR A C 1
ATOM 2995 O O . THR A 1 383 ? -3.970 4.186 24.862 1.00 91.50 383 THR A O 1
ATOM 2998 N N . LEU A 1 384 ? -4.176 5.913 23.442 1.00 90.88 384 LEU A N 1
ATOM 2999 C CA . LEU A 1 384 ? -3.092 5.477 22.569 1.00 90.88 384 LEU A CA 1
ATOM 3000 C C . LEU A 1 384 ? -1.738 5.540 23.289 1.00 90.88 384 LEU A C 1
ATOM 3002 O O . LEU A 1 384 ? -0.957 4.597 23.173 1.00 90.88 384 LEU A O 1
ATOM 3006 N N . ALA A 1 385 ? -1.481 6.590 24.073 1.00 91.00 385 ALA A N 1
ATOM 3007 C CA . ALA A 1 385 ? -0.278 6.716 24.893 1.00 91.00 385 ALA A CA 1
ATOM 3008 C C . ALA A 1 385 ? -0.196 5.634 25.983 1.00 91.00 385 ALA A C 1
ATOM 3010 O O . ALA A 1 385 ? 0.878 5.075 26.205 1.00 91.00 385 ALA A O 1
ATOM 3011 N N . ALA A 1 386 ? -1.323 5.284 26.613 1.00 91.69 386 ALA A N 1
ATOM 3012 C CA . ALA A 1 386 ? -1.385 4.204 27.599 1.00 91.69 386 ALA A CA 1
ATOM 3013 C C . ALA A 1 386 ? -1.121 2.817 26.982 1.00 91.69 386 ALA A C 1
ATOM 3015 O O . ALA A 1 386 ? -0.565 1.940 27.642 1.00 91.69 386 ALA A O 1
ATOM 3016 N N . LEU A 1 387 ? -1.514 2.607 25.720 1.00 88.81 387 LEU A N 1
ATOM 3017 C CA . LEU A 1 387 ? -1.273 1.355 24.992 1.00 88.81 387 LEU A CA 1
ATOM 3018 C C . LEU A 1 387 ? 0.128 1.270 24.385 1.00 88.81 387 LEU A C 1
ATOM 3020 O O . LEU A 1 387 ? 0.652 0.170 24.220 1.00 88.81 387 LEU A O 1
ATOM 3024 N N . LEU A 1 388 ? 0.709 2.415 24.032 1.00 87.81 388 LEU A N 1
ATOM 3025 C CA . LEU A 1 388 ? 2.001 2.543 23.365 1.00 87.81 388 LEU A CA 1
ATOM 3026 C C . LEU A 1 388 ? 2.900 3.473 24.186 1.00 87.81 388 LEU A C 1
ATOM 3028 O O . LEU A 1 388 ? 3.169 4.607 23.752 1.00 87.81 388 LEU A O 1
ATOM 3032 N N . PRO A 1 389 ? 3.367 3.021 25.367 1.00 74.12 389 PRO A N 1
ATOM 3033 C CA . PRO A 1 389 ? 4.247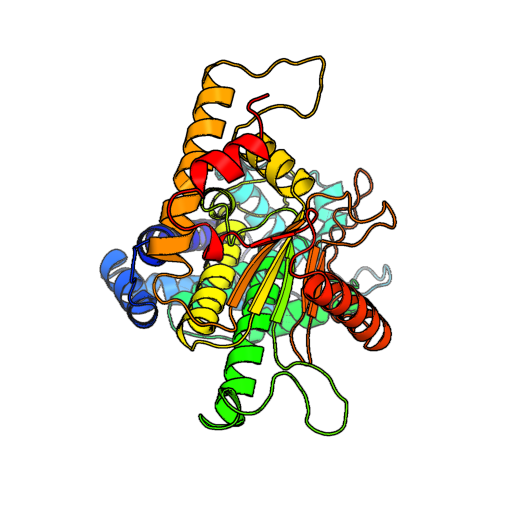 3.833 26.188 1.00 74.12 389 PRO A CA 1
ATOM 3034 C C . PRO A 1 389 ? 5.480 4.256 25.382 1.00 74.12 389 PRO A C 1
ATOM 3036 O O . PRO A 1 389 ? 5.883 3.610 24.404 1.00 74.12 389 PRO A O 1
ATOM 3039 N N . ASN A 1 390 ? 6.039 5.406 25.752 1.00 70.94 390 ASN A N 1
ATOM 3040 C CA . ASN A 1 390 ? 7.324 5.822 25.212 1.00 70.94 390 ASN A CA 1
ATOM 3041 C C . ASN A 1 390 ? 8.397 4.839 25.707 1.00 70.94 390 ASN A C 1
ATOM 3043 O O . ASN A 1 390 ? 8.387 4.539 26.903 1.00 70.94 390 ASN A O 1
ATOM 3047 N N . PRO A 1 391 ? 9.257 4.322 24.814 1.00 59.66 391 PRO A N 1
ATOM 3048 C CA . PRO A 1 391 ? 10.385 3.488 25.202 1.00 59.66 391 PRO A CA 1
ATOM 3049 C C . PRO A 1 391 ? 11.427 4.274 26.001 1.00 59.66 391 PRO A C 1
ATOM 3051 O O . PRO A 1 391 ? 11.564 5.507 25.776 1.00 59.66 391 PRO A O 1
#

pLDDT: mean 81.83, std 15.59, range [31.98, 97.12]

Foldseek 3Di:
DDDLVVLLVLLLVLVVLLLLLLVQLLVQQQDQVRPLVCLLVSSCVSCPPCLVVNLVSLVVQLVLLLPQDDDDPDPPPDPDSVVSLVSNVVSNLVSCVVQVADRDDPVRCVVCSLLSSLLSLLSSQLSCVSNVRRDCSSVVSSLVSQQVVQFHFPALNVLQVLLVLLVVLQVVVVVVPPPVQPPDPDDDPPTADQEKEWEDLQDVLQFVLVLQDDDSVDPHRSSSRNSSNSSSSSSLQVSVVVLHAYEYEYELNSVLVNLCSSLVNDPDPVRGDDPSSLVSSVVRLVVRVCSNCRNRPVDDHPRYWHKYFLDPPPPPQFFGKIAGPQFIWGARPDPDDDDRGIRSGQPVVNSVVVSVVSVVVVVCPPDPRMDTLVPCVPCNSVVSCVSRPRD

Secondary structure (DSSP, 8-state):
---HHHHHHHHHHHHHHHHHHHHHHHHHHTSTT--GGGHHHHHHHHHGGGHHHHHHHHHHHHHHHHSSPPPPSS----TTHHHHHHHHHHHHHHHHHHTT--PPPHHHHHHTHHHHHHHHHHHHHHHHHHTT----HHHHHHHHHHHHHTSEETTHHHHHHHHHHHHHHHHHHHHT-TTTSSS-SS-STT-----EEEE-SS-TTT-GGGGT---TT-SS-HHHHHHHHHHHHHHHHHHHHTT--EEEEEEHHHHHHHHHHHHT--S-TTSPPPHHHHHHHHHHHHHHHHIIIIIITSS--TTEEEEEE-S---SS---EEEE-SS-EEEE---SSS---EE-SS--HHHHHHHHHHHHHHHHTTTSTTEEEGGG-GGGHHHHHHHHS---

Radius of gyration: 21.63 Å; chains: 1; bounding box: 56×47×58 Å

Sequence (391 aa):
MATVGEAAPLASRFWADIRDINRVVSAELVKPGAKLWELPLAIRGAIGSGYPAMIKRILAYAVELLDVPRMADSGRRSGSANAQMERFLQGCDRVLGEHEQRALSPVDRRTRRDELLMEHLTAAWLGLYFLGLPFIHPWEKVRRLADYRGGFPSGGCIAKYIGDVYRLARHWMAQQGPGSAQATLFPEEDGKSAAILVLSYTPLVLLREALTYHDSTYVTPGSVHELGRHYALLQMLLYLRCGYPVHFLVPVAGLAQSLDTLSGIPDDPASPPTPEMRARRTIIREGIRPWLFDTMFARRFPEQSVRLLKFPLDASGMPTCILGTRTGIYTLESGENGLHFAGNEIREALLVSYRDKLERLLGLTGSARVVSLLDLGPDFDDTLAALLPNP